Protein AF-A0A7S4E857-F1 (afdb_monomer)

Mean predicted aligned error: 15.68 Å

Foldseek 3Di:
DDDPPDDPQDLQNQLVVLLVQLVVCVVVLNLVSNLVSLVSNCVSPVLDLSSLQSNLVSCVSVVNLVSSLVSLVSSCVSVVLQLVSLQSNLVSCVSVVHDVVSSVVSNVSSLVNVVLFNVLLFVLLLVPDQDPPDPLLLVLLLLVLVLCVVQQVALVVLQVLLQVLQVHRLDQDSADFLVSLQVSLVVHDPSSLVSLLPDLNSQCCCAAANNHWHAPVSPCRRRNPVSSVSCVVSSQKGWRDDPPHITIHGSWHWGRLHSSATFTAHHADDHDHDLQAHFHGGGPLNSCLQPLPFADDAQFEEEEEQCRLVSNVLSNLVSHHQEYEYEHLHPNSLVSVVSRVSSCVSVVRDHHYHYDNDQLLPLVVVCVVVPNDAGQEYEYEAQQDADPPDSSNPCYLASPNRPLSNLQNVLVRHDDQHKYKYKHWDFPFPDDSQVSHDDDPFKHKDKFWDVVCVVPFDQLCVVPPDDPSSSVSCVVRRGGTITITMMMMGGPVLQVQLVVLLVVVVVDDPPPPPDDDDDNPDDDDDDDDDVVNSCSSRDDPPPDDDPPDD

Nearest PDB structures (foldseek):
  6v8e-assembly2_F  TM=9.557E-01  e=3.679E-05  synthetic construct
  5hrz-assembly1_A  TM=9.481E-01  e=5.131E-05  synthetic construct
  2wqh-assembly1_A-2  TM=8.893E-01  e=2.399E-05  synthetic construct
  8cp8-assembly2_B  TM=8.598E-01  e=1.293E-05  synthetic construct
  2vyi-assembly2_B  TM=9.207E-01  e=2.581E-04  Homo sapiens

Secondary structure (DSSP, 8-state):
-----PPPPPHHHHHHHHHHHHHHHHHTT-HHHHHHHHHHHHHH-TT-HHHHHHHHHHHHHTT-HHHHHHHHHHHHHH-TT-HHHHHHHHHHHHHTT--HHHHHHHHHHHHHHSTTTHHHHHHHHTT-PPP---HHHHHHHHHHHHHHHHTT--HHHHHHHHHHHTTS-----SS--HHHHHHHHHH--HHHHHHHTTSHHHHHHIIIII---EEHHHHHHHH-HHHHHHHHHTTSEEEEE-SSSEEEEESSEEEE-SSS-EEEE--SS---S-TTT------HHHHHHHHHSPPPPTT-EEEEET-TT-HHHHHHHHTT-SEEEEEES-HHHHHHHHHHHHHHHTTT---EEEEEES-TT-HHHHHHHTTS--EEEEEE------BSSSTT-TTBTTSHHHHHHHHHHHTTTEEEEEEEEEEEEEEESS--GGGGS---TTEEEEEEE-HHHHSS-B-STT-TTS-HHHHHHHHHTT--EEEEEEEEEEEHHHHHHHHHHHHHHTT--TTS--SS--SS----SS----HHHHHHHT--TT---PPPP-

InterPro domains:
  IPR002052 DNA methylase, N-6 adenine-specific, conserved site [PS00092] (378-384)
  IPR011990 Tetratricopeptide-like helical domain superfamily [G3DSA:1.25.40.10] (2-146)
  IPR011990 Tetratricopeptide-like helical domain superfamily [SSF48452] (9-119)
  IPR019734 Tetratricopeptide repeat [PS50005] (49-82)
  IPR019734 Tetratricopeptide repeat [SM00028] (15-48)
  IPR019734 Tetratricopeptide repeat [SM00028] (49-82)
  IPR029063 S-adenosyl-L-methionine-dependent methyltransferase superfamily [G3DSA:3.40.50.150] (269-433)
  IPR029063 S-adenosyl-L-methionine-dependent methyltransferase superfamily [SSF53335] (290-424)

Radius of gyration: 27.19 Å; Cα contacts (8 Å, |Δi|>4): 991; chains: 1; bounding box: 58×55×104 Å

Organism: NCBI:txid35677

Solvent-accessible surface area (backbone atoms only — not comparable to full-atom values): 28887 Å² total; per-residue (Å²): 137,86,77,84,76,71,78,79,79,47,61,65,58,51,17,52,50,25,33,50,53,12,52,52,23,50,77,71,65,38,22,68,62,9,34,57,26,14,50,51,10,36,71,56,35,75,77,46,33,66,31,25,38,50,31,13,55,17,23,46,69,62,68,36,24,62,63,11,25,53,24,13,50,51,13,32,64,64,34,74,64,46,25,65,35,24,41,51,24,20,53,20,29,53,72,51,66,50,61,67,69,56,28,50,48,29,39,52,51,14,42,59,42,50,17,56,57,39,46,38,42,41,73,46,43,41,60,59,59,86,60,78,90,41,73,71,46,52,53,32,52,52,49,50,45,51,30,37,58,75,41,52,53,11,36,65,51,49,52,53,53,51,21,58,39,64,77,42,87,78,70,87,60,96,76,70,30,35,61,55,35,49,57,47,48,76,66,58,50,71,69,25,55,56,52,23,46,74,45,42,44,37,32,49,40,37,17,21,49,47,65,41,72,38,49,48,68,42,45,28,71,37,52,33,60,68,47,43,55,41,25,37,76,55,43,46,34,40,71,27,66,53,96,81,63,62,25,28,26,42,47,42,24,52,43,50,77,40,66,80,37,57,41,48,30,38,67,60,82,77,69,67,54,61,60,86,63,66,41,67,32,65,38,63,63,52,50,47,48,42,68,66,46,78,80,48,56,75,63,27,39,34,36,19,34,46,29,37,34,22,59,46,45,47,45,35,41,75,54,38,15,38,27,33,39,38,26,23,73,42,72,55,21,51,46,31,27,52,58,29,48,52,46,39,44,78,72,73,46,75,52,53,75,45,77,44,81,43,61,70,60,42,45,69,58,54,32,55,77,69,67,66,62,63,21,44,33,36,40,32,53,54,42,34,48,56,20,88,82,50,72,66,19,64,1,28,46,60,10,44,70,42,40,52,53,30,54,50,35,49,69,81,45,44,25,93,88,19,31,35,41,35,40,40,69,41,55,50,35,86,65,54,76,70,72,55,42,64,95,48,93,68,49,42,72,47,80,48,68,44,62,78,34,65,78,59,43,55,57,51,64,74,41,74,94,51,60,70,66,33,37,49,39,30,50,77,59,52,32,48,30,40,27,48,33,40,40,37,36,31,34,44,71,62,49,52,51,21,51,53,43,51,60,50,63,75,69,60,69,91,76,79,79,79,83,77,85,89,87,77,93,79,78,80,94,75,85,87,79,50,77,60,55,54,52,52,45,60,63,60,96,80,66,76,76,75,75,77,83,133

Structure (mmCIF, N/CA/C/O backbone):
data_AF-A0A7S4E857-F1
#
_entry.id   AF-A0A7S4E857-F1
#
loop_
_atom_site.group_PDB
_atom_site.id
_atom_site.type_symbol
_atom_site.label_atom_id
_atom_site.label_alt_id
_atom_site.label_comp_id
_atom_site.label_asym_id
_atom_site.label_entity_id
_atom_site.label_seq_id
_atom_site.pdbx_PDB_ins_code
_atom_site.Cartn_x
_atom_site.Cartn_y
_atom_site.Cartn_z
_atom_site.occupancy
_atom_site.B_iso_or_equiv
_atom_site.auth_seq_id
_atom_site.auth_comp_id
_atom_site.auth_asym_id
_atom_site.auth_atom_id
_atom_site.pdbx_PDB_model_num
ATOM 1 N N . MET A 1 1 ? -10.984 22.296 76.526 1.00 42.09 1 MET A N 1
ATOM 2 C CA . MET A 1 1 ? -10.294 22.183 75.222 1.00 42.09 1 MET A CA 1
ATOM 3 C C . MET A 1 1 ? -10.568 20.792 74.671 1.00 42.09 1 MET A C 1
ATOM 5 O O . MET A 1 1 ? -9.906 19.849 75.077 1.00 42.09 1 MET A O 1
ATOM 9 N N . SER A 1 2 ? -11.610 20.646 73.848 1.00 42.94 2 SER A N 1
ATOM 10 C CA . SER A 1 2 ? -11.958 19.369 73.211 1.00 42.94 2 SER A CA 1
ATOM 11 C C . SER A 1 2 ? -11.115 19.225 71.948 1.00 42.94 2 SER A C 1
ATOM 13 O O . SER A 1 2 ? -11.337 19.952 70.982 1.00 42.94 2 SER A O 1
ATOM 15 N N . GLN A 1 3 ? -10.106 18.355 71.979 1.00 45.09 3 GLN A N 1
ATOM 16 C CA . GLN A 1 3 ? -9.320 18.016 70.796 1.00 45.09 3 GLN A CA 1
ATOM 17 C C . GLN A 1 3 ? -10.204 17.199 69.847 1.00 45.09 3 GLN A C 1
ATOM 19 O O . GLN A 1 3 ? -10.582 16.073 70.158 1.00 45.09 3 GLN A O 1
ATOM 24 N N . PHE A 1 4 ? -10.543 17.781 68.695 1.00 48.88 4 PHE A N 1
ATOM 25 C CA . PHE A 1 4 ? -11.042 17.042 67.538 1.00 48.88 4 PHE A CA 1
ATOM 26 C C . PHE A 1 4 ? -9.911 16.127 67.047 1.00 48.88 4 PHE A C 1
ATOM 28 O O . PHE A 1 4 ? -9.076 16.530 66.240 1.00 48.88 4 PHE A O 1
ATOM 35 N N . GLN A 1 5 ? -9.846 14.903 67.567 1.00 48.66 5 GLN A N 1
ATOM 36 C CA . GLN A 1 5 ? -9.112 13.832 66.905 1.00 48.66 5 GLN A CA 1
ATOM 37 C C . GLN A 1 5 ? -9.988 13.364 65.743 1.00 48.66 5 GLN A C 1
ATOM 39 O O . GLN A 1 5 ? -10.947 12.619 65.935 1.00 48.66 5 GLN A O 1
ATOM 44 N N . GLY A 1 6 ? -9.707 13.883 64.544 1.00 53.16 6 GLY A N 1
ATOM 45 C CA . GLY A 1 6 ? -10.268 13.334 63.313 1.00 53.16 6 GLY A CA 1
ATOM 46 C C . GLY A 1 6 ? -9.969 11.838 63.249 1.00 53.16 6 GLY A C 1
ATOM 47 O O . GLY A 1 6 ? -8.892 11.402 63.659 1.00 53.16 6 GLY A O 1
ATOM 48 N N . THR A 1 7 ? -10.936 11.047 62.789 1.00 57.47 7 THR A N 1
ATOM 49 C CA . THR A 1 7 ? -10.760 9.605 62.589 1.00 57.47 7 THR A CA 1
ATOM 50 C C . THR A 1 7 ? -9.486 9.353 61.775 1.00 57.47 7 THR A C 1
ATOM 52 O O . THR A 1 7 ? -9.325 10.002 60.738 1.00 57.47 7 THR A O 1
ATOM 55 N N . PRO A 1 8 ? -8.575 8.469 62.226 1.00 67.25 8 PRO A N 1
ATOM 56 C CA . PRO A 1 8 ? -7.329 8.211 61.518 1.00 67.25 8 PRO A CA 1
ATOM 57 C C . PRO A 1 8 ? -7.630 7.774 60.087 1.00 67.25 8 PRO A C 1
ATOM 59 O O . PRO A 1 8 ? -8.482 6.918 59.851 1.00 67.25 8 PRO A O 1
ATOM 62 N N . GLU A 1 9 ? -6.948 8.417 59.144 1.00 74.50 9 GLU A N 1
ATOM 63 C CA . GLU A 1 9 ? -7.147 8.209 57.717 1.00 74.50 9 GLU A CA 1
ATOM 64 C C . GLU A 1 9 ? -6.876 6.741 57.358 1.00 74.50 9 GLU A C 1
ATOM 66 O O . GLU A 1 9 ? -5.823 6.185 57.701 1.00 74.50 9 GLU A O 1
ATOM 71 N N . SER A 1 10 ? -7.841 6.093 56.703 1.00 85.38 10 SER A N 1
ATOM 72 C CA . SER A 1 10 ? -7.733 4.673 56.370 1.00 85.38 10 SER A CA 1
ATOM 73 C C . SER A 1 10 ? -6.575 4.428 55.392 1.00 85.38 10 SER A C 1
ATOM 75 O O . SER A 1 10 ? -6.101 5.338 54.710 1.00 85.38 10 SER A O 1
ATOM 77 N N . ALA A 1 11 ? -6.072 3.191 55.327 1.00 81.75 11 ALA A N 1
ATOM 78 C CA . ALA A 1 11 ? -5.026 2.833 54.362 1.00 81.75 11 ALA A CA 1
ATOM 79 C C . ALA A 1 11 ? -5.477 3.109 52.913 1.00 81.75 11 ALA A C 1
ATOM 81 O O . ALA A 1 11 ? -4.709 3.647 52.126 1.00 81.75 11 ALA A O 1
ATOM 82 N N . GLU A 1 12 ? -6.752 2.853 52.617 1.00 82.88 12 GLU A N 1
ATOM 83 C CA . GLU A 1 12 ? -7.393 3.141 51.331 1.00 82.88 12 GLU A CA 1
ATOM 84 C C . GLU A 1 12 ? -7.423 4.646 51.011 1.00 82.88 12 GLU A C 1
ATOM 86 O O . GLU A 1 12 ? -7.041 5.061 49.920 1.00 82.88 12 GLU A O 1
ATOM 91 N N . GLN A 1 13 ? -7.797 5.491 51.978 1.00 87.75 13 GLN A N 1
ATOM 92 C CA . GLN A 1 13 ? -7.797 6.949 51.801 1.00 87.75 13 GLN A CA 1
ATOM 93 C C . GLN A 1 13 ? -6.381 7.494 51.555 1.00 87.75 13 GLN A C 1
ATOM 95 O O . GLN A 1 13 ? -6.185 8.388 50.729 1.00 87.75 13 GLN A O 1
ATOM 100 N N . ARG A 1 14 ? -5.374 6.915 52.222 1.00 91.81 14 ARG A N 1
ATOM 101 C CA . ARG A 1 14 ? -3.964 7.250 51.983 1.00 91.81 14 ARG A CA 1
ATOM 102 C C . ARG A 1 14 ? -3.487 6.784 50.604 1.00 91.81 14 ARG A C 1
ATOM 104 O O . ARG A 1 14 ? -2.831 7.570 49.925 1.00 91.81 14 ARG A O 1
ATOM 111 N N . ALA A 1 15 ? -3.870 5.584 50.161 1.00 90.50 15 ALA A N 1
ATOM 112 C CA . ALA A 1 15 ? -3.550 5.068 48.826 1.00 90.50 15 ALA A CA 1
ATOM 113 C C . ALA A 1 15 ? -4.143 5.953 47.716 1.00 90.50 15 ALA A C 1
ATOM 115 O O . ALA A 1 15 ? -3.432 6.366 46.801 1.00 90.50 15 ALA A O 1
ATOM 116 N N . GLN A 1 16 ? -5.419 6.338 47.840 1.00 91.25 16 GLN A N 1
ATOM 117 C CA . GLN A 1 16 ? -6.088 7.236 46.890 1.00 91.25 16 GLN A CA 1
ATOM 118 C C . GLN A 1 16 ? -5.425 8.617 46.836 1.00 91.25 16 GLN A C 1
ATOM 120 O O . GLN A 1 16 ? -5.253 9.196 45.761 1.00 91.25 16 GLN A O 1
ATOM 125 N N . ARG A 1 17 ? -5.003 9.149 47.989 1.00 94.75 17 ARG A N 1
ATOM 126 C CA . ARG A 1 17 ? -4.271 10.419 48.045 1.00 94.75 17 ARG A CA 1
ATOM 127 C C . ARG A 1 17 ? -2.890 10.314 47.390 1.00 94.75 17 ARG A C 1
ATOM 129 O O . ARG A 1 17 ? -2.487 11.250 46.699 1.00 94.75 17 ARG A O 1
ATOM 136 N N . ALA A 1 18 ? -2.176 9.208 47.596 1.00 94.75 18 ALA A N 1
ATOM 137 C CA . ALA A 1 18 ? -0.893 8.946 46.949 1.00 94.75 18 ALA A CA 1
ATOM 138 C C . ALA A 1 18 ? -1.054 8.828 45.419 1.00 94.75 18 ALA A C 1
ATOM 140 O O . ALA A 1 18 ? -0.343 9.509 44.678 1.00 94.75 18 ALA A O 1
ATOM 141 N N . LEU A 1 19 ? -2.074 8.101 44.944 1.00 93.94 19 LEU A N 1
ATOM 142 C CA . LEU A 1 19 ? -2.432 8.014 43.522 1.00 93.94 19 LEU A CA 1
ATOM 143 C C . LEU A 1 19 ? -2.727 9.391 42.908 1.00 93.94 19 LEU A C 1
ATOM 145 O O . LEU A 1 19 ? -2.211 9.714 41.834 1.00 93.94 19 LEU A O 1
ATOM 149 N N . ALA A 1 20 ? -3.521 10.224 43.587 1.00 93.19 20 ALA A N 1
ATOM 150 C CA . ALA A 1 20 ? -3.849 11.568 43.110 1.00 93.19 20 ALA A CA 1
ATOM 151 C C . ALA A 1 20 ? -2.593 12.445 42.972 1.00 93.19 20 ALA A C 1
ATOM 153 O O . ALA A 1 20 ? -2.373 13.052 41.925 1.00 93.19 20 ALA A O 1
ATOM 154 N N . ARG A 1 21 ? -1.713 12.442 43.984 1.00 95.56 21 ARG A N 1
ATOM 155 C CA . ARG A 1 21 ? -0.434 13.175 43.946 1.00 95.56 21 ARG A CA 1
ATOM 156 C C . ARG A 1 21 ? 0.488 12.684 42.833 1.00 95.56 21 ARG A C 1
ATOM 158 O O . ARG A 1 21 ? 1.104 13.501 42.151 1.00 95.56 21 ARG A O 1
ATOM 165 N N . GLY A 1 22 ? 0.560 11.369 42.636 1.00 91.12 22 GLY A N 1
ATOM 166 C CA . GLY A 1 22 ? 1.318 10.756 41.549 1.00 91.12 22 GLY A CA 1
ATOM 167 C C . GLY A 1 22 ? 0.802 11.158 40.168 1.00 91.12 22 GLY A C 1
ATOM 168 O O . GLY A 1 22 ? 1.581 11.536 39.295 1.00 91.12 22 GLY A O 1
ATOM 169 N N . THR A 1 23 ? -0.519 11.175 39.997 1.00 82.31 23 THR A N 1
ATOM 170 C CA . THR A 1 23 ? -1.180 11.598 38.752 1.00 82.31 23 THR A CA 1
ATOM 171 C C . THR A 1 23 ? -0.955 13.085 38.466 1.00 82.31 23 THR A C 1
ATOM 173 O O . THR A 1 23 ? -0.650 13.466 37.337 1.00 82.31 23 THR A O 1
ATOM 176 N N . GLU A 1 24 ? -1.032 13.945 39.482 1.00 87.25 24 GLU A N 1
ATOM 177 C CA . GLU A 1 24 ? -0.702 15.365 39.329 1.00 87.25 24 GLU A CA 1
ATOM 178 C C . GLU A 1 24 ? 0.776 15.595 38.972 1.00 87.25 24 GLU A C 1
ATOM 180 O O . GLU A 1 24 ? 1.097 16.486 38.185 1.00 87.25 24 GLU A O 1
ATOM 185 N N . ALA A 1 25 ? 1.693 14.809 39.545 1.00 76.75 25 ALA A N 1
ATOM 186 C CA . ALA A 1 25 ? 3.112 14.883 39.206 1.00 76.75 25 ALA A CA 1
ATOM 187 C C . ALA A 1 25 ? 3.368 14.472 37.744 1.00 76.75 25 ALA A C 1
ATOM 189 O O . ALA A 1 25 ? 4.115 15.164 37.050 1.00 76.75 25 ALA A O 1
ATOM 190 N N . LEU A 1 26 ? 2.669 13.443 37.241 1.00 69.88 26 LEU A N 1
ATOM 191 C CA . LEU A 1 26 ? 2.670 13.081 35.816 1.00 69.88 26 LEU A CA 1
ATOM 192 C C . LEU A 1 26 ? 2.199 14.235 34.924 1.00 69.88 26 LEU A C 1
ATOM 194 O O . LEU A 1 26 ? 2.854 14.544 33.931 1.00 69.88 26 LEU A O 1
ATOM 198 N N . GLN A 1 27 ? 1.107 14.914 35.290 1.00 76.69 27 GLN A N 1
ATOM 199 C CA . GLN A 1 27 ? 0.588 16.062 34.530 1.00 76.69 27 GLN A CA 1
ATOM 200 C C . GLN A 1 27 ? 1.574 17.237 34.478 1.00 76.69 27 GLN A C 1
ATOM 202 O O . GLN A 1 27 ? 1.610 17.975 33.495 1.00 76.69 27 GLN A O 1
ATOM 207 N N . ARG A 1 28 ? 2.391 17.402 35.524 1.00 80.62 28 ARG A N 1
ATOM 208 C CA . ARG A 1 28 ? 3.465 18.406 35.584 1.00 80.62 28 ARG A CA 1
ATOM 209 C C . ARG A 1 28 ? 4.760 17.956 34.896 1.00 80.62 28 ARG A C 1
ATOM 211 O O . ARG A 1 28 ? 5.696 18.747 34.824 1.00 80.62 28 ARG A O 1
ATOM 218 N N . GLY A 1 29 ? 4.825 16.717 34.402 1.00 77.88 29 GLY A N 1
ATOM 219 C CA . GLY A 1 29 ? 6.021 16.133 33.791 1.00 77.88 29 GLY A CA 1
ATOM 220 C C . GLY A 1 29 ? 7.129 15.769 34.788 1.00 77.88 29 GLY A C 1
ATOM 221 O O . GLY A 1 29 ? 8.241 15.457 34.368 1.00 77.88 29 GLY A O 1
ATOM 222 N N . ASP A 1 30 ? 6.850 15.791 36.095 1.00 88.00 30 ASP A N 1
ATOM 223 C CA . ASP A 1 30 ? 7.807 15.399 37.133 1.00 88.00 30 ASP A CA 1
ATOM 224 C C . ASP A 1 30 ? 7.751 13.881 37.342 1.00 88.00 30 ASP A C 1
ATOM 226 O O . ASP A 1 30 ? 7.079 13.360 38.237 1.00 88.00 30 ASP A O 1
ATOM 230 N N . ALA A 1 31 ? 8.448 13.160 36.463 1.00 81.44 31 ALA A N 1
ATOM 231 C CA . ALA A 1 31 ? 8.470 11.703 36.468 1.00 81.44 31 ALA A CA 1
ATOM 232 C C . ALA A 1 31 ? 9.030 11.119 37.781 1.00 81.44 31 ALA A C 1
ATOM 234 O O . ALA A 1 31 ? 8.556 10.081 38.236 1.00 81.44 31 ALA A O 1
ATOM 235 N N . ALA A 1 32 ? 9.993 11.786 38.427 1.00 91.94 32 ALA A N 1
ATOM 236 C CA . ALA A 1 32 ? 10.613 11.295 39.660 1.00 91.94 32 ALA A CA 1
ATOM 237 C C . ALA A 1 32 ? 9.658 11.383 40.862 1.00 91.94 32 ALA A C 1
ATOM 239 O O . ALA A 1 32 ? 9.508 10.413 41.616 1.00 91.94 32 ALA A O 1
ATOM 240 N N . ALA A 1 33 ? 8.970 12.520 41.017 1.00 89.56 33 ALA A N 1
ATOM 241 C CA . ALA A 1 33 ? 7.941 12.668 42.043 1.00 89.56 33 ALA A CA 1
ATOM 242 C C . ALA A 1 33 ? 6.746 11.739 41.777 1.00 89.56 33 ALA A C 1
ATOM 244 O O . ALA A 1 33 ? 6.202 11.149 42.713 1.00 89.56 33 ALA A O 1
ATOM 245 N N . ALA A 1 34 ? 6.372 11.561 40.505 1.00 90.69 34 ALA A N 1
ATOM 246 C CA . ALA A 1 34 ? 5.314 10.637 40.112 1.00 90.69 34 ALA A CA 1
ATOM 247 C C . ALA A 1 34 ? 5.631 9.194 40.515 1.00 90.69 34 ALA A C 1
ATOM 249 O O . ALA A 1 34 ? 4.803 8.569 41.173 1.00 90.69 34 ALA A O 1
ATOM 250 N N . VAL A 1 35 ? 6.828 8.686 40.189 1.00 97.31 35 VAL A N 1
ATOM 251 C CA . VAL A 1 35 ? 7.260 7.335 40.593 1.00 97.31 35 VAL A CA 1
ATOM 252 C C . VAL A 1 35 ? 7.162 7.170 42.109 1.00 97.31 35 VAL A C 1
ATOM 254 O O . VAL A 1 35 ? 6.547 6.213 42.560 1.00 97.31 35 VAL A O 1
ATOM 257 N N . THR A 1 36 ? 7.667 8.133 42.887 1.00 97.38 36 THR A N 1
ATOM 258 C CA . THR A 1 36 ? 7.663 8.060 44.361 1.00 97.38 36 THR A CA 1
ATOM 259 C C . THR A 1 36 ? 6.242 7.935 44.926 1.00 97.38 36 THR A C 1
ATOM 261 O O . THR A 1 36 ? 5.964 7.067 45.750 1.00 97.38 36 THR A O 1
ATOM 264 N N . HIS A 1 37 ? 5.316 8.785 44.475 1.00 96.56 37 HIS A N 1
ATOM 265 C CA . HIS A 1 37 ? 3.934 8.759 44.964 1.00 96.56 37 HIS A CA 1
ATOM 266 C C . HIS A 1 37 ? 3.141 7.547 44.466 1.00 96.56 37 HIS A C 1
ATOM 268 O O . HIS A 1 37 ? 2.260 7.059 45.171 1.00 96.56 37 HIS A O 1
ATOM 274 N N . LEU A 1 38 ? 3.436 7.054 43.264 1.00 97.12 38 LEU A N 1
ATOM 275 C CA . LEU A 1 38 ? 2.764 5.882 42.706 1.00 97.12 38 LEU A CA 1
ATOM 276 C C . LEU A 1 38 ? 3.303 4.577 43.303 1.00 97.12 38 LEU A C 1
ATOM 278 O O . LEU A 1 38 ? 2.528 3.640 43.458 1.00 97.12 38 LEU A O 1
ATOM 282 N N . GLU A 1 39 ? 4.575 4.528 43.709 1.00 98.12 39 GLU A N 1
ATOM 283 C CA . GLU A 1 39 ? 5.131 3.442 44.529 1.00 98.12 39 GLU A CA 1
ATOM 284 C C . GLU A 1 39 ? 4.449 3.386 45.900 1.00 98.12 39 GLU A C 1
ATOM 286 O O . GLU A 1 39 ? 3.948 2.331 46.281 1.00 98.12 39 GLU A O 1
ATOM 291 N N . GLU A 1 40 ? 4.306 4.529 46.584 1.00 96.56 40 GLU A N 1
ATOM 292 C CA . GLU A 1 40 ? 3.529 4.615 47.831 1.00 96.56 40 GLU A CA 1
ATOM 293 C C . GLU A 1 40 ? 2.076 4.143 47.623 1.00 96.56 40 GLU A C 1
ATOM 295 O O . GLU A 1 40 ? 1.528 3.412 48.450 1.00 96.56 40 GLU A O 1
ATOM 300 N N . ALA A 1 41 ? 1.449 4.512 46.500 1.00 96.44 41 ALA A N 1
ATOM 301 C CA . ALA A 1 41 ? 0.083 4.099 46.187 1.00 96.44 41 ALA A CA 1
ATOM 302 C C . ALA A 1 41 ? -0.049 2.575 46.028 1.00 96.44 41 ALA A C 1
ATOM 304 O O . ALA A 1 41 ? -0.951 1.991 46.629 1.00 96.44 41 ALA A O 1
ATOM 305 N N . VAL A 1 42 ? 0.849 1.923 45.276 1.00 97.19 42 VAL A N 1
ATOM 306 C CA . VAL A 1 42 ? 0.802 0.460 45.081 1.00 97.19 42 VAL A CA 1
ATOM 307 C C . VAL A 1 42 ? 1.280 -0.325 46.309 1.00 97.19 42 VAL A C 1
ATOM 309 O O . VAL A 1 42 ? 0.896 -1.481 46.473 1.00 97.19 42 VAL A O 1
ATOM 312 N N . GLU A 1 43 ? 2.084 0.277 47.191 1.00 96.56 43 GLU A N 1
ATOM 313 C CA . GLU A 1 43 ? 2.439 -0.306 48.493 1.00 96.56 43 GLU A CA 1
ATOM 314 C C . GLU A 1 43 ? 1.257 -0.293 49.469 1.00 96.56 43 GLU A C 1
ATOM 316 O O . GLU A 1 43 ? 1.037 -1.265 50.198 1.00 96.56 43 GLU A O 1
ATOM 321 N N . LEU A 1 44 ? 0.489 0.800 49.485 1.00 94.50 44 LEU A N 1
ATOM 322 C CA . LEU A 1 44 ? -0.697 0.939 50.331 1.00 94.50 44 LEU A CA 1
ATOM 323 C C . LEU A 1 44 ? -1.891 0.139 49.794 1.00 94.50 44 LEU A C 1
ATOM 325 O O . LEU A 1 44 ? -2.667 -0.393 50.590 1.00 94.50 44 LEU A O 1
ATOM 329 N N . ASP A 1 45 ? -2.027 0.043 48.470 1.00 93.62 45 ASP A N 1
ATOM 330 C CA . ASP A 1 45 ? -3.036 -0.769 47.796 1.00 93.62 45 ASP A CA 1
ATOM 331 C C . ASP A 1 45 ? -2.506 -1.367 46.482 1.00 93.62 45 ASP A C 1
ATOM 333 O O . ASP A 1 45 ? -2.627 -0.803 45.392 1.00 93.62 45 ASP A O 1
ATOM 337 N N . ALA A 1 46 ? -1.980 -2.588 46.575 1.00 94.56 46 ALA A N 1
ATOM 338 C CA . ALA A 1 46 ? -1.473 -3.326 45.422 1.00 94.56 46 ALA A CA 1
ATOM 339 C C . ALA A 1 46 ? -2.573 -3.800 44.453 1.00 94.56 46 ALA A C 1
ATOM 341 O O . ALA A 1 46 ? -2.243 -4.346 43.398 1.00 94.56 46 ALA A O 1
ATOM 342 N N . SER A 1 47 ? -3.856 -3.644 44.801 1.00 93.81 47 SER A N 1
ATOM 343 C CA . SER A 1 47 ? -4.987 -4.040 43.953 1.00 93.81 47 SER A CA 1
ATOM 344 C C . SER A 1 47 ? -5.477 -2.926 43.023 1.00 93.81 47 SER A C 1
ATOM 346 O O . SER A 1 47 ? -6.286 -3.190 42.132 1.00 93.81 47 SER A O 1
ATOM 348 N N . CYS A 1 48 ? -4.950 -1.708 43.169 1.00 90.69 48 CYS A N 1
ATOM 349 C CA . CYS A 1 48 ? -5.323 -0.561 42.351 1.00 90.69 48 CYS A CA 1
ATOM 350 C C . CYS A 1 48 ? -4.658 -0.607 40.960 1.00 90.69 48 CYS A C 1
ATOM 352 O O . CYS A 1 48 ? -3.479 -0.278 40.804 1.00 90.69 48 CYS A O 1
ATOM 354 N N . GLY A 1 49 ? -5.424 -0.997 39.934 1.00 89.00 49 GLY A N 1
ATOM 355 C CA . GLY A 1 49 ? -4.962 -1.076 38.541 1.00 89.00 49 GLY A CA 1
ATOM 356 C C . GLY A 1 49 ? -4.436 0.255 37.992 1.00 89.00 49 GLY A C 1
ATOM 357 O O . GLY A 1 49 ? -3.341 0.292 37.428 1.00 89.00 49 GLY A O 1
ATOM 358 N N . ASP A 1 50 ? -5.156 1.352 38.241 1.00 87.81 50 ASP A N 1
ATOM 359 C CA . ASP A 1 50 ? -4.768 2.711 37.833 1.00 87.81 50 ASP A CA 1
ATOM 360 C C . ASP A 1 50 ? -3.412 3.145 38.409 1.00 87.81 50 ASP A C 1
ATOM 362 O O . ASP A 1 50 ? -2.610 3.775 37.715 1.00 87.81 50 ASP A O 1
ATOM 366 N N . ALA A 1 51 ? -3.118 2.783 39.664 1.00 93.31 51 ALA A N 1
ATOM 367 C CA . ALA A 1 51 ? -1.836 3.091 40.294 1.00 93.31 51 ALA A CA 1
ATOM 368 C C . ALA A 1 51 ? -0.680 2.358 39.605 1.00 93.31 51 ALA A C 1
ATOM 370 O O . ALA A 1 51 ? 0.346 2.973 39.310 1.00 93.31 51 ALA A O 1
ATOM 371 N N . TRP A 1 52 ? -0.864 1.080 39.262 1.00 97.06 52 TRP A N 1
ATOM 372 C CA . TRP A 1 52 ? 0.119 0.315 38.490 1.00 97.06 52 TRP A CA 1
ATOM 373 C C . TRP A 1 52 ? 0.288 0.835 37.059 1.00 97.06 52 TRP A C 1
ATOM 375 O O . TRP A 1 52 ? 1.417 0.925 36.571 1.00 97.06 52 TRP A O 1
ATOM 385 N N . TYR A 1 53 ? -0.804 1.212 36.391 1.00 91.94 53 TYR A N 1
ATOM 386 C CA . TYR A 1 53 ? -0.754 1.775 35.041 1.00 91.94 53 TYR A CA 1
ATOM 387 C C . TYR A 1 53 ? 0.010 3.103 35.025 1.00 91.94 53 TYR A C 1
ATOM 389 O O . TYR A 1 53 ? 0.971 3.263 34.268 1.00 91.94 53 TYR A O 1
ATOM 397 N N . ASN A 1 54 ? -0.353 4.025 35.917 1.00 89.69 54 ASN A N 1
ATOM 398 C CA . ASN A 1 54 ? 0.310 5.319 36.035 1.00 89.69 54 ASN A CA 1
ATOM 399 C C . ASN A 1 54 ? 1.770 5.167 36.479 1.00 89.69 54 ASN A C 1
ATOM 401 O O . ASN A 1 54 ? 2.623 5.923 36.014 1.00 89.69 54 ASN A O 1
ATOM 405 N N . LEU A 1 55 ? 2.094 4.185 37.333 1.00 95.81 55 LEU A N 1
ATOM 406 C CA . LEU A 1 55 ? 3.482 3.891 37.707 1.00 95.81 55 LEU A CA 1
ATOM 407 C C . LEU A 1 55 ? 4.304 3.459 36.486 1.00 95.81 55 LEU A C 1
ATOM 409 O O . LEU A 1 55 ? 5.458 3.865 36.347 1.00 95.81 55 LEU A O 1
ATOM 413 N N . GLY A 1 56 ? 3.700 2.683 35.581 1.00 91.56 56 GLY A N 1
ATOM 414 C CA . GLY A 1 56 ? 4.279 2.358 34.280 1.00 91.56 56 GLY A CA 1
ATOM 415 C C . GLY A 1 56 ? 4.626 3.614 33.487 1.00 91.56 56 GLY A C 1
ATOM 416 O O . GLY A 1 56 ? 5.789 3.800 33.131 1.00 91.56 56 GLY A O 1
ATOM 417 N N . VAL A 1 57 ? 3.660 4.520 33.314 1.00 83.75 57 VAL A N 1
ATOM 418 C CA . VAL A 1 57 ? 3.845 5.799 32.600 1.00 83.75 57 VAL A CA 1
ATOM 419 C C . VAL A 1 57 ? 4.951 6.645 33.240 1.00 83.75 57 VAL A C 1
ATOM 421 O O . VAL A 1 57 ? 5.820 7.171 32.541 1.00 83.75 57 VAL A O 1
ATOM 424 N N . ALA A 1 58 ? 4.963 6.742 34.571 1.00 88.75 58 ALA A N 1
ATOM 425 C CA . ALA A 1 58 ? 5.961 7.508 35.316 1.00 88.75 58 ALA A CA 1
ATOM 426 C C . ALA A 1 58 ? 7.377 6.955 35.115 1.00 88.75 58 ALA A C 1
ATOM 428 O O . ALA A 1 58 ? 8.315 7.717 34.872 1.00 88.75 58 ALA A O 1
ATOM 429 N N . ARG A 1 59 ? 7.531 5.626 35.143 1.00 91.94 59 ARG A N 1
ATOM 430 C CA . ARG A 1 59 ? 8.820 4.966 34.900 1.00 91.94 59 ARG A CA 1
ATOM 431 C C . ARG A 1 59 ? 9.292 5.109 33.457 1.00 91.94 59 ARG A C 1
ATOM 433 O O . ARG A 1 59 ? 10.490 5.265 33.241 1.00 91.94 59 ARG A O 1
ATOM 440 N N . GLU A 1 60 ? 8.388 5.153 32.479 1.00 75.19 60 GLU A N 1
ATOM 441 C CA . GLU A 1 60 ? 8.763 5.486 31.097 1.00 75.19 60 GLU A CA 1
ATOM 442 C C . GLU A 1 60 ? 9.261 6.920 30.962 1.00 75.19 60 GLU A C 1
ATOM 444 O O . GLU A 1 60 ? 10.300 7.141 30.336 1.00 75.19 60 GLU A O 1
ATOM 449 N N . GLY A 1 61 ? 8.574 7.877 31.593 1.00 77.06 61 GLY A N 1
ATOM 450 C CA . GLY A 1 61 ? 9.023 9.270 31.665 1.00 77.06 61 GLY A CA 1
ATOM 451 C C . GLY A 1 61 ? 10.390 9.421 32.344 1.00 77.06 61 GLY A C 1
ATOM 452 O O . GLY A 1 61 ? 11.173 10.288 31.964 1.00 77.06 61 GLY A O 1
ATOM 453 N N . ALA A 1 62 ? 10.710 8.537 33.293 1.00 82.38 62 ALA A N 1
ATOM 454 C CA . ALA A 1 62 ? 12.010 8.464 33.961 1.00 82.38 62 ALA A CA 1
ATOM 455 C C . ALA A 1 62 ? 13.076 7.657 33.183 1.00 82.38 62 ALA A C 1
ATOM 457 O O . ALA A 1 62 ? 14.218 7.558 33.633 1.00 82.38 62 ALA A O 1
ATOM 458 N N . GLY A 1 63 ? 12.731 7.072 32.029 1.00 82.06 63 GLY A N 1
ATOM 459 C CA . GLY A 1 63 ? 13.638 6.257 31.211 1.00 82.06 63 GLY A CA 1
ATOM 460 C C . GLY A 1 63 ? 13.848 4.815 31.698 1.00 82.06 63 GLY A C 1
ATOM 461 O O . GLY A 1 63 ? 14.639 4.081 31.101 1.00 82.06 63 GLY A O 1
ATOM 462 N N . ASP A 1 64 ? 13.131 4.371 32.732 1.00 90.81 64 ASP A N 1
ATOM 463 C CA . ASP A 1 64 ? 13.165 2.998 33.247 1.00 90.81 64 ASP A CA 1
ATOM 464 C C . ASP A 1 64 ? 12.159 2.099 32.506 1.00 90.81 64 ASP A C 1
ATOM 466 O O . ASP A 1 64 ? 11.102 1.718 33.014 1.00 90.81 64 ASP A O 1
ATOM 470 N N . ALA A 1 65 ? 12.501 1.731 31.270 1.00 77.69 65 ALA A N 1
ATOM 471 C CA . ALA A 1 65 ? 11.655 0.877 30.434 1.00 77.69 65 ALA A CA 1
ATOM 472 C C . ALA A 1 65 ? 11.398 -0.517 31.044 1.00 77.69 65 ALA A C 1
ATOM 474 O O . ALA A 1 65 ? 10.335 -1.1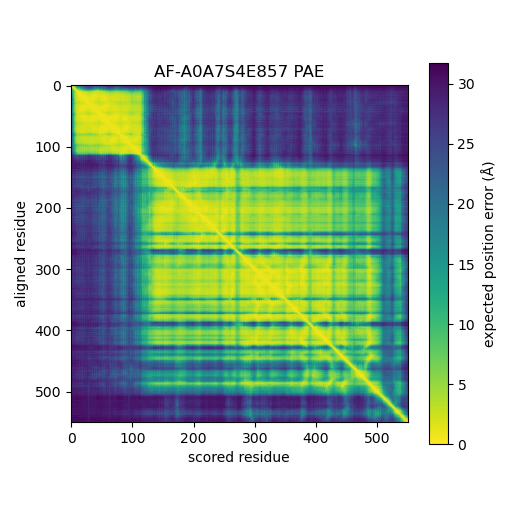05 30.842 1.00 77.69 65 ALA A O 1
ATOM 475 N N . ALA A 1 66 ? 12.358 -1.058 31.802 1.00 92.75 66 ALA A N 1
ATOM 476 C CA . ALA A 1 66 ? 12.223 -2.372 32.426 1.00 92.75 66 ALA A CA 1
ATOM 477 C C . ALA A 1 66 ? 11.272 -2.330 33.631 1.00 92.75 66 ALA A C 1
ATOM 479 O O . ALA A 1 66 ? 10.431 -3.221 33.789 1.00 92.75 66 ALA A O 1
ATOM 480 N N . GLY A 1 67 ? 11.381 -1.303 34.475 1.00 92.94 67 GLY A N 1
ATOM 481 C CA . GLY A 1 67 ? 10.454 -1.081 35.579 1.00 92.94 67 GLY A CA 1
ATOM 482 C C . GLY A 1 67 ? 9.061 -0.675 35.110 1.00 92.94 67 GLY A C 1
ATOM 483 O O . GLY A 1 67 ? 8.087 -1.081 35.747 1.00 92.94 67 GLY A O 1
ATOM 484 N N . ALA A 1 68 ? 8.951 0.041 33.987 1.00 87.62 68 ALA A N 1
ATOM 485 C CA . ALA A 1 68 ? 7.675 0.336 33.343 1.00 87.62 68 ALA A CA 1
ATOM 486 C C . ALA A 1 68 ? 6.976 -0.934 32.846 1.00 87.62 68 ALA A C 1
ATOM 488 O O . ALA A 1 68 ? 5.810 -1.154 33.162 1.00 87.62 68 ALA A O 1
ATOM 489 N N . ALA A 1 69 ? 7.698 -1.821 32.150 1.00 91.44 69 ALA A N 1
ATOM 490 C CA . ALA A 1 69 ? 7.144 -3.098 31.701 1.00 91.44 69 ALA A CA 1
ATOM 491 C C . ALA A 1 69 ? 6.609 -3.931 32.880 1.00 91.44 69 ALA A C 1
ATOM 493 O O . ALA A 1 69 ? 5.515 -4.479 32.799 1.00 91.44 69 ALA A O 1
ATOM 494 N N . LYS A 1 70 ? 7.327 -3.980 34.010 1.00 96.88 70 LYS A N 1
ATOM 495 C CA . LYS A 1 70 ? 6.838 -4.661 35.224 1.00 96.88 70 LYS A CA 1
ATOM 496 C C . LYS A 1 70 ? 5.538 -4.051 35.752 1.00 96.88 70 LYS A C 1
ATOM 498 O O . LYS A 1 70 ? 4.623 -4.790 36.095 1.00 96.88 70 LYS A O 1
ATOM 503 N N . ALA A 1 71 ? 5.453 -2.724 35.798 1.00 95.19 71 ALA A N 1
ATOM 504 C CA . ALA A 1 71 ? 4.260 -2.036 36.278 1.00 95.19 71 ALA A CA 1
ATOM 505 C C . ALA A 1 71 ? 3.057 -2.256 35.341 1.00 95.19 71 ALA A C 1
ATOM 507 O O . ALA A 1 71 ? 1.969 -2.587 35.805 1.00 95.19 71 ALA A O 1
ATOM 508 N N . TYR A 1 72 ? 3.262 -2.195 34.020 1.00 90.06 72 TYR A N 1
ATOM 509 C CA . TYR A 1 72 ? 2.204 -2.489 33.052 1.00 90.06 72 TYR A CA 1
ATOM 510 C C . TYR A 1 72 ? 1.771 -3.961 33.047 1.00 90.06 72 TYR A C 1
ATOM 512 O O . TYR A 1 72 ? 0.603 -4.237 32.780 1.00 90.06 72 TYR A O 1
ATOM 520 N N . VAL A 1 73 ? 2.660 -4.910 33.373 1.00 96.38 73 VAL A N 1
ATOM 521 C CA . VAL A 1 73 ? 2.271 -6.316 33.597 1.00 96.38 73 VAL A CA 1
ATOM 522 C C . VAL A 1 73 ? 1.281 -6.423 34.756 1.00 96.38 73 VAL A C 1
ATOM 524 O O . VAL A 1 73 ? 0.255 -7.085 34.606 1.00 96.38 73 VAL A O 1
ATOM 527 N N . GLU A 1 74 ? 1.547 -5.759 35.884 1.00 97.31 74 GLU A N 1
ATOM 528 C CA . GLU A 1 74 ? 0.623 -5.755 37.026 1.00 97.31 74 GLU A CA 1
ATOM 529 C C . GLU A 1 74 ? -0.691 -5.039 36.695 1.00 97.31 74 GLU A C 1
ATOM 531 O O . GLU A 1 74 ? -1.763 -5.580 36.973 1.00 97.31 74 GLU A O 1
ATOM 536 N N . ALA A 1 75 ? -0.635 -3.899 36.000 1.00 90.69 75 ALA A N 1
ATOM 537 C CA . ALA A 1 75 ? -1.828 -3.203 35.519 1.00 90.69 75 ALA A CA 1
ATOM 538 C C . ALA A 1 75 ? -2.687 -4.105 34.612 1.00 90.69 75 ALA A C 1
ATOM 540 O O . ALA A 1 75 ? -3.882 -4.276 34.841 1.00 90.69 75 ALA A O 1
ATOM 541 N N . ALA A 1 76 ? -2.070 -4.776 33.634 1.00 87.25 76 ALA A N 1
ATOM 542 C CA . ALA A 1 76 ? -2.751 -5.698 32.723 1.00 87.25 76 ALA A CA 1
ATOM 543 C C . ALA A 1 76 ? -3.228 -7.001 33.398 1.00 87.25 76 ALA A C 1
ATOM 545 O O . ALA A 1 76 ? -4.077 -7.705 32.834 1.00 87.25 76 ALA A O 1
ATOM 546 N N . ARG A 1 77 ? -2.675 -7.351 34.569 1.00 93.81 77 ARG A N 1
ATOM 547 C CA . ARG A 1 77 ? -3.121 -8.473 35.409 1.00 93.81 77 ARG A CA 1
ATOM 548 C C . ARG A 1 77 ? -4.353 -8.097 36.231 1.00 93.81 77 ARG A C 1
ATOM 550 O O . ARG A 1 77 ? -5.268 -8.914 36.324 1.00 93.81 77 ARG A O 1
ATOM 557 N N . LEU A 1 78 ? -4.358 -6.907 36.829 1.00 91.19 78 LEU A N 1
ATOM 558 C CA . LEU A 1 78 ? -5.459 -6.393 37.654 1.00 91.19 78 LEU A CA 1
ATOM 559 C C . LEU A 1 78 ? -6.661 -5.985 36.806 1.00 91.19 78 LEU A C 1
ATOM 561 O O . LEU A 1 78 ? -7.799 -6.274 37.171 1.00 91.19 78 LEU A O 1
ATOM 565 N N . GLU A 1 79 ? -6.400 -5.428 35.624 1.00 82.69 79 GLU A N 1
ATOM 566 C CA . GLU A 1 79 ? -7.417 -5.095 34.635 1.00 82.69 79 GLU A CA 1
ATOM 567 C C . GLU A 1 79 ? -7.161 -5.841 33.323 1.00 82.69 79 GLU A C 1
ATOM 569 O O . GLU A 1 79 ? -6.668 -5.277 32.341 1.00 82.69 79 GLU A O 1
ATOM 574 N N . PRO A 1 80 ? -7.557 -7.127 33.238 1.00 78.69 80 PRO A N 1
ATOM 575 C CA . PRO A 1 80 ? -7.354 -7.929 32.042 1.00 78.69 80 PRO A CA 1
ATOM 576 C C . PRO A 1 80 ? -8.072 -7.427 30.792 1.00 78.69 80 PRO A C 1
ATOM 578 O O . PRO A 1 80 ? -7.920 -8.097 29.779 1.00 78.69 80 PRO A O 1
ATOM 581 N N . GLY A 1 81 ? -8.869 -6.354 30.867 1.00 70.38 81 GLY A N 1
ATOM 582 C CA . GLY A 1 81 ? -9.575 -5.692 29.765 1.00 70.38 81 GLY A CA 1
ATOM 583 C C . GLY A 1 81 ? -8.950 -4.369 29.300 1.00 70.38 81 GLY A C 1
ATOM 584 O O . GLY A 1 81 ? -9.388 -3.842 28.280 1.00 70.38 81 GLY A O 1
ATOM 585 N N . ALA A 1 82 ? -7.920 -3.862 29.985 1.00 70.19 82 ALA A N 1
ATOM 586 C CA . ALA A 1 82 ? -7.238 -2.620 29.630 1.00 70.19 82 ALA A CA 1
ATOM 587 C C . ALA A 1 82 ? -6.271 -2.841 28.452 1.00 70.19 82 ALA A C 1
ATOM 589 O O . ALA A 1 82 ? -5.130 -3.280 28.620 1.00 70.19 82 ALA A O 1
ATOM 590 N N . ALA A 1 83 ? -6.737 -2.567 27.230 1.00 67.50 83 ALA A N 1
ATOM 591 C CA . ALA A 1 83 ? -5.917 -2.694 26.025 1.00 67.50 83 ALA A CA 1
ATOM 592 C C . ALA A 1 83 ? -4.734 -1.715 26.022 1.00 67.50 83 ALA A C 1
ATOM 594 O O . ALA A 1 83 ? -3.627 -2.103 25.651 1.00 67.50 83 ALA A O 1
ATOM 595 N N . ASP A 1 84 ? -4.945 -0.499 26.524 1.00 64.38 84 ASP A N 1
ATOM 596 C CA . ASP A 1 84 ? -3.918 0.542 26.614 1.00 64.38 84 ASP A CA 1
ATOM 597 C C . ASP A 1 84 ? -2.749 0.104 27.506 1.00 64.38 84 ASP A C 1
ATOM 599 O O . ASP A 1 84 ? -1.588 0.270 27.138 1.00 64.38 84 ASP A O 1
ATOM 603 N N . ALA A 1 85 ? -3.031 -0.575 28.626 1.00 74.94 85 ALA A N 1
ATOM 604 C CA . ALA A 1 85 ? -2.002 -1.151 29.494 1.00 74.94 85 ALA A CA 1
ATOM 605 C C . ALA A 1 85 ? -1.142 -2.193 28.761 1.00 74.94 85 ALA A C 1
ATOM 607 O O . ALA A 1 85 ? 0.072 -2.248 28.955 1.00 74.94 85 ALA A O 1
ATOM 608 N N . ARG A 1 86 ? -1.744 -2.995 27.872 1.00 80.94 86 ARG A N 1
ATOM 609 C CA . ARG A 1 86 ? -1.022 -3.999 27.073 1.00 80.94 86 ARG A CA 1
ATOM 610 C C . ARG A 1 86 ? -0.257 -3.396 25.889 1.00 80.94 86 ARG A C 1
ATOM 612 O O . ARG A 1 86 ? 0.828 -3.880 25.573 1.00 80.94 86 ARG A O 1
ATOM 619 N N . LEU A 1 87 ? -0.760 -2.328 25.264 1.00 66.00 87 LEU A N 1
ATOM 620 C CA . LEU A 1 87 ? -0.014 -1.580 24.239 1.00 66.00 87 LEU A CA 1
ATOM 621 C C . LEU A 1 87 ? 1.190 -0.857 24.845 1.00 66.00 87 LEU A C 1
ATOM 623 O O . LEU A 1 87 ? 2.297 -0.938 24.307 1.00 66.00 87 LEU A O 1
ATOM 627 N N . ASN A 1 88 ? 1.001 -0.216 25.996 1.00 66.38 88 ASN A N 1
ATOM 628 C CA . ASN A 1 88 ? 2.091 0.434 26.711 1.00 66.38 88 ASN A CA 1
ATOM 629 C C . ASN A 1 88 ? 3.104 -0.590 27.231 1.00 66.38 88 ASN A C 1
ATOM 631 O O . ASN A 1 88 ? 4.307 -0.353 27.133 1.00 66.38 88 ASN A O 1
ATOM 635 N N . LEU A 1 89 ? 2.655 -1.777 27.659 1.00 83.06 89 LEU A N 1
ATOM 636 C CA . LEU A 1 89 ? 3.544 -2.904 27.937 1.00 83.06 89 LEU A CA 1
ATOM 637 C C . LEU A 1 89 ? 4.362 -3.300 26.702 1.00 83.06 89 LEU A C 1
ATOM 639 O O . LEU A 1 89 ? 5.576 -3.453 26.808 1.00 83.06 89 LEU A O 1
ATOM 643 N N . ALA A 1 90 ? 3.742 -3.436 25.529 1.00 62.56 90 ALA A N 1
ATOM 644 C CA . ALA A 1 90 ? 4.462 -3.770 24.302 1.00 62.56 90 ALA A CA 1
ATOM 645 C C . ALA A 1 90 ? 5.515 -2.703 23.938 1.00 62.56 90 ALA A C 1
ATOM 647 O O . ALA A 1 90 ? 6.655 -3.046 23.612 1.00 62.56 90 ALA A O 1
ATOM 648 N N . GLY A 1 91 ? 5.173 -1.417 24.071 1.00 57.03 91 GLY A N 1
ATOM 649 C CA . GLY A 1 91 ? 6.109 -0.303 23.888 1.00 57.03 91 GLY A CA 1
ATOM 650 C C . GLY A 1 91 ? 7.262 -0.317 24.900 1.00 57.03 91 GLY A C 1
ATOM 651 O O . GLY A 1 91 ? 8.427 -0.167 24.516 1.00 57.03 91 GLY A O 1
ATOM 652 N N . ALA A 1 92 ? 6.964 -0.566 26.176 1.00 67.19 92 ALA A N 1
ATOM 653 C CA . ALA A 1 92 ? 7.961 -0.690 27.238 1.00 67.19 92 ALA A CA 1
ATOM 654 C C . ALA A 1 92 ? 8.883 -1.900 27.015 1.00 67.19 92 ALA A C 1
ATOM 656 O O . ALA A 1 92 ? 10.101 -1.773 27.128 1.00 67.19 92 ALA A O 1
ATOM 657 N N . LEU A 1 93 ? 8.337 -3.052 26.608 1.00 64.94 93 LEU A N 1
ATOM 658 C CA . LEU A 1 93 ? 9.095 -4.253 26.237 1.00 64.94 93 LEU A CA 1
ATOM 659 C C . LEU A 1 93 ? 10.025 -3.990 25.047 1.00 64.94 93 LEU A C 1
ATOM 661 O O . LEU A 1 93 ? 11.174 -4.435 25.054 1.00 64.94 93 LEU A O 1
ATOM 665 N N . GLN A 1 94 ? 9.566 -3.232 24.050 1.00 52.06 94 GLN A N 1
ATOM 666 C CA . GLN A 1 94 ? 10.386 -2.836 22.907 1.00 52.06 94 GLN A CA 1
ATOM 667 C C . GLN A 1 94 ? 11.552 -1.934 23.336 1.00 52.06 94 GLN A C 1
ATOM 669 O O . GLN A 1 94 ? 12.701 -2.197 22.969 1.00 52.06 94 GLN A O 1
ATOM 674 N N . ARG A 1 95 ? 11.283 -0.912 24.161 1.00 70.19 95 ARG A N 1
ATOM 675 C CA . ARG A 1 95 ? 12.312 -0.022 24.734 1.00 70.19 95 ARG A CA 1
ATOM 676 C C . ARG A 1 95 ? 13.295 -0.781 25.631 1.00 70.19 95 ARG A C 1
ATOM 678 O O . ARG A 1 95 ? 14.496 -0.526 25.575 1.00 70.19 95 ARG A O 1
ATOM 685 N N . ALA A 1 96 ? 12.804 -1.766 26.381 1.00 73.12 96 ALA A N 1
ATOM 686 C CA . ALA A 1 96 ? 13.596 -2.667 27.216 1.00 73.12 96 ALA A CA 1
ATOM 687 C C . ALA A 1 96 ? 14.339 -3.760 26.420 1.00 73.12 96 ALA A C 1
ATOM 689 O O . ALA A 1 96 ? 15.058 -4.562 27.014 1.00 73.12 96 ALA A O 1
ATOM 690 N N . ARG A 1 97 ? 14.200 -3.794 25.084 1.00 77.50 97 ARG A N 1
ATOM 691 C CA . ARG A 1 97 ? 14.821 -4.786 24.183 1.00 77.50 97 ARG A CA 1
ATOM 692 C C . ARG A 1 97 ? 14.449 -6.236 24.517 1.00 77.50 97 ARG A C 1
ATOM 694 O O . ARG A 1 97 ? 15.258 -7.148 24.340 1.00 77.50 97 ARG A O 1
ATOM 701 N N . ALA A 1 98 ? 13.226 -6.450 24.992 1.0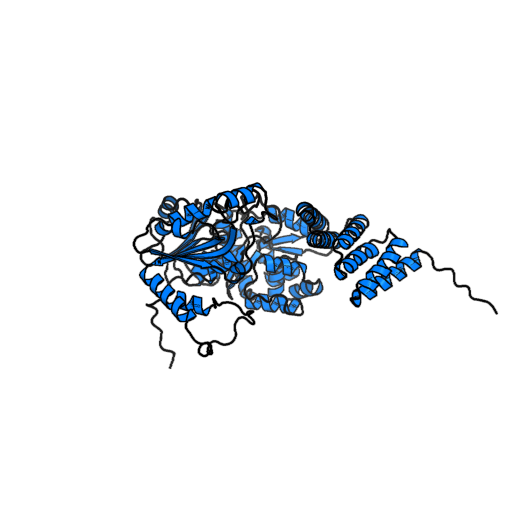0 70.31 98 ALA A N 1
ATOM 702 C CA . ALA A 1 98 ? 12.670 -7.781 25.186 1.00 70.31 98 ALA A CA 1
ATOM 703 C C . ALA A 1 98 ? 12.506 -8.518 23.837 1.00 70.31 98 ALA A C 1
ATOM 705 O O . ALA A 1 98 ? 12.484 -7.879 22.778 1.00 70.31 98 ALA A O 1
ATOM 706 N N . PRO A 1 99 ? 12.377 -9.859 23.840 1.00 60.22 99 PRO A N 1
ATOM 707 C CA . PRO A 1 99 ? 12.174 -10.628 22.616 1.00 60.22 99 PRO A CA 1
ATOM 708 C C . PRO A 1 99 ? 10.981 -10.107 21.806 1.00 60.22 99 PRO A C 1
ATOM 710 O O . PRO A 1 99 ? 9.908 -9.866 22.360 1.00 60.22 99 PRO A O 1
ATOM 713 N N . ALA A 1 100 ? 11.137 -10.000 20.483 1.00 44.69 100 ALA A N 1
ATOM 714 C CA . ALA A 1 100 ? 10.076 -9.518 19.595 1.00 44.69 100 ALA A CA 1
ATOM 715 C C . ALA A 1 100 ? 8.778 -10.332 19.732 1.00 44.69 100 ALA A C 1
ATOM 717 O O . ALA A 1 100 ? 7.692 -9.774 19.641 1.00 44.69 100 ALA A O 1
ATOM 718 N N . SER A 1 101 ? 8.884 -11.628 20.046 1.00 48.59 101 SER A N 1
ATOM 719 C CA . SER A 1 101 ? 7.738 -12.499 20.316 1.00 48.59 101 SER A CA 1
ATOM 720 C C . SER A 1 101 ? 6.926 -12.084 21.547 1.00 48.59 101 SER A C 1
ATOM 722 O O . SER A 1 101 ? 5.727 -12.337 21.589 1.00 48.59 101 SER A O 1
ATOM 724 N N . ALA A 1 102 ? 7.555 -11.468 22.552 1.00 53.12 102 ALA A N 1
ATOM 725 C CA . ALA A 1 102 ? 6.872 -10.953 23.737 1.00 53.12 102 ALA A CA 1
ATOM 726 C C . ALA A 1 102 ? 6.151 -9.634 23.423 1.00 53.12 102 ALA A C 1
ATOM 728 O O . ALA A 1 102 ? 4.987 -9.479 23.776 1.00 53.12 102 ALA A O 1
ATOM 729 N N . VAL A 1 103 ? 6.804 -8.734 22.678 1.00 47.41 103 VAL A N 1
ATOM 730 C CA . VAL A 1 103 ? 6.176 -7.503 22.162 1.00 47.41 103 VAL A CA 1
ATOM 731 C C . VAL A 1 103 ? 4.967 -7.854 21.293 1.00 47.41 103 VAL A C 1
ATOM 733 O O . VAL A 1 103 ? 3.875 -7.337 21.500 1.00 47.41 103 VAL A O 1
ATOM 736 N N . GLU A 1 104 ? 5.135 -8.791 20.359 1.00 44.22 104 GLU A N 1
ATOM 737 C CA . GLU A 1 104 ? 4.067 -9.262 19.477 1.00 44.22 104 GLU A CA 1
ATOM 738 C C . GLU A 1 104 ? 2.940 -9.948 20.256 1.00 44.22 104 GLU A C 1
ATOM 740 O O . GLU A 1 104 ? 1.768 -9.749 19.937 1.00 44.22 104 GLU A O 1
ATOM 745 N N . ALA A 1 105 ? 3.267 -10.733 21.287 1.00 55.12 105 ALA A N 1
ATOM 746 C CA . ALA A 1 105 ? 2.266 -11.371 22.128 1.00 55.12 105 ALA A CA 1
ATOM 747 C C . ALA A 1 105 ? 1.399 -10.341 22.854 1.00 55.12 105 ALA A C 1
ATOM 749 O O . ALA A 1 105 ? 0.181 -10.498 22.817 1.00 55.12 105 ALA A O 1
ATOM 750 N N . GLU A 1 106 ? 1.995 -9.302 23.444 1.00 68.06 106 GLU A N 1
ATOM 751 C CA . GLU A 1 106 ? 1.261 -8.258 24.167 1.00 68.06 106 GLU A CA 1
ATOM 752 C C . GLU A 1 106 ? 0.503 -7.321 23.230 1.00 68.06 106 GLU A C 1
ATOM 754 O O . GLU A 1 106 ? -0.664 -7.046 23.492 1.00 68.06 106 GLU A O 1
ATOM 759 N N . CYS A 1 107 ? 1.078 -6.952 22.080 1.00 45.84 107 CYS A N 1
ATOM 760 C CA . CYS A 1 107 ? 0.344 -6.292 20.999 1.00 45.84 107 CYS A CA 1
ATOM 761 C C . CYS A 1 107 ? -0.890 -7.116 20.615 1.00 45.84 107 CYS A C 1
ATOM 763 O O . CYS A 1 107 ? -2.016 -6.640 20.715 1.00 45.84 107 CYS A O 1
ATOM 765 N N . ARG A 1 108 ? -0.710 -8.397 20.263 1.00 51.41 108 ARG A N 1
ATOM 766 C CA . ARG A 1 108 ? -1.812 -9.308 19.921 1.00 51.41 108 ARG A CA 1
ATOM 767 C C . ARG A 1 108 ? -2.845 -9.389 21.043 1.00 51.41 108 ARG A C 1
ATOM 769 O O . ARG A 1 108 ? -4.035 -9.362 20.758 1.00 51.41 108 ARG A O 1
ATOM 776 N N . ARG A 1 109 ? -2.413 -9.461 22.303 1.00 62.66 109 ARG A N 1
ATOM 777 C CA . ARG A 1 109 ? -3.293 -9.531 23.475 1.00 62.66 109 ARG A CA 1
ATOM 778 C C . ARG A 1 109 ? -4.038 -8.215 23.712 1.00 62.66 109 ARG A C 1
ATOM 780 O O . ARG A 1 109 ? -5.185 -8.265 24.137 1.00 62.66 109 ARG A O 1
ATOM 787 N N . ALA A 1 110 ? -3.422 -7.064 23.449 1.00 56.50 110 ALA A N 1
ATOM 788 C CA . ALA A 1 110 ? -4.051 -5.745 23.497 1.00 56.50 110 ALA A CA 1
ATOM 789 C C . ALA A 1 110 ? -5.119 -5.613 22.406 1.00 56.50 110 ALA A C 1
ATOM 791 O O . ALA A 1 110 ? -6.264 -5.265 22.691 1.00 56.50 110 ALA A O 1
ATOM 792 N N . PHE A 1 111 ? -4.777 -6.026 21.184 1.00 50.38 111 PHE A N 1
ATOM 793 C CA . PHE A 1 111 ? -5.701 -6.115 20.053 1.00 50.38 111 PHE A CA 1
ATOM 794 C C . PHE A 1 111 ? -6.813 -7.152 20.284 1.00 50.38 111 PHE A C 1
ATOM 796 O O . PHE A 1 111 ? -7.934 -6.999 19.802 1.00 50.38 111 PHE A O 1
ATOM 803 N N . GLU A 1 112 ? -6.550 -8.202 21.062 1.00 50.50 112 GLU A N 1
ATOM 804 C CA . GLU A 1 112 ? -7.569 -9.127 21.548 1.00 50.50 112 GLU A CA 1
ATOM 805 C C . GLU A 1 112 ? -8.454 -8.506 22.642 1.00 50.50 112 GLU A C 1
ATOM 807 O O . GLU A 1 112 ? -9.573 -8.969 22.809 1.00 50.50 112 GLU A O 1
ATOM 812 N N . LEU A 1 113 ? -8.047 -7.488 23.396 1.00 53.97 113 LEU A N 1
ATOM 813 C CA . LEU A 1 113 ? -8.912 -6.883 24.423 1.00 53.97 113 LEU A CA 1
ATOM 814 C C . LEU A 1 113 ? -9.748 -5.736 23.909 1.00 53.97 113 LEU A C 1
ATOM 816 O O . LEU A 1 113 ? -10.963 -5.747 24.109 1.00 53.97 113 LEU A O 1
ATOM 820 N N . ASP A 1 114 ? -9.139 -4.829 23.151 1.00 52.94 114 ASP A N 1
ATOM 821 C CA . ASP A 1 114 ? -9.877 -3.863 22.338 1.00 52.94 114 ASP A CA 1
ATOM 822 C C . ASP A 1 114 ? -10.352 -4.516 21.027 1.00 52.94 114 ASP A C 1
ATOM 824 O O . ASP A 1 114 ? -10.195 -4.071 19.888 1.00 52.94 114 ASP A O 1
ATOM 828 N N . ALA A 1 115 ? -10.935 -5.689 21.216 1.00 42.56 115 ALA A N 1
ATOM 829 C CA . ALA A 1 115 ? -11.351 -6.598 20.183 1.00 42.56 115 ALA A CA 1
ATOM 830 C C . ALA A 1 115 ? -12.793 -6.422 19.753 1.00 42.56 115 ALA A C 1
ATOM 832 O O . ALA A 1 115 ? -13.187 -7.007 18.743 1.00 42.56 115 ALA A O 1
ATOM 833 N N . SER A 1 116 ? -13.602 -5.646 20.471 1.00 43.38 116 SER A N 1
ATOM 834 C CA . SER A 1 116 ? -14.911 -5.316 19.908 1.00 43.38 116 SER A CA 1
ATOM 835 C C . SER A 1 116 ? -14.728 -4.524 18.603 1.00 43.38 116 SER A C 1
ATOM 837 O O . SER A 1 116 ? -15.473 -4.750 17.653 1.00 43.38 116 SER A O 1
ATOM 839 N N . LEU A 1 117 ? -13.635 -3.749 18.499 1.00 41.59 117 LEU A N 1
ATOM 840 C CA . LEU A 1 117 ? -13.194 -3.070 17.285 1.00 41.59 117 LEU A CA 1
ATOM 841 C C . LEU A 1 117 ? -12.202 -3.909 16.454 1.00 41.59 117 LEU A C 1
ATOM 843 O O . LEU A 1 117 ? -12.412 -4.091 15.251 1.00 41.59 117 LEU A O 1
ATOM 847 N N . ALA A 1 118 ? -11.151 -4.464 17.076 1.00 39.84 118 ALA A N 1
ATOM 848 C CA . ALA A 1 118 ? -10.083 -5.183 16.374 1.00 39.84 118 ALA A CA 1
ATOM 849 C C . ALA A 1 118 ? -10.417 -6.648 16.029 1.00 39.84 118 ALA A C 1
ATOM 851 O O . ALA A 1 118 ? -10.185 -7.031 14.888 1.00 39.84 118 ALA A O 1
ATOM 852 N N . ARG A 1 119 ? -11.063 -7.466 16.888 1.00 39.78 119 ARG A N 1
ATOM 853 C CA . ARG A 1 119 ? -11.553 -8.806 16.466 1.00 39.78 119 ARG A CA 1
ATOM 854 C C . ARG A 1 119 ? -12.664 -8.680 15.421 1.00 39.78 119 ARG A C 1
ATOM 856 O O . ARG A 1 119 ? -12.719 -9.510 14.517 1.00 39.78 119 ARG A O 1
ATOM 863 N N . ARG A 1 120 ? -13.509 -7.640 15.447 1.00 37.78 120 ARG A N 1
ATOM 864 C CA . ARG A 1 120 ? -14.504 -7.416 14.372 1.00 37.78 120 ARG A CA 1
ATOM 865 C C . ARG A 1 120 ? -13.882 -6.998 13.046 1.00 37.78 120 ARG A C 1
ATOM 867 O O . ARG A 1 120 ? -14.320 -7.488 12.006 1.00 37.78 120 ARG A O 1
ATOM 874 N N . ARG A 1 121 ? -12.824 -6.187 13.081 1.00 37.16 121 ARG A N 1
ATOM 875 C CA . ARG A 1 121 ? -12.009 -5.860 11.904 1.00 37.16 121 ARG A CA 1
ATOM 876 C C . ARG A 1 121 ? -11.221 -7.051 11.384 1.00 37.16 121 ARG A C 1
ATOM 878 O O . ARG A 1 121 ? -11.357 -7.395 10.221 1.00 37.16 121 ARG A O 1
ATOM 885 N N . ALA A 1 122 ? -10.467 -7.730 12.234 1.00 34.00 122 ALA A N 1
ATOM 886 C CA . ALA A 1 122 ? -9.533 -8.790 11.870 1.00 34.00 122 ALA A CA 1
ATOM 887 C C . ALA A 1 122 ? -10.254 -10.061 11.351 1.00 34.00 122 ALA A C 1
ATOM 889 O O . ALA A 1 122 ? -9.835 -10.663 10.361 1.00 34.00 122 ALA A O 1
ATOM 890 N N . THR A 1 123 ? -11.420 -10.417 11.913 1.00 32.56 123 THR A N 1
ATOM 891 C CA . THR A 1 123 ? -12.221 -11.577 11.450 1.00 32.56 123 THR A CA 1
ATOM 892 C C . THR A 1 123 ? -13.043 -11.292 10.175 1.00 32.56 123 THR A C 1
ATOM 894 O O . THR A 1 123 ? -13.586 -12.222 9.575 1.00 32.56 123 THR A O 1
ATOM 897 N N . ARG A 1 124 ? -13.160 -10.022 9.740 1.00 36.44 124 ARG A N 1
ATOM 898 C CA . ARG A 1 124 ? -13.897 -9.617 8.520 1.00 36.44 124 ARG A CA 1
ATOM 899 C C . ARG A 1 124 ? -12.990 -9.067 7.400 1.00 36.44 124 ARG A C 1
ATOM 901 O O . ARG A 1 124 ? -13.285 -9.322 6.239 1.00 36.44 124 ARG A O 1
ATOM 908 N N . LEU A 1 125 ? -11.863 -8.420 7.715 1.00 35.38 125 LEU A N 1
ATOM 909 C CA . LEU A 1 125 ? -10.813 -8.003 6.763 1.00 35.38 125 LEU A CA 1
ATOM 910 C C . LEU A 1 125 ? -10.104 -9.206 6.125 1.00 35.38 125 LEU A C 1
ATOM 912 O O . LEU A 1 125 ? -9.868 -9.217 4.921 1.00 35.38 125 LEU A O 1
ATOM 916 N N . SER A 1 126 ? -9.898 -10.278 6.898 1.00 36.12 126 SER A N 1
ATOM 917 C CA . SER A 1 126 ? -9.448 -11.592 6.400 1.00 36.12 126 SER A CA 1
ATOM 918 C C . SER A 1 126 ? -10.408 -12.256 5.407 1.00 36.12 126 SER A C 1
ATOM 920 O O . SER A 1 126 ? -10.049 -13.225 4.740 1.00 36.12 126 SER A O 1
ATOM 922 N N . ARG A 1 127 ? -11.638 -11.737 5.283 1.00 39.28 127 ARG A N 1
ATOM 923 C CA . ARG A 1 127 ? -12.662 -12.223 4.351 1.00 39.28 127 ARG A CA 1
ATOM 924 C C . ARG A 1 127 ? -12.859 -11.325 3.141 1.00 39.28 127 ARG A C 1
ATOM 926 O O . ARG A 1 127 ? -13.658 -11.701 2.281 1.00 39.28 127 ARG A O 1
ATOM 933 N N . PHE A 1 128 ? -12.167 -10.184 3.032 1.00 44.28 128 PHE A N 1
ATOM 934 C CA . PHE A 1 128 ? -12.201 -9.422 1.788 1.00 44.28 128 PHE A CA 1
ATOM 935 C C . PHE A 1 128 ? -11.471 -10.245 0.734 1.00 44.28 128 PHE A C 1
ATOM 937 O O . PHE A 1 128 ? -10.263 -10.146 0.577 1.00 44.28 128 PHE A O 1
ATOM 944 N N . ARG A 1 129 ? -12.199 -11.103 0.029 1.00 53.59 129 ARG A N 1
ATOM 945 C CA . ARG A 1 129 ? -11.846 -11.565 -1.306 1.00 53.59 129 ARG A CA 1
ATOM 946 C C . ARG A 1 129 ? -12.627 -10.661 -2.243 1.00 53.59 129 ARG A C 1
ATOM 948 O O . ARG A 1 129 ? -13.835 -10.560 -2.027 1.00 53.59 129 ARG A O 1
ATOM 955 N N . PRO A 1 130 ? -11.995 -10.009 -3.238 1.00 52.88 130 PRO A N 1
ATOM 956 C CA . PRO A 1 130 ? -12.768 -9.354 -4.280 1.00 52.88 130 PRO A CA 1
ATOM 957 C C . PRO A 1 130 ? -13.790 -10.391 -4.779 1.00 52.88 130 PRO A C 1
ATOM 959 O O . PRO A 1 130 ? -13.375 -11.482 -5.197 1.00 52.88 130 PRO A O 1
ATOM 962 N N . PRO A 1 131 ? -15.104 -10.133 -4.634 1.00 47.81 131 PRO A N 1
ATOM 963 C CA . PRO A 1 131 ? -16.148 -10.985 -5.181 1.00 47.81 131 PRO A CA 1
ATOM 964 C C . PRO A 1 131 ? -15.919 -11.143 -6.689 1.00 47.81 131 PRO A C 1
ATOM 966 O O . PRO A 1 131 ? -15.089 -10.431 -7.269 1.00 47.81 131 PRO A O 1
ATOM 969 N N . PRO A 1 132 ? -16.627 -12.056 -7.373 1.00 50.12 132 PRO A N 1
ATOM 970 C CA . PRO A 1 132 ? -16.649 -11.995 -8.828 1.00 50.12 132 PRO A CA 1
ATOM 971 C C . PRO A 1 132 ? -16.889 -10.545 -9.269 1.00 50.12 132 PRO A C 1
ATOM 973 O O . PRO A 1 132 ? -17.695 -9.843 -8.665 1.00 50.12 132 PRO A O 1
ATOM 976 N N . TRP A 1 133 ? -16.147 -10.111 -10.291 1.00 57.81 133 TRP A N 1
ATOM 977 C CA . TRP A 1 133 ? -16.219 -8.789 -10.926 1.00 57.81 133 TRP A CA 1
ATOM 978 C C . TRP A 1 133 ? -17.551 -8.591 -11.658 1.00 57.81 133 TRP A C 1
ATOM 980 O O . TRP A 1 133 ? -17.599 -8.292 -12.851 1.00 57.81 133 TRP A O 1
ATOM 990 N N . ASP A 1 134 ? -18.645 -8.869 -10.966 1.00 62.22 134 ASP A N 1
ATOM 991 C CA . ASP A 1 134 ? -19.983 -8.709 -11.464 1.00 62.22 134 ASP A CA 1
ATOM 992 C C . ASP A 1 134 ? -20.314 -7.216 -11.602 1.00 62.22 134 ASP A C 1
ATOM 994 O O . ASP A 1 134 ? -19.641 -6.318 -11.081 1.00 62.22 134 ASP A O 1
ATOM 998 N N . ARG A 1 135 ? -21.360 -6.933 -12.381 1.00 64.56 135 ARG A N 1
ATOM 999 C CA . ARG A 1 135 ? -21.797 -5.553 -12.621 1.00 64.56 135 ARG A CA 1
ATOM 1000 C C . ARG A 1 135 ? -22.150 -4.798 -11.326 1.00 64.56 135 ARG A C 1
ATOM 1002 O O . ARG A 1 135 ? -21.840 -3.609 -11.266 1.00 64.56 135 ARG A O 1
ATOM 1009 N N . PRO A 1 136 ? -22.794 -5.412 -10.314 1.00 67.75 136 PRO A N 1
ATOM 1010 C CA . PRO A 1 136 ? -23.035 -4.761 -9.027 1.00 67.75 136 PRO A CA 1
ATOM 1011 C C . PRO A 1 136 ? -21.764 -4.285 -8.315 1.00 67.75 136 PRO A C 1
ATOM 1013 O O . PRO A 1 136 ? -21.743 -3.154 -7.826 1.00 67.75 136 PRO A O 1
ATOM 1016 N N . TRP A 1 137 ? -20.710 -5.102 -8.281 1.00 74.38 137 TRP A N 1
ATOM 1017 C CA . TRP A 1 137 ? -19.466 -4.755 -7.598 1.00 74.38 137 TRP A CA 1
ATOM 1018 C C . TRP A 1 137 ? -18.725 -3.610 -8.288 1.00 74.38 137 TRP A C 1
ATOM 1020 O O . TRP A 1 137 ? -18.339 -2.640 -7.635 1.00 74.38 137 TRP A O 1
ATOM 1030 N N . ALA A 1 138 ? -18.602 -3.678 -9.619 1.00 75.06 138 ALA A N 1
ATOM 1031 C CA . ALA A 1 138 ? -17.984 -2.614 -10.409 1.00 75.06 138 ALA A CA 1
ATOM 1032 C C . ALA A 1 138 ? -18.678 -1.263 -10.162 1.00 75.06 138 ALA A C 1
ATOM 1034 O O . ALA A 1 138 ? -18.015 -0.279 -9.850 1.00 75.06 138 ALA A O 1
ATOM 1035 N N . ARG A 1 139 ? -20.019 -1.241 -10.164 1.00 82.00 139 ARG A N 1
ATOM 1036 C CA . ARG A 1 139 ? -20.802 -0.028 -9.868 1.00 82.00 139 ARG A CA 1
ATOM 1037 C C . ARG A 1 139 ? -20.593 0.500 -8.450 1.00 82.00 139 ARG A C 1
ATOM 1039 O O . ARG A 1 139 ? -20.596 1.712 -8.255 1.00 82.00 139 ARG A O 1
ATOM 1046 N N . ALA A 1 140 ? -20.447 -0.380 -7.459 1.00 83.00 140 ALA A N 1
ATOM 1047 C CA . ALA A 1 140 ? -20.174 0.043 -6.087 1.00 83.00 140 ALA A CA 1
ATOM 1048 C C . ALA A 1 140 ? -18.818 0.760 -5.999 1.00 83.00 140 ALA A C 1
ATOM 1050 O O . ALA A 1 140 ? -18.718 1.826 -5.393 1.00 83.00 140 ALA A O 1
ATOM 1051 N N . VAL A 1 141 ? -17.796 0.216 -6.661 1.00 83.19 141 VAL A N 1
ATOM 1052 C CA . VAL A 1 141 ? -16.459 0.820 -6.719 1.00 83.19 141 VAL A CA 1
ATOM 1053 C C . VAL A 1 141 ? -16.432 2.111 -7.536 1.00 83.19 141 VAL A C 1
ATOM 1055 O O . VAL A 1 141 ? -15.804 3.073 -7.106 1.00 83.19 141 VAL A O 1
ATOM 1058 N N . GLU A 1 142 ? -17.154 2.190 -8.656 1.00 86.38 142 GLU A N 1
ATOM 1059 C CA . GLU A 1 142 ? -17.316 3.444 -9.412 1.00 86.38 142 GLU A CA 1
ATOM 1060 C C . GLU A 1 142 ? -17.876 4.563 -8.527 1.00 86.38 142 GLU A C 1
ATOM 1062 O O . GLU A 1 142 ? -17.323 5.662 -8.497 1.00 86.38 142 GLU A O 1
ATOM 1067 N N . ARG A 1 143 ? -18.924 4.269 -7.746 1.00 88.88 143 ARG A N 1
ATOM 1068 C CA . ARG A 1 143 ? -19.522 5.240 -6.817 1.00 88.88 143 ARG A CA 1
ATOM 1069 C C . ARG A 1 143 ? -18.564 5.653 -5.709 1.00 88.88 143 ARG A C 1
ATOM 1071 O O . ARG A 1 143 ? -18.540 6.826 -5.358 1.00 88.88 143 ARG A O 1
ATOM 1078 N N . LEU A 1 144 ? -17.767 4.723 -5.176 1.00 91.38 144 LEU A N 1
ATOM 1079 C CA . LEU A 1 144 ? -16.717 5.064 -4.214 1.00 91.38 144 LEU A CA 1
ATOM 1080 C C . LEU A 1 144 ? -15.743 6.083 -4.814 1.00 91.38 144 LEU A C 1
ATOM 1082 O O . LEU A 1 144 ? -15.442 7.086 -4.171 1.00 91.38 144 LEU A O 1
ATOM 1086 N N . TRP A 1 145 ? -15.289 5.863 -6.050 1.00 91.19 145 TRP A N 1
ATOM 1087 C CA . TRP A 1 145 ? -14.402 6.804 -6.733 1.00 91.19 145 TRP A CA 1
ATOM 1088 C C . TRP A 1 145 ? -15.044 8.172 -6.961 1.00 91.19 145 TRP A C 1
ATOM 1090 O O . TRP A 1 145 ? -14.387 9.193 -6.743 1.00 91.19 145 TRP A O 1
ATOM 1100 N N . ASP A 1 146 ? -16.325 8.203 -7.323 1.00 90.25 146 ASP A N 1
ATOM 1101 C CA . ASP A 1 146 ? -17.081 9.447 -7.472 1.00 90.25 146 ASP A CA 1
ATOM 1102 C C . ASP A 1 146 ? -17.195 10.204 -6.138 1.00 90.25 146 ASP A C 1
ATOM 1104 O O . ASP A 1 146 ? -16.969 11.415 -6.098 1.00 90.25 146 ASP A O 1
ATOM 1108 N N . SER A 1 147 ? -17.469 9.502 -5.032 1.00 92.94 147 SER A N 1
ATOM 1109 C CA . SER A 1 147 ? -17.525 10.097 -3.691 1.00 92.94 147 SER A CA 1
ATOM 1110 C C . SER A 1 147 ? -16.171 10.639 -3.232 1.00 92.94 147 SER A C 1
ATOM 1112 O O . SER A 1 147 ? -16.112 11.730 -2.672 1.00 92.94 147 SER A O 1
ATOM 1114 N N . LEU A 1 148 ? -15.075 9.924 -3.503 1.00 92.69 148 LEU A N 1
ATOM 1115 C CA . LEU A 1 148 ? -13.721 10.392 -3.181 1.00 92.69 148 LEU A CA 1
ATOM 1116 C C . LEU A 1 148 ? -13.385 11.676 -3.944 1.00 92.69 148 LEU A C 1
ATOM 1118 O O . LEU A 1 148 ? -12.847 12.617 -3.362 1.00 92.69 148 LEU A O 1
ATOM 1122 N N . LYS A 1 149 ? -13.755 11.747 -5.228 1.00 89.81 149 LYS A N 1
ATOM 1123 C CA . LYS A 1 149 ? -13.603 12.965 -6.030 1.00 89.81 149 LYS A CA 1
ATOM 1124 C C . LYS A 1 149 ? -14.449 14.113 -5.471 1.00 89.81 149 LYS A C 1
ATOM 1126 O O . LYS A 1 149 ? -13.937 15.215 -5.307 1.00 89.81 149 LYS A O 1
ATOM 1131 N N . ALA A 1 150 ? -15.717 13.858 -5.145 1.00 91.56 150 ALA A N 1
ATOM 1132 C CA . ALA A 1 150 ? -16.622 14.868 -4.591 1.00 91.56 150 ALA A CA 1
ATOM 1133 C C . ALA A 1 150 ? -16.149 15.410 -3.231 1.00 91.56 150 ALA A C 1
ATOM 1135 O O . ALA A 1 150 ? -16.304 16.596 -2.953 1.00 91.56 150 ALA A O 1
ATOM 1136 N N . ALA A 1 151 ? -15.534 14.560 -2.408 1.00 93.06 151 ALA A N 1
ATOM 1137 C CA . ALA A 1 151 ? -14.973 14.936 -1.114 1.00 93.06 151 ALA A CA 1
ATOM 1138 C C . ALA A 1 151 ? -13.593 15.612 -1.206 1.00 93.06 151 ALA A C 1
ATOM 1140 O O . ALA A 1 151 ? -13.017 15.930 -0.170 1.00 93.06 151 ALA A O 1
ATOM 1141 N N . ASN A 1 152 ? -13.044 15.821 -2.411 1.00 91.88 152 ASN A N 1
ATOM 1142 C CA . ASN A 1 152 ? -11.679 16.312 -2.608 1.00 91.88 152 ASN A CA 1
ATOM 1143 C C . ASN A 1 152 ? -10.637 15.434 -1.880 1.00 91.88 152 ASN A C 1
ATOM 1145 O O . ASN A 1 152 ? -9.755 15.929 -1.176 1.00 91.88 152 ASN A O 1
ATOM 1149 N N . TYR A 1 153 ? -10.773 14.109 -2.006 1.00 92.81 153 TYR A N 1
ATOM 1150 C CA . TYR A 1 153 ? -9.868 13.126 -1.407 1.00 92.81 153 TYR A CA 1
ATOM 1151 C C . TYR A 1 153 ? -8.543 13.074 -2.181 1.00 92.81 153 TYR A C 1
ATOM 1153 O O . TYR A 1 153 ? -8.277 12.170 -2.973 1.00 92.81 153 TYR A O 1
ATOM 1161 N N . GLY A 1 154 ? -7.734 14.102 -1.967 1.00 88.25 154 GLY A N 1
ATOM 1162 C CA . GLY A 1 154 ? -6.438 14.315 -2.591 1.00 88.25 154 GLY A CA 1
ATOM 1163 C C . GLY A 1 154 ? -5.330 14.447 -1.559 1.00 88.25 154 GLY A C 1
ATOM 1164 O O . GLY A 1 154 ? -5.594 14.797 -0.409 1.00 88.25 154 GLY A O 1
ATOM 1165 N N . ARG A 1 155 ? -4.077 14.204 -1.953 1.00 85.38 155 ARG A N 1
ATOM 1166 C CA . ARG A 1 155 ? -2.913 14.198 -1.041 1.00 85.38 155 ARG A CA 1
ATOM 1167 C C . ARG A 1 155 ? -2.862 15.426 -0.132 1.00 85.38 155 ARG A C 1
ATOM 1169 O O . ARG A 1 155 ? -2.807 15.304 1.093 1.00 85.38 155 ARG A O 1
ATOM 1176 N N . ASP A 1 156 ? -2.913 16.610 -0.730 1.00 85.00 156 ASP A N 1
ATOM 1177 C CA . ASP A 1 156 ? -2.767 17.865 0.002 1.00 85.00 156 ASP A CA 1
ATOM 1178 C C . ASP A 1 156 ? -3.998 18.190 0.860 1.00 85.00 156 ASP A C 1
ATOM 1180 O O . ASP A 1 156 ? -3.859 18.699 1.975 1.00 85.00 156 ASP A O 1
ATOM 1184 N N . ALA A 1 157 ? -5.198 17.870 0.368 1.00 90.62 157 ALA A N 1
ATOM 1185 C CA . ALA A 1 157 ? -6.448 18.058 1.099 1.00 90.62 157 ALA A CA 1
ATOM 1186 C C . ALA A 1 157 ? -6.525 17.137 2.324 1.00 90.62 157 ALA A C 1
ATOM 1188 O O . ALA A 1 157 ? -6.785 17.611 3.430 1.00 90.62 157 ALA A O 1
ATOM 1189 N N . VAL A 1 158 ? -6.206 15.853 2.145 1.00 91.75 158 VAL A N 1
ATOM 1190 C CA . VAL A 1 158 ? -6.122 14.850 3.213 1.00 91.75 158 VAL A CA 1
ATOM 1191 C C . VAL A 1 158 ? -5.108 15.279 4.271 1.00 91.75 158 VAL A C 1
ATOM 1193 O O . VAL A 1 158 ? -5.443 15.323 5.453 1.00 91.75 158 VAL A O 1
ATOM 1196 N N . ARG A 1 159 ? -3.891 15.673 3.868 1.00 87.88 159 ARG A N 1
ATOM 1197 C CA . ARG A 1 159 ? -2.851 16.122 4.809 1.00 87.88 159 ARG A CA 1
ATOM 1198 C C . ARG A 1 159 ? -3.309 17.319 5.642 1.00 87.88 159 ARG A C 1
ATOM 1200 O O . ARG A 1 159 ? -3.164 17.300 6.863 1.00 87.88 159 ARG A O 1
ATOM 1207 N N . ARG A 1 160 ? -3.870 18.353 4.999 1.00 89.88 160 ARG A N 1
ATOM 1208 C CA . ARG A 1 160 ? -4.403 19.529 5.710 1.00 89.88 160 ARG A CA 1
ATOM 1209 C C . ARG A 1 160 ? -5.508 19.134 6.683 1.00 89.88 160 ARG A C 1
ATOM 1211 O O . ARG A 1 160 ? -5.501 19.599 7.818 1.00 89.88 160 ARG A O 1
ATOM 1218 N N . ARG A 1 161 ? -6.421 18.259 6.255 1.00 94.00 161 ARG A N 1
ATOM 1219 C CA . ARG A 1 161 ? -7.566 17.835 7.063 1.00 94.00 161 ARG A CA 1
ATOM 1220 C C . ARG A 1 161 ? -7.152 17.067 8.316 1.00 94.00 161 ARG A C 1
ATOM 1222 O O . ARG A 1 161 ? -7.724 17.303 9.377 1.00 94.00 161 ARG A O 1
ATOM 1229 N N . VAL A 1 162 ? -6.161 16.188 8.193 1.00 90.88 162 VAL A N 1
ATOM 1230 C CA . VAL A 1 162 ? -5.620 15.405 9.313 1.00 90.88 162 VAL A CA 1
ATOM 1231 C C . VAL A 1 162 ? -4.857 16.289 10.296 1.00 90.88 162 VAL A C 1
ATOM 1233 O O . VAL A 1 162 ? -5.102 16.204 11.494 1.00 90.88 162 VAL A O 1
ATOM 1236 N N . ASN A 1 163 ? -3.978 17.171 9.808 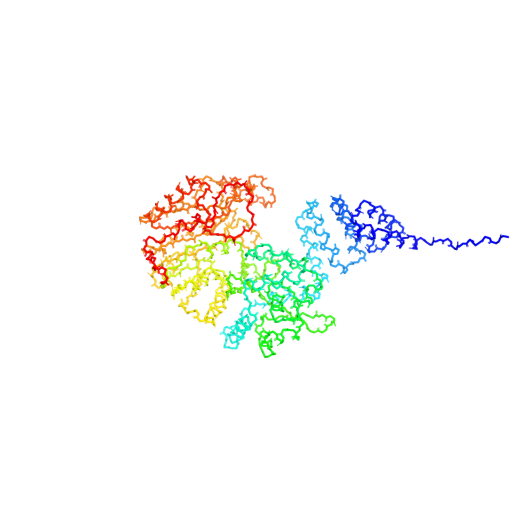1.00 89.69 163 ASN A N 1
ATOM 1237 C CA . ASN A 1 163 ? -3.248 18.098 10.681 1.00 89.69 163 ASN A CA 1
ATOM 1238 C C . ASN A 1 163 ? -4.203 19.054 11.421 1.00 89.69 163 ASN A C 1
ATOM 1240 O O . ASN A 1 163 ? -3.987 19.360 12.590 1.00 89.69 163 ASN A O 1
ATOM 1244 N N . ALA A 1 164 ? -5.289 19.489 10.771 1.00 91.94 164 ALA A N 1
ATOM 1245 C CA . ALA A 1 164 ? -6.322 20.292 11.423 1.00 91.94 164 ALA A CA 1
ATOM 1246 C C . ALA A 1 164 ? -7.017 19.525 12.564 1.00 91.94 164 ALA A C 1
ATOM 1248 O O . ALA A 1 164 ? -7.104 20.054 13.668 1.00 91.94 164 ALA A O 1
ATOM 1249 N N . ALA A 1 165 ? -7.432 18.272 12.327 1.00 89.56 165 ALA A N 1
ATOM 1250 C CA . ALA A 1 165 ? -8.054 17.427 13.356 1.00 89.56 165 ALA A CA 1
ATOM 1251 C C . ALA A 1 165 ? -7.127 17.184 14.555 1.00 89.56 165 ALA A C 1
ATOM 1253 O O . ALA A 1 165 ? -7.562 17.174 15.702 1.00 89.56 165 ALA A O 1
ATOM 1254 N N . ALA A 1 166 ? -5.834 16.996 14.287 1.00 83.38 166 ALA A N 1
ATOM 1255 C CA . ALA A 1 166 ? -4.831 16.734 15.311 1.00 83.38 166 ALA A CA 1
ATOM 1256 C C . ALA A 1 166 ? -4.414 17.985 16.110 1.00 83.38 166 ALA A C 1
ATOM 1258 O O . ALA A 1 166 ? -3.593 17.875 17.018 1.00 83.38 166 ALA A O 1
ATOM 1259 N N . GLY A 1 167 ? -4.934 19.174 15.777 1.00 82.75 167 GLY A N 1
ATOM 1260 C CA . GLY A 1 167 ? -4.571 20.428 16.443 1.00 82.75 167 GLY A CA 1
ATOM 1261 C C . GLY A 1 167 ? -3.140 20.900 16.156 1.00 82.75 167 GLY A C 1
ATOM 1262 O O . GLY A 1 167 ? -2.603 21.715 16.904 1.00 82.75 167 GLY A O 1
ATOM 1263 N N . GLY A 1 168 ? -2.502 20.397 15.092 1.00 78.88 168 GLY A N 1
ATOM 1264 C CA . GLY A 1 168 ? -1.113 20.712 14.762 1.00 78.88 168 GLY A CA 1
ATOM 1265 C C . GLY A 1 168 ? -0.523 19.835 13.657 1.00 78.88 168 GLY A C 1
ATOM 1266 O O . GLY A 1 168 ? -1.159 18.928 13.121 1.00 78.88 168 GLY A O 1
ATOM 1267 N N . THR A 1 169 ? 0.728 20.106 13.285 1.00 74.12 169 THR A N 1
ATOM 1268 C CA . THR A 1 169 ? 1.423 19.326 12.254 1.00 74.12 169 THR A CA 1
ATOM 1269 C C . THR A 1 169 ? 1.853 17.973 12.816 1.00 74.12 169 THR A C 1
ATOM 1271 O O . THR A 1 169 ? 2.868 17.892 13.498 1.00 74.12 169 THR A O 1
ATOM 1274 N N . VAL A 1 170 ? 1.100 16.921 12.491 1.00 70.88 170 VAL A N 1
ATOM 1275 C CA . VAL A 1 170 ? 1.431 15.518 12.815 1.00 70.88 170 VAL A CA 1
ATOM 1276 C C . VAL A 1 170 ? 1.979 14.759 11.605 1.00 70.88 170 VAL A C 1
ATOM 1278 O O . VAL A 1 170 ? 2.760 13.822 11.744 1.00 70.88 170 VAL A O 1
ATOM 1281 N N . LEU A 1 171 ? 1.630 15.199 10.393 1.00 69.56 171 LEU A N 1
ATOM 1282 C CA . LEU A 1 171 ? 2.189 14.696 9.141 1.00 69.56 171 LEU A CA 1
ATOM 1283 C C . LEU A 1 171 ? 3.156 15.718 8.545 1.00 69.56 171 LEU A C 1
ATOM 1285 O O . LEU A 1 171 ? 2.752 16.653 7.849 1.00 69.56 171 LEU A O 1
ATOM 1289 N N . HIS A 1 172 ? 4.447 15.508 8.795 1.00 65.19 172 HIS A N 1
ATOM 1290 C CA . HIS A 1 172 ? 5.525 16.360 8.278 1.00 65.19 172 HIS A CA 1
ATOM 1291 C C . HIS A 1 172 ? 5.933 16.009 6.839 1.00 65.19 172 HIS A C 1
ATOM 1293 O O . HIS A 1 172 ? 6.479 16.840 6.115 1.00 65.19 172 HIS A O 1
ATOM 1299 N N . ARG A 1 173 ? 5.677 14.770 6.400 1.00 62.88 173 ARG A N 1
ATOM 1300 C CA . ARG A 1 173 ? 6.061 14.295 5.065 1.00 62.88 173 ARG A CA 1
ATOM 1301 C C . ARG A 1 173 ? 4.996 14.635 4.031 1.00 62.88 173 ARG A C 1
ATOM 1303 O O . ARG A 1 173 ? 3.801 14.486 4.267 1.00 62.88 173 ARG A O 1
ATOM 1310 N N . SER A 1 174 ? 5.443 15.017 2.835 1.00 61.19 174 SER A N 1
ATOM 1311 C CA . SER A 1 174 ? 4.544 15.184 1.683 1.00 61.19 174 SER A CA 1
ATOM 1312 C C . SER A 1 174 ? 4.015 13.853 1.145 1.00 61.19 174 SER A C 1
ATOM 1314 O O . SER A 1 174 ? 2.957 13.840 0.534 1.00 61.19 174 SER A O 1
ATOM 1316 N N . TYR A 1 175 ? 4.715 12.746 1.405 1.00 63.06 175 TYR A N 1
ATOM 1317 C CA . TYR A 1 175 ? 4.334 11.401 0.976 1.00 63.06 175 TYR A CA 1
ATOM 1318 C C . TYR A 1 175 ? 4.459 10.425 2.153 1.00 63.06 175 TYR A C 1
ATOM 1320 O O . TYR A 1 175 ? 5.502 9.787 2.299 1.00 63.06 175 TYR A O 1
ATOM 1328 N N . PRO A 1 176 ? 3.454 10.353 3.044 1.00 68.50 176 PRO A N 1
ATOM 1329 C CA . PRO A 1 176 ? 3.474 9.403 4.145 1.00 68.50 176 PRO A CA 1
ATOM 1330 C C . PRO A 1 176 ? 3.241 7.981 3.613 1.00 68.50 176 PRO A C 1
ATOM 1332 O O . PRO A 1 176 ? 2.296 7.729 2.860 1.00 68.50 176 PRO A O 1
ATOM 1335 N N . SER A 1 177 ? 4.117 7.061 4.001 1.00 67.44 177 SER A N 1
ATOM 1336 C CA . SER A 1 177 ? 4.023 5.627 3.726 1.00 67.44 177 SER A CA 1
ATOM 1337 C C . SER A 1 177 ? 2.892 4.976 4.527 1.00 67.44 177 SER A C 1
ATOM 1339 O O . SER A 1 177 ? 2.394 5.542 5.501 1.00 67.44 177 SER A O 1
ATOM 1341 N N . GLY A 1 178 ? 2.521 3.739 4.184 1.00 65.38 178 GLY A N 1
ATOM 1342 C CA . GLY A 1 178 ? 1.586 2.952 4.998 1.00 65.38 178 GLY A CA 1
ATOM 1343 C C . GLY A 1 178 ? 1.963 2.870 6.482 1.00 65.38 178 GLY A C 1
ATOM 1344 O O . GLY A 1 178 ? 1.072 2.896 7.332 1.00 65.38 178 GLY A O 1
ATOM 1345 N N . ARG A 1 179 ? 3.260 2.820 6.811 1.00 65.69 179 ARG A N 1
ATOM 1346 C CA . ARG A 1 179 ? 3.728 2.840 8.204 1.00 65.69 179 ARG A CA 1
ATOM 1347 C C . ARG A 1 179 ? 3.440 4.180 8.876 1.00 65.69 179 ARG A C 1
ATOM 1349 O O . ARG A 1 179 ? 2.911 4.179 9.979 1.00 65.69 179 ARG A O 1
ATOM 1356 N N . ASP A 1 180 ? 3.726 5.289 8.196 1.00 69.19 180 ASP A N 1
ATOM 1357 C CA . ASP A 1 180 ? 3.493 6.633 8.739 1.00 69.19 180 ASP A CA 1
ATOM 1358 C C . ASP A 1 180 ? 2.000 6.829 9.092 1.00 69.19 180 ASP A C 1
ATOM 1360 O O . ASP A 1 180 ? 1.666 7.376 10.139 1.00 69.19 180 ASP A O 1
ATOM 1364 N N . TRP A 1 181 ? 1.085 6.309 8.261 1.00 74.31 181 TRP A N 1
ATOM 1365 C CA . TRP A 1 181 ? -0.360 6.334 8.543 1.00 74.31 181 TRP A CA 1
ATOM 1366 C C . TRP A 1 181 ? -0.773 5.443 9.717 1.00 74.31 181 TRP A C 1
ATOM 1368 O O . TRP A 1 181 ? -1.686 5.794 10.465 1.00 74.31 181 TRP A O 1
ATOM 1378 N N . HIS A 1 182 ? -0.117 4.296 9.889 1.00 66.44 182 HIS A N 1
ATOM 1379 C CA . HIS A 1 182 ? -0.357 3.427 11.036 1.00 66.44 182 HIS A CA 1
ATOM 1380 C C . HIS A 1 182 ? 0.126 4.069 12.342 1.00 66.44 182 HIS A C 1
ATOM 1382 O O . HIS A 1 182 ? -0.619 4.080 13.317 1.00 66.44 182 HIS A O 1
ATOM 1388 N N . GLU A 1 183 ? 1.325 4.651 12.352 1.00 65.62 183 GLU A N 1
ATOM 1389 C CA . GLU A 1 183 ? 1.857 5.380 13.510 1.00 65.62 183 GLU A CA 1
ATOM 1390 C C . GLU A 1 183 ? 0.972 6.578 13.866 1.00 65.62 183 GLU A C 1
ATOM 1392 O O . GLU A 1 183 ? 0.640 6.777 15.033 1.00 65.62 183 GLU A O 1
ATOM 1397 N N . LEU A 1 184 ? 0.500 7.319 12.857 1.00 69.62 184 LEU A N 1
ATOM 1398 C CA . LEU A 1 184 ? -0.465 8.396 13.051 1.00 69.62 184 LEU A CA 1
ATOM 1399 C C . LEU A 1 184 ? -1.763 7.900 13.702 1.00 69.62 184 LEU A C 1
ATOM 1401 O O . LEU A 1 184 ? -2.274 8.539 14.614 1.00 69.62 184 LEU A O 1
ATOM 1405 N N . ARG A 1 185 ? -2.316 6.762 13.261 1.00 68.00 185 ARG A N 1
ATOM 1406 C CA . ARG A 1 185 ? -3.534 6.200 13.871 1.00 68.00 185 ARG A CA 1
ATOM 1407 C C . ARG A 1 185 ? -3.368 5.998 15.379 1.00 68.00 185 ARG A C 1
ATOM 1409 O O . ARG A 1 185 ? -4.329 6.210 16.109 1.00 68.00 185 ARG A O 1
ATOM 1416 N N . LEU A 1 186 ? -2.188 5.566 15.820 1.00 61.03 186 LEU A N 1
ATOM 1417 C CA . LEU A 1 186 ? -1.896 5.315 17.232 1.00 61.03 186 LEU A CA 1
ATOM 1418 C C . LEU A 1 186 ? -1.717 6.607 18.044 1.00 61.03 186 LEU A C 1
ATOM 1420 O O . LEU A 1 186 ? -1.794 6.556 19.267 1.00 61.03 186 LEU A O 1
ATOM 1424 N N . SER A 1 187 ? -1.481 7.747 17.390 1.00 64.12 187 SER A N 1
ATOM 1425 C CA . SER A 1 187 ? -1.254 9.037 18.052 1.00 64.12 187 SER A CA 1
ATOM 1426 C C . SER A 1 187 ? -2.450 9.994 18.011 1.00 64.12 187 SER A C 1
ATOM 1428 O O . SER A 1 187 ? -2.451 10.989 18.736 1.00 64.12 187 SER A O 1
ATOM 1430 N N . LEU A 1 188 ? -3.476 9.719 17.197 1.00 68.00 188 LEU A N 1
ATOM 1431 C CA . LEU A 1 188 ? -4.691 10.537 17.149 1.00 68.00 188 LEU A CA 1
ATOM 1432 C C . LEU A 1 188 ? -5.529 10.375 18.426 1.00 68.00 188 LEU A C 1
ATOM 1434 O O . LEU A 1 188 ? -5.852 9.266 18.844 1.00 68.00 188 LEU A O 1
ATOM 1438 N N . THR A 1 189 ? -5.934 11.502 19.015 1.00 74.44 189 THR A N 1
ATOM 1439 C CA . THR A 1 189 ? -6.811 11.536 20.194 1.00 74.44 189 THR A CA 1
ATOM 1440 C C . THR A 1 189 ? -8.264 11.227 19.823 1.00 74.44 189 THR A C 1
ATOM 1442 O O . THR A 1 189 ? -8.674 11.407 18.677 1.00 74.44 189 THR A O 1
ATOM 1445 N N . ALA A 1 190 ? -9.086 10.836 20.804 1.00 69.38 190 ALA A N 1
ATOM 1446 C CA . ALA A 1 190 ? -10.524 10.636 20.593 1.00 69.38 190 ALA A CA 1
ATOM 1447 C C . ALA A 1 190 ? -11.210 11.887 20.004 1.00 69.38 190 ALA A C 1
ATOM 1449 O O . ALA A 1 190 ? -11.960 11.777 19.042 1.00 69.38 190 ALA A O 1
ATOM 1450 N N . ALA A 1 191 ? -10.862 13.081 20.499 1.00 73.81 191 ALA A N 1
ATOM 1451 C CA . ALA A 1 191 ? -11.394 14.343 19.984 1.00 73.81 191 ALA A CA 1
ATOM 1452 C C . ALA A 1 191 ? -11.022 14.591 18.510 1.00 73.81 191 ALA A C 1
ATOM 1454 O O . ALA A 1 191 ? -11.853 15.066 17.740 1.00 73.81 191 ALA A O 1
ATOM 1455 N N . ALA A 1 192 ? -9.799 14.239 18.098 1.00 76.44 192 ALA A N 1
ATOM 1456 C CA . ALA A 1 192 ? -9.385 14.340 16.699 1.00 76.44 192 ALA A CA 1
ATOM 1457 C C . ALA A 1 192 ? -10.155 13.355 15.801 1.00 76.44 192 ALA A C 1
ATOM 1459 O O . ALA A 1 192 ? -10.477 13.672 14.657 1.00 76.44 192 ALA A O 1
ATOM 1460 N N . LEU A 1 193 ? -10.465 12.158 16.308 1.00 78.38 193 LEU A N 1
ATOM 1461 C CA . LEU A 1 193 ? -11.267 11.170 15.582 1.00 78.38 193 LEU A CA 1
ATOM 1462 C C . LEU A 1 193 ? -12.729 11.609 15.438 1.00 78.38 193 LEU A C 1
ATOM 1464 O O . LEU A 1 193 ? -13.288 11.474 14.350 1.00 78.38 193 LEU A O 1
ATOM 1468 N N . ASP A 1 194 ? -13.314 12.180 16.491 1.00 81.12 194 ASP A N 1
ATOM 1469 C CA . ASP A 1 194 ? -14.664 12.749 16.447 1.00 81.12 194 ASP A CA 1
ATOM 1470 C C . ASP A 1 194 ? -14.737 13.936 15.476 1.00 81.12 194 ASP A C 1
ATOM 1472 O O . ASP A 1 194 ? -15.678 14.033 14.682 1.00 81.12 194 ASP A O 1
ATOM 1476 N N . ASP A 1 195 ? -13.716 14.801 15.474 1.00 89.94 195 ASP A N 1
ATOM 1477 C CA . ASP A 1 195 ? -13.608 15.908 14.524 1.00 89.94 195 ASP A CA 1
ATOM 1478 C C . ASP A 1 195 ? -13.592 15.410 13.074 1.00 89.94 195 ASP A C 1
ATOM 1480 O O . ASP A 1 195 ? -14.299 15.969 12.233 1.00 89.94 195 ASP A O 1
ATOM 1484 N N . LEU A 1 196 ? -12.856 14.337 12.761 1.00 90.00 196 LEU A N 1
ATOM 1485 C CA . LEU A 1 196 ? -12.817 13.775 11.406 1.00 90.00 196 LEU A CA 1
ATOM 1486 C C . LEU A 1 196 ? -14.208 13.340 10.900 1.00 90.00 196 LEU A C 1
ATOM 1488 O O . LEU A 1 196 ? -14.451 13.391 9.699 1.00 90.00 196 LEU A O 1
ATOM 1492 N N . GLU A 1 197 ? -15.159 12.975 11.761 1.00 92.75 197 GLU A N 1
ATOM 1493 C CA . GLU A 1 197 ? -16.511 12.552 11.340 1.00 92.75 197 GLU A CA 1
ATOM 1494 C C . GLU A 1 197 ? -17.493 13.695 11.041 1.00 92.75 197 GLU A C 1
ATOM 1496 O O . GLU A 1 197 ? -18.647 13.460 10.644 1.00 92.75 197 GLU A O 1
ATOM 1501 N N . THR A 1 198 ? -17.053 14.940 11.213 1.00 95.00 198 THR A N 1
ATOM 1502 C CA . THR A 1 198 ? -17.894 16.127 11.008 1.00 95.00 198 THR A CA 1
ATOM 1503 C C . THR A 1 198 ? -18.159 16.423 9.531 1.00 95.00 198 THR A C 1
ATOM 1505 O O . THR A 1 198 ? -19.218 16.955 9.193 1.00 95.00 198 THR A O 1
ATOM 1508 N N . ASP A 1 199 ? -17.256 16.017 8.636 1.00 97.00 199 ASP A N 1
ATOM 1509 C CA . ASP A 1 199 ? -17.355 16.249 7.196 1.00 97.00 199 ASP A CA 1
ATOM 1510 C C . ASP A 1 199 ? -17.021 15.000 6.361 1.00 97.00 199 ASP A C 1
ATOM 1512 O O . ASP A 1 199 ? -16.539 13.979 6.859 1.00 97.00 199 ASP A O 1
ATOM 1516 N N . ALA A 1 200 ? -17.320 15.070 5.060 1.00 97.19 200 ALA A N 1
ATOM 1517 C CA . ALA A 1 200 ? -17.161 13.941 4.149 1.00 97.19 200 ALA A CA 1
ATOM 1518 C C . ALA A 1 200 ? -15.693 13.527 3.954 1.00 97.19 200 ALA A C 1
ATOM 1520 O O . ALA A 1 200 ? -15.402 12.331 3.943 1.00 97.19 200 ALA A O 1
ATOM 1521 N N . LEU A 1 201 ? -14.769 14.486 3.821 1.00 97.25 201 LEU A N 1
ATOM 1522 C CA . LEU A 1 201 ? -13.349 14.195 3.613 1.00 97.25 201 LEU A CA 1
ATOM 1523 C C . LEU A 1 201 ? -12.763 13.514 4.849 1.00 97.25 201 LEU A C 1
ATOM 1525 O O . LEU A 1 201 ? -12.164 12.445 4.726 1.00 97.25 201 LEU A O 1
ATOM 1529 N N . GLY A 1 202 ? -12.979 14.095 6.030 1.00 96.50 202 GLY A N 1
ATOM 1530 C CA . GLY A 1 202 ? -12.516 13.534 7.295 1.00 96.50 202 GLY A CA 1
ATOM 1531 C C . GLY A 1 202 ? -13.078 12.130 7.540 1.00 96.50 202 GLY A C 1
ATOM 1532 O O . GLY A 1 202 ? -12.316 11.218 7.864 1.00 96.50 202 GLY A O 1
ATOM 1533 N N . THR A 1 203 ? -14.371 11.912 7.264 1.00 96.44 203 THR A N 1
ATOM 1534 C CA . THR A 1 203 ? -15.021 10.603 7.444 1.00 96.44 203 THR A CA 1
ATOM 1535 C C . THR A 1 203 ? -14.371 9.542 6.559 1.00 96.44 203 THR A C 1
ATOM 1537 O O . THR A 1 203 ? -14.090 8.428 7.008 1.00 96.44 203 THR A O 1
ATOM 1540 N N . LEU A 1 204 ? -14.111 9.873 5.290 1.00 96.31 204 LEU A N 1
ATOM 1541 C CA . LEU A 1 204 ? -13.461 8.958 4.352 1.00 96.31 204 LEU A CA 1
ATOM 1542 C C . LEU A 1 204 ? -12.004 8.696 4.746 1.00 96.31 204 LEU A C 1
ATOM 1544 O O . LEU A 1 204 ? -11.562 7.552 4.667 1.00 96.31 204 LEU A O 1
ATOM 1548 N N . VAL A 1 205 ? -11.279 9.714 5.219 1.00 93.38 205 VAL A N 1
ATOM 1549 C CA . VAL A 1 205 ? -9.896 9.576 5.705 1.00 93.38 205 VAL A CA 1
ATOM 1550 C C . VAL A 1 205 ? -9.836 8.663 6.926 1.00 93.38 205 VAL A C 1
ATOM 1552 O O . VAL A 1 205 ? -9.051 7.712 6.941 1.00 93.38 205 VAL A O 1
ATOM 1555 N N . ALA A 1 206 ? -10.695 8.889 7.919 1.00 87.56 206 ALA A N 1
ATOM 1556 C CA . ALA A 1 206 ? -10.787 8.043 9.102 1.00 87.56 206 ALA A CA 1
ATOM 1557 C C . ALA A 1 206 ? -11.111 6.589 8.716 1.00 87.56 206 ALA A C 1
ATOM 1559 O O . ALA A 1 206 ? -10.428 5.659 9.149 1.00 87.56 206 ALA A O 1
ATOM 1560 N N . CYS A 1 207 ? -12.096 6.392 7.836 1.00 88.00 207 CYS A N 1
ATOM 1561 C CA . CYS A 1 207 ? -12.577 5.073 7.433 1.00 88.00 207 CYS A CA 1
ATOM 1562 C C . CYS A 1 207 ? -11.570 4.275 6.584 1.00 88.00 207 CYS A C 1
ATOM 1564 O O . CYS A 1 207 ? -11.375 3.081 6.835 1.00 88.00 207 CYS A O 1
ATOM 1566 N N . PHE A 1 208 ? -10.953 4.918 5.586 1.00 89.25 208 PHE A N 1
ATOM 1567 C CA . PHE A 1 208 ? -10.195 4.251 4.523 1.00 89.25 208 PHE A CA 1
ATOM 1568 C C . PHE A 1 208 ? -8.690 4.530 4.522 1.00 89.25 208 PHE A C 1
ATOM 1570 O O . PHE A 1 208 ? -7.983 3.835 3.809 1.00 89.25 208 PHE A O 1
ATOM 1577 N N . LEU A 1 209 ? -8.161 5.493 5.277 1.00 86.44 209 LEU A N 1
ATOM 1578 C CA . LEU A 1 209 ? -6.711 5.752 5.306 1.00 86.44 209 LEU A CA 1
ATOM 1579 C C . LEU A 1 209 ? -6.099 5.594 6.684 1.00 86.44 209 LEU A C 1
ATOM 1581 O O . LEU A 1 209 ? -5.067 4.943 6.807 1.00 86.44 209 LEU A O 1
ATOM 1585 N N . VAL A 1 210 ? -6.743 6.146 7.709 1.00 79.69 210 VAL A N 1
ATOM 1586 C CA . VAL A 1 210 ? -6.317 5.964 9.102 1.00 79.69 210 VAL A CA 1
ATOM 1587 C C . VAL A 1 210 ? -6.716 4.573 9.573 1.00 79.69 210 VAL A C 1
ATOM 1589 O O . VAL A 1 210 ? -5.946 3.886 10.233 1.00 79.69 210 VAL A O 1
ATOM 1592 N N . GLY A 1 211 ? -7.914 4.127 9.201 1.00 75.31 211 GLY A N 1
ATOM 1593 C CA . GLY A 1 211 ? -8.425 2.837 9.627 1.00 75.31 211 GLY A CA 1
ATOM 1594 C C . GLY A 1 211 ? -8.968 2.936 11.035 1.00 75.31 211 GLY A C 1
ATOM 1595 O O . GLY A 1 211 ? -8.603 2.158 11.910 1.00 75.31 211 GLY A O 1
ATOM 1596 N N . VAL A 1 212 ? -9.950 3.814 11.229 1.00 74.62 212 VAL A N 1
ATOM 1597 C CA . VAL A 1 212 ? -10.812 3.923 12.417 1.00 74.62 212 VAL A CA 1
ATOM 1598 C C . VAL A 1 212 ? -12.262 3.637 12.015 1.00 74.62 212 VAL A C 1
ATOM 1600 O O . VAL A 1 212 ? -12.637 3.826 10.859 1.00 74.62 212 VAL A O 1
ATOM 1603 N N . ALA A 1 213 ? -13.034 3.021 12.909 1.00 78.06 213 ALA A N 1
ATOM 1604 C CA . ALA A 1 213 ? -14.439 2.746 12.640 1.00 78.06 213 ALA A CA 1
ATOM 1605 C C . ALA A 1 213 ? -15.238 4.034 12.835 1.00 78.06 213 ALA A C 1
ATOM 1607 O O . ALA A 1 213 ? -15.164 4.626 13.909 1.00 78.06 213 ALA A O 1
ATOM 1608 N N . VAL A 1 214 ? -16.013 4.426 11.834 1.00 83.56 214 VAL A N 1
ATOM 1609 C CA . VAL A 1 214 ? -16.790 5.672 11.811 1.00 83.56 214 VAL A CA 1
ATOM 1610 C C . VAL A 1 214 ? -18.285 5.385 11.893 1.00 83.56 214 VAL A C 1
ATOM 1612 O O . VAL A 1 214 ? -18.723 4.290 11.521 1.00 83.56 214 VAL A O 1
ATOM 1615 N N . ALA A 1 215 ? -19.087 6.338 12.364 1.00 86.88 215 ALA A N 1
ATOM 1616 C CA . ALA A 1 215 ? -20.535 6.171 12.441 1.00 86.88 215 ALA A CA 1
ATOM 1617 C C . ALA A 1 215 ? -21.162 5.910 11.059 1.00 86.88 215 ALA A C 1
ATOM 1619 O O . ALA A 1 215 ? -20.843 6.575 10.069 1.00 86.88 215 ALA A O 1
ATOM 1620 N N . GLU A 1 216 ? -22.126 4.984 10.990 1.00 88.56 216 GLU A N 1
ATOM 1621 C CA . GLU A 1 216 ? -22.849 4.688 9.742 1.00 88.56 216 GLU A CA 1
ATOM 1622 C C . GLU A 1 216 ? -23.528 5.944 9.170 1.00 88.56 216 GLU A C 1
ATOM 1624 O O . GLU A 1 216 ? -23.537 6.150 7.957 1.00 88.56 216 GLU A O 1
ATOM 1629 N N . ALA A 1 217 ? -24.035 6.825 10.038 1.00 92.31 217 ALA A N 1
ATOM 1630 C CA . ALA A 1 217 ? -24.629 8.093 9.629 1.00 92.31 217 ALA A CA 1
ATOM 1631 C C . ALA A 1 217 ? -23.610 9.043 8.975 1.00 92.31 217 ALA A C 1
ATOM 1633 O O . ALA A 1 217 ? -23.944 9.698 7.989 1.00 92.31 217 ALA A O 1
ATOM 1634 N N . ALA A 1 218 ? -22.373 9.102 9.482 1.00 94.44 218 ALA A N 1
ATOM 1635 C CA . ALA A 1 218 ? -21.307 9.901 8.878 1.00 94.44 218 ALA A CA 1
ATOM 1636 C C . ALA A 1 218 ? -20.933 9.354 7.494 1.00 94.44 218 ALA A C 1
ATOM 1638 O O . ALA A 1 218 ? -20.893 10.105 6.518 1.00 94.44 218 ALA A O 1
ATOM 1639 N N . LEU A 1 219 ? -20.789 8.029 7.365 1.00 93.44 219 LEU A N 1
ATOM 1640 C CA . LEU A 1 219 ? -20.543 7.390 6.067 1.00 93.44 219 LEU A CA 1
ATOM 1641 C C . LEU A 1 219 ? -21.678 7.612 5.075 1.00 93.44 219 LEU A C 1
ATOM 1643 O O . LEU A 1 219 ? -21.419 7.884 3.909 1.00 93.44 219 LEU A O 1
ATOM 1647 N N . ALA A 1 220 ? -22.932 7.519 5.515 1.00 94.50 220 ALA A N 1
ATOM 1648 C CA . ALA A 1 220 ? -24.081 7.789 4.659 1.00 94.50 220 ALA A CA 1
ATOM 1649 C C . ALA A 1 220 ? -24.107 9.241 4.155 1.00 94.50 220 ALA A C 1
ATOM 1651 O O . ALA A 1 220 ? -24.516 9.459 3.017 1.00 94.50 220 ALA A O 1
ATOM 1652 N N . ARG A 1 221 ? -23.636 10.217 4.948 1.00 95.44 221 ARG A N 1
ATOM 1653 C CA . ARG A 1 221 ? -23.444 11.601 4.478 1.00 95.44 221 ARG A CA 1
ATOM 1654 C C . ARG A 1 221 ? -22.299 11.714 3.468 1.00 95.44 221 ARG A C 1
ATOM 1656 O O . ARG A 1 221 ? -22.440 12.438 2.491 1.00 95.44 221 ARG A O 1
ATOM 1663 N N . ALA A 1 222 ? -21.197 10.996 3.686 1.00 96.12 222 ALA A N 1
ATOM 1664 C CA . ALA A 1 222 ? -20.010 11.069 2.833 1.00 96.12 222 ALA A CA 1
ATOM 1665 C C . ALA A 1 222 ? -20.156 10.321 1.490 1.00 96.12 222 ALA A C 1
ATOM 1667 O O . ALA A 1 222 ? -19.672 10.787 0.462 1.00 96.12 222 ALA A O 1
ATOM 1668 N N . LEU A 1 223 ? -20.813 9.158 1.492 1.00 94.69 223 LEU A N 1
ATOM 1669 C CA . LEU A 1 223 ? -20.930 8.254 0.337 1.00 94.69 223 LEU A CA 1
ATOM 1670 C C . LEU A 1 223 ? -22.329 8.267 -0.303 1.00 94.69 223 LEU A C 1
ATOM 1672 O O . LEU A 1 223 ? -22.487 7.885 -1.464 1.00 94.69 223 LEU A O 1
ATOM 1676 N N . GLY A 1 224 ? -23.353 8.679 0.449 1.00 93.69 224 GLY A N 1
ATOM 1677 C CA . GLY A 1 224 ? -24.763 8.444 0.135 1.00 93.69 224 GLY A CA 1
ATOM 1678 C C . GLY A 1 224 ? -25.258 7.096 0.675 1.00 93.69 224 GLY A C 1
ATOM 1679 O O . GLY A 1 224 ? -24.534 6.101 0.660 1.00 93.69 224 GLY A O 1
ATOM 1680 N N . GLN A 1 225 ? -26.514 7.040 1.135 1.00 90.56 225 GLN A N 1
ATOM 1681 C CA . GLN A 1 225 ? -27.101 5.839 1.758 1.00 90.56 225 GLN A CA 1
ATOM 1682 C C . GLN A 1 225 ? -27.024 4.591 0.862 1.00 90.56 225 GLN A C 1
ATOM 1684 O O . GLN A 1 225 ? -26.583 3.530 1.311 1.00 90.56 225 GLN A O 1
ATOM 1689 N N . ASP A 1 226 ? -27.393 4.727 -0.414 1.00 89.81 226 ASP A N 1
ATOM 1690 C CA . ASP A 1 226 ? -27.362 3.620 -1.374 1.00 89.81 226 ASP A CA 1
ATOM 1691 C C . ASP A 1 226 ? -25.938 3.114 -1.625 1.00 89.81 226 ASP A C 1
ATOM 1693 O O . ASP A 1 226 ? -25.704 1.903 -1.648 1.00 89.81 226 ASP A O 1
ATOM 1697 N N . SER A 1 227 ? -24.975 4.029 -1.778 1.00 90.50 227 SER A N 1
ATOM 1698 C CA . SER A 1 227 ? -23.565 3.685 -1.986 1.00 90.50 227 SER A CA 1
ATOM 1699 C C . SER A 1 227 ? -22.993 2.970 -0.767 1.00 90.50 227 SER A C 1
ATOM 1701 O O . SER A 1 227 ? -22.336 1.943 -0.923 1.00 90.50 227 SER A O 1
ATOM 1703 N N . THR A 1 228 ? -23.293 3.441 0.448 1.00 91.38 228 THR A N 1
ATOM 1704 C CA . THR A 1 228 ? -22.876 2.785 1.698 1.00 91.38 228 THR A CA 1
ATOM 1705 C C . THR A 1 228 ? -23.397 1.350 1.768 1.00 91.38 228 THR A C 1
ATOM 1707 O O . THR A 1 228 ? -22.631 0.420 2.034 1.00 91.38 228 THR A O 1
ATOM 1710 N N . ALA A 1 229 ? -24.679 1.132 1.460 1.00 88.69 229 ALA A N 1
ATOM 1711 C CA . ALA A 1 229 ? -25.265 -0.207 1.448 1.00 88.69 229 ALA A CA 1
ATOM 1712 C C . ALA A 1 229 ? -24.639 -1.115 0.372 1.00 88.69 229 ALA A C 1
ATOM 1714 O O . ALA A 1 229 ? -24.396 -2.299 0.625 1.00 88.69 229 ALA A O 1
ATOM 1715 N N . GLN A 1 230 ? -24.356 -0.578 -0.818 1.00 86.38 230 GLN A N 1
ATOM 1716 C CA . GLN A 1 230 ? -23.708 -1.317 -1.905 1.00 86.38 230 GLN A CA 1
ATOM 1717 C C . GLN A 1 230 ? -22.261 -1.685 -1.569 1.00 86.38 230 GLN A C 1
ATOM 1719 O O . GLN A 1 230 ? -21.886 -2.843 -1.730 1.00 86.38 230 GLN A O 1
ATOM 1724 N N . LEU A 1 231 ? -21.475 -0.745 -1.040 1.00 86.31 231 LEU A N 1
ATOM 1725 C CA . LEU A 1 231 ? -20.087 -0.974 -0.632 1.00 86.31 231 LEU A CA 1
ATOM 1726 C C . LEU A 1 231 ? -19.984 -1.990 0.507 1.00 86.31 231 LEU A C 1
ATOM 1728 O O . LEU A 1 231 ? -19.075 -2.819 0.509 1.00 86.31 231 LEU A O 1
ATOM 1732 N N . ARG A 1 232 ? -20.950 -1.993 1.430 1.00 83.94 232 ARG A N 1
ATOM 1733 C CA . ARG A 1 232 ? -21.068 -3.025 2.467 1.00 83.94 232 ARG A CA 1
ATOM 1734 C C . ARG A 1 232 ? -21.345 -4.406 1.874 1.00 83.94 232 ARG A C 1
ATOM 1736 O O . ARG A 1 232 ? -20.643 -5.359 2.197 1.00 83.94 232 ARG A O 1
ATOM 1743 N N . ARG A 1 233 ? -22.325 -4.528 0.969 1.00 81.88 233 ARG A N 1
ATOM 1744 C CA . ARG A 1 233 ? -22.612 -5.802 0.271 1.00 81.88 233 ARG A CA 1
ATOM 1745 C C . ARG A 1 233 ? -21.423 -6.286 -0.562 1.00 81.88 233 ARG A C 1
ATOM 1747 O O . ARG A 1 233 ? -21.188 -7.485 -0.643 1.00 81.88 233 ARG A O 1
ATOM 1754 N N . ALA A 1 234 ? -20.673 -5.353 -1.143 1.00 75.94 234 ALA A N 1
ATOM 1755 C CA . ALA A 1 234 ? -19.455 -5.605 -1.907 1.00 75.94 234 ALA A CA 1
ATOM 1756 C C . ALA A 1 234 ? -18.242 -5.980 -1.030 1.00 75.94 234 ALA A C 1
ATOM 1758 O O . ALA A 1 234 ? -17.179 -6.295 -1.569 1.00 75.94 234 ALA A O 1
ATOM 1759 N N . GLY A 1 235 ? -18.383 -5.925 0.300 1.00 73.88 235 GLY A N 1
ATOM 1760 C CA . GLY A 1 235 ? -17.319 -6.213 1.257 1.00 73.88 235 GLY A CA 1
ATOM 1761 C C . GLY A 1 235 ? -16.248 -5.127 1.352 1.00 73.88 235 GLY A C 1
ATOM 1762 O O . GLY A 1 235 ? -15.217 -5.377 1.958 1.00 73.88 235 GLY A O 1
ATOM 1763 N N . VAL A 1 236 ? -16.470 -3.946 0.766 1.00 79.69 236 VAL A N 1
ATOM 1764 C CA . VAL A 1 236 ? -15.561 -2.786 0.843 1.00 79.69 236 VAL A CA 1
ATOM 1765 C C . VAL A 1 236 ? -15.741 -2.031 2.160 1.00 79.69 236 VAL A C 1
ATOM 1767 O O . VAL A 1 236 ? -14.791 -1.442 2.667 1.00 79.69 236 VAL A O 1
ATOM 1770 N N . LEU A 1 237 ? -16.948 -2.068 2.727 1.00 81.19 237 LEU A N 1
ATOM 1771 C CA . LEU A 1 237 ? -17.228 -1.606 4.083 1.00 81.19 237 LEU A CA 1
ATOM 1772 C C . LEU A 1 237 ? -17.537 -2.794 4.982 1.00 81.19 237 LEU A C 1
ATOM 1774 O O . LEU A 1 237 ? -18.266 -3.713 4.607 1.00 81.19 237 LEU A O 1
ATOM 1778 N N . VAL A 1 238 ? -17.008 -2.735 6.194 1.00 73.12 238 VAL A N 1
ATOM 1779 C CA . VAL A 1 238 ? -17.133 -3.779 7.202 1.00 73.12 238 VAL A CA 1
ATOM 1780 C C . VAL A 1 238 ? -17.767 -3.175 8.441 1.00 73.12 238 VAL A C 1
ATOM 1782 O O . VAL A 1 238 ? -17.239 -2.202 8.977 1.00 73.12 238 VAL A O 1
ATOM 1785 N N . ASP A 1 239 ? -18.881 -3.744 8.908 1.00 72.62 239 ASP A N 1
ATOM 1786 C CA . ASP A 1 239 ? -19.479 -3.274 10.161 1.00 72.62 239 ASP A CA 1
ATOM 1787 C C . ASP A 1 239 ? -18.621 -3.686 11.353 1.00 72.62 239 ASP A C 1
ATOM 1789 O O . ASP A 1 239 ? -18.060 -4.789 11.404 1.00 72.62 239 ASP A O 1
ATOM 1793 N N . VAL A 1 240 ? -18.569 -2.782 12.314 1.00 65.50 240 VAL A N 1
ATOM 1794 C CA . VAL A 1 240 ? -17.855 -2.905 13.567 1.00 65.50 240 VAL A CA 1
ATOM 1795 C C . VAL A 1 240 ? -18.885 -2.700 14.661 1.00 65.50 240 VAL A C 1
ATOM 1797 O O . VAL A 1 240 ? -19.302 -1.573 14.924 1.00 65.50 240 VAL A O 1
ATOM 1800 N N . ASP A 1 241 ? -19.365 -3.790 15.254 1.00 55.94 241 ASP A N 1
ATOM 1801 C CA . ASP A 1 241 ? -20.305 -3.651 16.355 1.00 55.94 241 ASP A CA 1
ATOM 1802 C C . ASP A 1 241 ? -19.607 -2.968 17.548 1.00 55.94 241 ASP A C 1
ATOM 1804 O O . ASP A 1 241 ? -18.470 -3.270 17.919 1.00 55.94 241 ASP A O 1
ATOM 1808 N N . VAL A 1 242 ? -20.304 -2.002 18.118 1.00 59.12 242 VAL A N 1
ATOM 1809 C CA . VAL A 1 242 ? -19.905 -1.212 19.279 1.00 59.12 242 VAL A CA 1
ATOM 1810 C C . VAL A 1 242 ? -21.127 -1.126 20.192 1.00 59.12 242 VAL A C 1
ATOM 1812 O O . VAL A 1 242 ? -22.238 -1.441 19.760 1.00 59.12 242 VAL A O 1
ATOM 1815 N N . LYS A 1 243 ? -20.941 -0.762 21.464 1.00 47.62 243 LYS A N 1
ATOM 1816 C CA . LYS A 1 243 ? -22.071 -0.639 22.403 1.00 47.62 243 LYS A CA 1
ATOM 1817 C C . LYS A 1 243 ? -23.055 0.459 21.975 1.00 47.62 243 LYS A C 1
ATOM 1819 O O . LYS A 1 243 ? -24.257 0.271 22.130 1.00 47.62 243 LYS A O 1
ATOM 1824 N N . ASP A 1 244 ? -22.549 1.520 21.344 1.00 55.53 244 ASP A N 1
ATOM 1825 C CA . ASP A 1 244 ? -23.315 2.711 20.978 1.00 55.53 244 ASP A CA 1
ATOM 1826 C C . ASP A 1 244 ? -23.440 2.867 19.454 1.00 55.53 244 ASP A C 1
ATOM 1828 O O . ASP A 1 244 ? -22.598 3.458 18.773 1.00 55.53 244 ASP A O 1
ATOM 1832 N N . GLY A 1 245 ? -24.527 2.327 18.901 1.00 66.94 245 GLY A N 1
ATOM 1833 C CA . GLY A 1 245 ? -24.885 2.487 17.491 1.00 66.94 245 GLY A CA 1
ATOM 1834 C C . GLY A 1 245 ? -24.094 1.610 16.513 1.00 66.94 245 GLY A C 1
ATOM 1835 O O . GLY A 1 245 ? -23.378 0.682 16.882 1.00 66.94 245 GLY A O 1
ATOM 1836 N N . ARG A 1 246 ? -24.280 1.867 15.212 1.00 77.19 246 ARG A N 1
ATOM 1837 C CA . ARG A 1 246 ? -23.600 1.134 14.132 1.00 77.19 246 ARG A CA 1
ATOM 1838 C C . ARG A 1 246 ? -22.420 1.936 13.609 1.00 77.19 246 ARG A C 1
ATOM 1840 O O . ARG A 1 246 ? -22.584 3.086 13.195 1.00 77.19 246 ARG A O 1
ATOM 1847 N N . ARG A 1 247 ? -21.249 1.305 13.577 1.00 81.50 247 ARG A N 1
ATOM 1848 C CA . ARG A 1 247 ? -20.026 1.871 13.003 1.00 81.50 247 ARG A CA 1
ATOM 1849 C C . ARG A 1 247 ? -19.468 0.942 11.936 1.00 81.50 247 ARG A C 1
ATOM 1851 O O . ARG A 1 247 ? -19.709 -0.264 11.973 1.00 81.50 247 ARG A O 1
ATOM 1858 N N . CYS A 1 248 ? -18.738 1.495 10.975 1.00 76.56 248 CYS A N 1
ATOM 1859 C CA . CYS A 1 248 ? -18.140 0.735 9.882 1.00 76.56 248 CYS A CA 1
ATOM 1860 C C . CYS A 1 248 ? -16.718 1.211 9.592 1.00 76.56 248 CYS A C 1
ATOM 1862 O O . CYS A 1 248 ? -16.337 2.329 9.930 1.00 76.56 248 CYS A O 1
ATOM 1864 N N . CYS A 1 249 ? -15.945 0.376 8.909 1.00 77.50 249 CYS A N 1
ATOM 1865 C CA . CYS A 1 249 ? -14.620 0.723 8.418 1.00 77.50 249 CYS A CA 1
ATOM 1866 C C . CYS A 1 249 ? -14.352 0.204 7.006 1.00 77.50 249 CYS A C 1
ATOM 1868 O O . CYS A 1 249 ? -14.982 -0.761 6.568 1.00 77.50 249 CYS A O 1
ATOM 1870 N N . GLY A 1 250 ? -13.352 0.783 6.341 1.00 78.06 250 GLY A N 1
ATOM 1871 C CA . GLY A 1 250 ? -12.859 0.306 5.058 1.00 78.06 250 GLY A CA 1
ATOM 1872 C C . GLY A 1 250 ? -12.202 -1.070 5.166 1.00 78.06 250 GLY A C 1
ATOM 1873 O O . GLY A 1 250 ? -11.387 -1.323 6.055 1.00 78.06 250 GLY A O 1
ATOM 1874 N N . ALA A 1 251 ? -12.549 -1.959 4.238 1.00 75.75 251 ALA A N 1
ATOM 1875 C CA . ALA A 1 251 ? -11.933 -3.276 4.090 1.00 75.75 251 ALA A CA 1
ATOM 1876 C C . ALA A 1 251 ? -10.552 -3.228 3.414 1.00 75.75 251 ALA A C 1
ATOM 1878 O O . ALA A 1 251 ? -9.785 -4.186 3.443 1.00 75.75 251 ALA A O 1
ATOM 1879 N N . LEU A 1 252 ? -10.272 -2.101 2.774 1.00 80.06 252 LEU A N 1
ATOM 1880 C CA . LEU A 1 252 ? -9.056 -1.772 2.055 1.00 80.06 252 LEU A CA 1
ATOM 1881 C C . LEU A 1 252 ? -8.614 -0.376 2.480 1.00 80.06 252 LEU A C 1
ATOM 1883 O O . LEU A 1 252 ? -9.417 0.393 3.022 1.00 80.06 252 LEU A O 1
ATOM 1887 N N . GLN A 1 253 ? -7.358 -0.063 2.202 1.00 85.06 253 GLN A N 1
ATOM 1888 C CA . GLN A 1 253 ? -6.788 1.246 2.450 1.00 85.06 253 GLN A CA 1
ATOM 1889 C C . GLN A 1 253 ? -6.738 2.057 1.148 1.00 85.06 253 GLN A C 1
ATOM 1891 O O . GLN A 1 253 ? -6.360 1.525 0.104 1.00 85.06 253 GLN A O 1
ATOM 1896 N N . LEU A 1 254 ? -7.123 3.333 1.199 1.00 90.56 254 LEU A N 1
ATOM 1897 C CA . LEU A 1 254 ? -7.154 4.266 0.069 1.00 90.56 254 LEU A CA 1
ATOM 1898 C C . LEU A 1 254 ? -6.079 5.344 0.230 1.00 90.56 254 LEU A C 1
ATOM 1900 O O . LEU 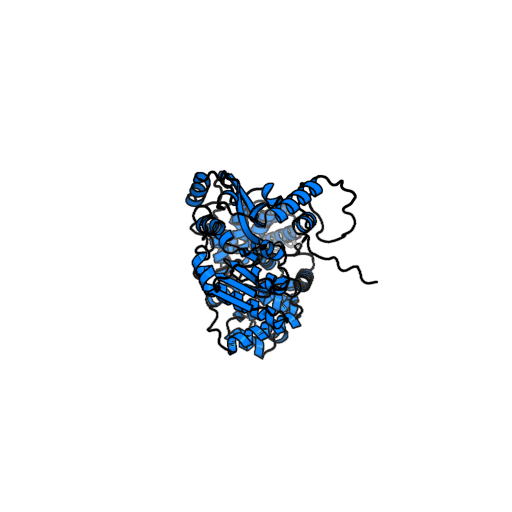A 1 254 ? -6.277 6.341 0.929 1.00 90.56 254 LEU A O 1
ATOM 1904 N N . PHE A 1 255 ? -4.954 5.146 -0.450 1.00 88.62 255 PHE A N 1
ATOM 1905 C CA . PHE A 1 255 ? -3.774 6.000 -0.378 1.00 88.62 255 PHE A CA 1
ATOM 1906 C C . PHE A 1 255 ? -3.806 7.115 -1.419 1.00 88.62 255 PHE A C 1
ATOM 1908 O O . PHE A 1 255 ? -3.753 6.807 -2.609 1.00 88.62 255 PHE A O 1
ATOM 1915 N N . PRO A 1 256 ? -3.819 8.396 -1.023 1.00 87.19 256 PRO A N 1
ATOM 1916 C CA . PRO A 1 256 ? -3.623 9.482 -1.970 1.00 87.19 256 PRO A CA 1
ATOM 1917 C C . PRO A 1 256 ? -2.144 9.551 -2.392 1.00 87.19 256 PRO A C 1
ATOM 1919 O O . PRO A 1 256 ? -1.266 9.795 -1.564 1.00 87.19 256 PRO A O 1
ATOM 1922 N N . VAL A 1 257 ? -1.862 9.318 -3.675 1.00 78.69 257 VAL A N 1
ATOM 1923 C CA . VAL A 1 257 ? -0.496 9.274 -4.234 1.00 78.69 257 VAL A CA 1
ATOM 1924 C C . VAL A 1 257 ? -0.148 10.559 -4.986 1.00 78.69 257 VAL A C 1
ATOM 1926 O O . VAL A 1 257 ? 0.947 11.090 -4.817 1.00 78.69 257 VAL A O 1
ATOM 1929 N N . LEU A 1 258 ? -1.076 11.096 -5.779 1.00 72.00 258 LEU A N 1
ATOM 1930 C CA . LEU A 1 258 ? -0.972 12.429 -6.389 1.00 72.00 258 LEU A CA 1
ATOM 1931 C C . LEU A 1 258 ? -2.155 13.282 -5.918 1.00 72.00 258 LEU A C 1
ATOM 1933 O O . LEU A 1 258 ? -2.999 12.807 -5.160 1.00 72.00 258 LEU A O 1
ATOM 1937 N N . ASP A 1 259 ? -2.214 14.542 -6.346 1.00 69.88 259 ASP A N 1
ATOM 1938 C CA . ASP A 1 259 ? -3.227 15.484 -5.856 1.00 69.88 259 ASP A CA 1
ATOM 1939 C C . ASP A 1 259 ? -4.660 15.007 -6.105 1.00 69.88 259 ASP A C 1
ATOM 1941 O O . ASP A 1 259 ? -5.497 15.201 -5.235 1.00 69.88 259 ASP A O 1
ATOM 1945 N N . ASP A 1 260 ? -4.902 14.256 -7.183 1.00 71.19 260 ASP A N 1
ATOM 1946 C CA . ASP A 1 260 ? -6.213 13.664 -7.479 1.00 71.19 260 ASP A CA 1
ATOM 1947 C C . ASP A 1 260 ? -6.206 12.128 -7.528 1.00 71.19 260 ASP A C 1
ATOM 1949 O O . ASP A 1 260 ? -7.246 11.516 -7.787 1.00 71.19 260 ASP A O 1
ATOM 1953 N N . ASP A 1 261 ? -5.057 11.482 -7.307 1.00 79.50 261 ASP A N 1
ATOM 1954 C CA . ASP A 1 261 ? -4.897 10.038 -7.506 1.00 79.50 261 ASP A CA 1
ATOM 1955 C C . ASP A 1 261 ? -4.889 9.262 -6.212 1.00 79.50 261 ASP A C 1
ATOM 1957 O O . ASP A 1 261 ? -4.153 9.579 -5.280 1.00 79.50 261 ASP A O 1
ATOM 1961 N N . VAL A 1 262 ? -5.664 8.182 -6.203 1.00 88.94 262 VAL A N 1
ATOM 1962 C CA . VAL A 1 262 ? -5.854 7.333 -5.038 1.00 88.94 262 VAL A CA 1
ATOM 1963 C C . VAL A 1 262 ? -5.613 5.884 -5.429 1.00 88.94 262 VAL A C 1
ATOM 1965 O O . VAL A 1 262 ? -6.141 5.411 -6.434 1.00 88.94 262 VAL A O 1
ATOM 1968 N N . ILE A 1 263 ? -4.841 5.179 -4.612 1.00 91.38 263 ILE A N 1
ATOM 1969 C CA . ILE A 1 263 ? -4.531 3.764 -4.769 1.00 91.38 263 ILE A CA 1
ATOM 1970 C C . ILE A 1 263 ? -5.198 2.981 -3.646 1.00 91.38 263 ILE A C 1
ATOM 1972 O O . ILE A 1 263 ? -4.901 3.181 -2.469 1.00 91.38 263 ILE A O 1
ATOM 1976 N N . ALA A 1 264 ? -6.074 2.057 -4.019 1.00 90.75 264 ALA A N 1
ATOM 1977 C CA . ALA A 1 264 ? -6.571 1.014 -3.142 1.00 90.75 264 ALA A CA 1
ATOM 1978 C C . ALA A 1 264 ? -5.520 -0.094 -2.980 1.00 90.75 264 ALA A C 1
ATOM 1980 O O . ALA A 1 264 ? -4.967 -0.588 -3.968 1.00 90.75 264 ALA A O 1
ATOM 1981 N N . THR A 1 265 ? -5.268 -0.507 -1.742 1.00 86.06 265 THR A N 1
ATOM 1982 C CA . THR A 1 265 ? -4.414 -1.655 -1.393 1.00 86.06 265 THR A CA 1
ATOM 1983 C C . THR A 1 265 ? -4.844 -2.245 -0.041 1.00 86.06 265 THR A C 1
ATOM 1985 O O . THR A 1 265 ? -5.791 -1.750 0.574 1.00 86.06 265 THR A O 1
ATOM 1988 N N . ASP A 1 266 ? -4.194 -3.310 0.426 1.00 78.38 266 ASP A N 1
ATOM 1989 C CA . ASP A 1 266 ? -4.411 -3.822 1.781 1.00 78.38 266 ASP A CA 1
ATOM 1990 C C . ASP A 1 266 ? -3.766 -2.905 2.843 1.00 78.38 266 ASP A C 1
ATOM 1992 O O . ASP A 1 266 ? -2.878 -2.096 2.563 1.00 78.38 266 ASP A O 1
ATOM 1996 N N . TRP A 1 267 ? -4.230 -3.035 4.087 1.00 73.69 267 TRP A N 1
ATOM 1997 C CA . TRP A 1 267 ? -3.745 -2.268 5.237 1.00 73.69 267 TRP A CA 1
ATOM 1998 C C . TRP A 1 267 ? -2.290 -2.598 5.612 1.00 73.69 267 TRP A C 1
ATOM 2000 O O . TRP A 1 267 ? -1.846 -3.740 5.497 1.00 73.69 267 TRP A O 1
ATOM 2010 N N . SER A 1 268 ? -1.561 -1.595 6.112 1.00 59.12 268 SER A N 1
ATOM 2011 C CA . SER A 1 268 ? -0.099 -1.619 6.292 1.00 59.12 268 SER A CA 1
ATOM 2012 C C . SER A 1 268 ? 0.463 -2.368 7.508 1.00 59.12 268 SER A C 1
ATOM 2014 O O . SER A 1 268 ? 1.686 -2.444 7.629 1.00 59.12 268 SER A O 1
ATOM 2016 N N . SER A 1 269 ? -0.347 -2.944 8.401 1.00 50.81 269 SER A N 1
ATOM 2017 C CA . SER A 1 269 ? 0.221 -3.513 9.638 1.00 50.81 269 SER A CA 1
ATOM 2018 C C . SER A 1 269 ? -0.453 -4.732 10.257 1.00 50.81 269 SER A C 1
ATOM 2020 O O . SER A 1 269 ? 0.249 -5.464 10.947 1.00 50.81 269 SER A O 1
ATOM 2022 N N . GLU A 1 270 ? -1.725 -5.066 10.025 1.00 45.09 270 GLU A N 1
ATOM 2023 C CA . GLU A 1 270 ? -2.349 -6.118 10.844 1.00 45.09 270 GLU A CA 1
ATOM 2024 C C . GLU A 1 270 ? -3.264 -7.094 10.094 1.00 45.09 270 GLU A C 1
ATOM 2026 O O . GLU A 1 270 ? -4.329 -6.753 9.590 1.00 45.09 270 GLU A O 1
ATOM 2031 N N . THR A 1 271 ? -2.874 -8.369 10.225 1.00 39.03 271 THR A N 1
ATOM 2032 C CA . THR A 1 271 ? -3.715 -9.567 10.426 1.00 39.03 271 THR A CA 1
ATOM 2033 C C . THR A 1 271 ? -4.480 -10.239 9.263 1.00 39.03 271 THR A C 1
ATOM 2035 O O . THR A 1 271 ? -5.363 -9.676 8.632 1.00 39.03 271 THR A O 1
ATOM 2038 N N . LEU A 1 272 ? -4.224 -11.559 9.155 1.00 39.97 272 LEU A N 1
ATOM 2039 C CA . LEU A 1 272 ? -5.177 -12.651 8.856 1.00 39.97 272 LEU A CA 1
ATOM 2040 C C . LEU A 1 272 ? -5.565 -12.982 7.404 1.00 39.97 272 LEU A C 1
ATOM 2042 O O . LEU A 1 272 ? -6.483 -13.775 7.209 1.00 39.97 272 LEU A O 1
ATOM 2046 N N . LEU A 1 273 ? -4.876 -12.478 6.385 1.00 41.69 273 LEU A N 1
ATOM 2047 C CA . LEU A 1 273 ? -4.920 -13.143 5.075 1.00 41.69 273 LEU A CA 1
ATOM 2048 C C . LEU A 1 273 ? -3.866 -14.257 5.049 1.00 41.69 273 LEU A C 1
ATOM 2050 O O . LEU A 1 273 ? -2.781 -14.080 5.609 1.00 41.69 273 LEU A O 1
ATOM 2054 N N . ASP A 1 274 ? -4.179 -15.396 4.421 1.00 45.31 274 ASP A N 1
ATOM 2055 C CA . ASP A 1 274 ? -3.165 -16.405 4.097 1.00 45.31 274 ASP A CA 1
ATOM 2056 C C . ASP A 1 274 ? -1.977 -15.696 3.436 1.00 45.31 274 ASP A C 1
ATOM 2058 O O . ASP A 1 274 ? -2.171 -14.858 2.554 1.00 45.31 274 ASP A O 1
ATOM 2062 N N . ALA A 1 275 ? -0.748 -16.014 3.858 1.00 49.66 275 ALA A N 1
ATOM 2063 C CA . ALA A 1 275 ? 0.468 -15.318 3.415 1.00 49.66 275 ALA A CA 1
ATOM 2064 C C . ALA A 1 275 ? 0.623 -15.261 1.879 1.00 49.66 275 ALA A C 1
ATOM 2066 O O . ALA A 1 275 ? 1.295 -14.380 1.358 1.00 49.66 275 ALA A O 1
ATOM 2067 N N . ASN A 1 276 ? -0.043 -16.165 1.157 1.00 50.25 276 ASN A N 1
ATOM 2068 C CA . ASN A 1 276 ? -0.033 -16.242 -0.302 1.00 50.25 276 ASN A CA 1
ATOM 2069 C C . ASN A 1 276 ? -1.005 -15.276 -1.004 1.00 50.25 276 ASN A C 1
ATOM 2071 O O . ASN A 1 276 ? -0.908 -15.111 -2.219 1.00 50.25 276 ASN A O 1
ATOM 2075 N N . ASP A 1 277 ? -1.944 -14.670 -0.275 1.00 59.31 277 ASP A N 1
ATOM 2076 C CA . ASP A 1 277 ? -3.015 -13.850 -0.847 1.00 59.31 277 ASP A CA 1
ATOM 2077 C C . ASP A 1 277 ? -2.886 -12.356 -0.514 1.00 59.31 277 ASP A C 1
ATOM 2079 O O . ASP A 1 277 ? -3.604 -11.582 -1.123 1.00 59.31 277 ASP A O 1
ATOM 2083 N N . ALA A 1 278 ? -2.012 -11.905 0.391 1.00 66.19 278 ALA A N 1
ATOM 2084 C CA . ALA A 1 278 ? -1.912 -10.481 0.750 1.00 66.19 278 ALA A CA 1
ATOM 2085 C C . ALA A 1 278 ? -1.249 -9.620 -0.348 1.00 66.19 278 ALA A C 1
ATOM 2087 O O . ALA A 1 278 ? -0.279 -10.044 -0.980 1.00 66.19 278 ALA A O 1
ATOM 2088 N N . VAL A 1 279 ? -1.729 -8.388 -0.548 1.00 76.31 279 VAL A N 1
ATOM 2089 C CA . VAL A 1 279 ? -1.073 -7.377 -1.398 1.00 76.31 279 VAL A CA 1
ATOM 2090 C C . VAL A 1 279 ? -0.405 -6.345 -0.502 1.00 76.31 279 VAL A C 1
ATOM 2092 O O . VAL A 1 279 ? -1.015 -5.829 0.422 1.00 76.31 279 VAL A O 1
ATOM 2095 N N . MET A 1 280 ? 0.869 -6.048 -0.738 1.00 75.62 280 MET A N 1
ATOM 2096 C CA . MET A 1 280 ? 1.599 -5.112 0.115 1.00 75.62 280 MET A CA 1
ATOM 2097 C C . MET A 1 280 ? 0.992 -3.700 0.030 1.00 75.62 280 MET A C 1
ATOM 2099 O O . MET A 1 280 ? 0.665 -3.209 -1.056 1.00 75.62 280 MET A O 1
ATOM 2103 N N . SER A 1 281 ? 0.857 -3.031 1.179 1.00 75.56 281 SER A N 1
ATOM 2104 C CA . SER A 1 281 ? 0.466 -1.619 1.227 1.00 75.56 281 SER A CA 1
ATOM 2105 C C . SER A 1 281 ? 1.461 -0.743 0.456 1.00 75.56 281 SER A C 1
ATOM 2107 O O . SER A 1 281 ? 2.612 -1.138 0.271 1.00 75.56 281 SER A O 1
ATOM 2109 N N . VAL A 1 282 ? 1.063 0.470 0.063 1.00 80.12 282 VAL A N 1
ATOM 2110 C CA . VAL A 1 282 ? 1.956 1.400 -0.645 1.00 80.12 282 VAL A CA 1
ATOM 2111 C C . VAL A 1 282 ? 3.114 1.818 0.277 1.00 80.12 282 VAL A C 1
ATOM 2113 O O . VAL A 1 282 ? 2.947 2.615 1.205 1.00 80.12 282 VAL A O 1
ATOM 2116 N N . GLY A 1 283 ? 4.283 1.219 0.036 1.00 74.25 283 GLY A N 1
ATOM 2117 C CA . GLY A 1 283 ? 5.527 1.472 0.760 1.00 74.25 283 GLY A CA 1
ATOM 2118 C C . GLY A 1 283 ? 6.345 2.616 0.164 1.00 74.25 283 GLY A C 1
ATOM 2119 O O . GLY A 1 283 ? 6.037 3.129 -0.915 1.00 74.25 283 GLY A O 1
ATOM 2120 N N . THR A 1 284 ? 7.414 2.992 0.863 1.00 73.50 284 THR A N 1
ATOM 2121 C CA . THR A 1 284 ? 8.343 4.046 0.431 1.00 73.50 284 THR A CA 1
ATOM 2122 C C . THR A 1 284 ? 8.939 3.729 -0.937 1.00 73.50 284 THR A C 1
ATOM 2124 O O . THR A 1 284 ? 8.870 4.555 -1.838 1.00 73.50 284 THR A O 1
ATOM 2127 N N . GLU A 1 285 ? 9.399 2.498 -1.138 1.00 77.00 285 GLU A N 1
ATOM 2128 C CA . GLU A 1 285 ? 10.030 2.017 -2.371 1.00 77.00 285 GLU A CA 1
ATOM 2129 C C . GLU A 1 285 ? 9.039 2.030 -3.545 1.00 77.00 285 GLU A C 1
ATOM 2131 O O . GLU A 1 285 ? 9.386 2.353 -4.682 1.00 77.00 285 GLU A O 1
ATOM 2136 N N . SER A 1 286 ? 7.763 1.744 -3.260 1.00 82.00 286 SER A N 1
ATOM 2137 C CA . SER A 1 286 ? 6.700 1.833 -4.264 1.00 82.00 286 SER A CA 1
ATOM 2138 C C . SER A 1 286 ? 6.477 3.270 -4.730 1.00 82.00 286 SER A C 1
ATOM 2140 O O . SER A 1 286 ? 6.353 3.508 -5.934 1.00 82.00 286 SER A O 1
ATOM 2142 N N . LEU A 1 287 ? 6.432 4.216 -3.786 1.00 76.75 287 LEU A N 1
ATOM 2143 C CA . LEU A 1 287 ? 6.268 5.643 -4.070 1.00 76.75 287 LEU A CA 1
ATOM 2144 C C . LEU A 1 287 ? 7.497 6.220 -4.766 1.00 76.75 287 LEU A C 1
ATOM 2146 O O . LEU A 1 287 ? 7.344 6.982 -5.716 1.00 76.75 287 LEU A O 1
ATOM 2150 N N . GLU A 1 288 ? 8.698 5.838 -4.339 1.00 74.69 288 GLU A N 1
ATOM 2151 C CA . GLU A 1 288 ? 9.944 6.239 -4.984 1.00 74.69 288 GLU A CA 1
ATOM 2152 C C . GLU A 1 288 ? 9.952 5.800 -6.443 1.00 74.69 288 GLU A C 1
ATOM 2154 O O . GLU A 1 288 ? 10.088 6.646 -7.320 1.00 74.69 288 GLU A O 1
ATOM 2159 N N . LEU A 1 289 ? 9.690 4.526 -6.740 1.00 82.12 289 LEU A N 1
ATOM 2160 C CA . LEU A 1 289 ? 9.634 4.072 -8.129 1.00 82.12 289 LEU A CA 1
ATOM 2161 C C . LEU A 1 289 ? 8.554 4.809 -8.935 1.00 82.12 289 LEU A C 1
ATOM 2163 O O . LEU A 1 289 ? 8.828 5.285 -10.034 1.00 82.12 289 LEU A O 1
ATOM 2167 N N . ALA A 1 290 ? 7.340 4.940 -8.395 1.00 80.62 290 ALA A N 1
ATOM 2168 C CA . ALA A 1 290 ? 6.228 5.568 -9.109 1.00 80.62 290 ALA A CA 1
ATOM 2169 C C . ALA A 1 290 ? 6.458 7.067 -9.381 1.00 80.62 290 ALA A C 1
ATOM 2171 O O . ALA A 1 290 ? 6.044 7.590 -10.418 1.00 80.62 290 ALA A O 1
ATOM 2172 N N . LEU A 1 291 ? 7.108 7.776 -8.455 1.00 75.56 291 LEU A N 1
ATOM 2173 C CA . LEU A 1 291 ? 7.276 9.225 -8.536 1.00 75.56 291 LEU A CA 1
ATOM 2174 C C . LEU A 1 291 ? 8.599 9.636 -9.178 1.00 75.56 291 LEU A C 1
ATOM 2176 O O . LEU A 1 291 ? 8.609 10.666 -9.861 1.00 75.56 291 LEU A O 1
ATOM 2180 N N . LEU A 1 292 ? 9.666 8.861 -8.958 1.00 70.38 292 LEU A N 1
ATOM 2181 C CA . LEU A 1 292 ? 11.038 9.179 -9.354 1.00 70.38 292 LEU A CA 1
ATOM 2182 C C . LEU A 1 292 ? 11.467 8.542 -10.675 1.00 70.38 292 LEU A C 1
ATOM 2184 O O . LEU A 1 292 ? 12.391 9.066 -11.299 1.00 70.38 292 LEU A O 1
ATOM 2188 N N . ALA A 1 293 ? 10.814 7.459 -11.119 1.00 71.56 293 ALA A N 1
ATOM 2189 C CA . ALA A 1 293 ? 11.029 6.970 -12.477 1.00 71.56 293 ALA A CA 1
ATOM 2190 C C . ALA A 1 293 ? 10.739 8.100 -13.483 1.00 71.56 293 ALA A C 1
ATOM 2192 O O . ALA A 1 293 ? 9.812 8.896 -13.251 1.00 71.56 293 ALA A O 1
ATOM 2193 N N . PRO A 1 294 ? 11.501 8.181 -14.594 1.00 72.31 294 PRO A N 1
ATOM 2194 C CA . PRO A 1 294 ? 11.226 9.153 -15.640 1.00 72.31 294 PRO A CA 1
ATOM 2195 C C . PRO A 1 294 ? 9.745 9.090 -16.038 1.00 72.31 294 PRO A C 1
ATOM 2197 O O . PRO A 1 294 ? 9.162 8.007 -16.084 1.00 72.31 294 PRO A O 1
ATOM 2200 N N . PRO A 1 295 ? 9.075 10.220 -16.290 1.00 74.06 295 PRO A N 1
ATOM 2201 C CA . PRO A 1 295 ? 7.705 10.163 -16.771 1.00 74.06 295 PRO A CA 1
ATOM 2202 C C . PRO A 1 295 ? 7.673 9.467 -18.146 1.00 74.06 295 PRO A C 1
ATOM 2204 O O . PRO A 1 295 ? 8.560 9.697 -18.974 1.00 74.06 295 PRO A O 1
ATOM 2207 N N . PRO A 1 296 ? 6.683 8.598 -18.418 1.00 83.00 296 PRO A N 1
ATOM 2208 C CA . PRO A 1 296 ? 6.506 8.046 -19.754 1.00 83.00 296 PRO A CA 1
ATOM 2209 C C . PRO A 1 296 ? 6.234 9.175 -20.757 1.00 83.00 296 PRO A C 1
ATOM 2211 O O . PRO A 1 296 ? 5.479 10.101 -20.458 1.00 83.00 296 PRO A O 1
ATOM 2214 N N . LYS A 1 297 ? 6.795 9.083 -21.971 1.00 84.56 297 LYS A N 1
ATOM 2215 C CA . LYS A 1 297 ? 6.368 9.956 -23.077 1.00 84.56 297 LYS A CA 1
ATOM 2216 C C . LYS A 1 297 ? 4.873 9.735 -23.330 1.00 84.56 297 LYS A C 1
ATOM 2218 O O . LYS A 1 297 ? 4.372 8.615 -23.186 1.00 84.56 297 LYS A O 1
ATOM 2223 N N . ARG A 1 298 ? 4.150 10.785 -23.728 1.00 84.38 298 ARG A N 1
ATOM 2224 C CA . ARG A 1 298 ? 2.725 10.661 -24.065 1.00 84.38 298 ARG A CA 1
ATOM 2225 C C . ARG A 1 298 ? 2.555 9.588 -25.142 1.00 84.38 298 ARG A C 1
ATOM 2227 O O . ARG A 1 298 ? 3.234 9.623 -26.164 1.00 84.38 298 ARG A O 1
ATOM 2234 N N . GLY A 1 299 ? 1.663 8.632 -24.905 1.00 85.69 299 GLY A N 1
ATOM 2235 C CA . GLY A 1 299 ? 1.454 7.513 -25.824 1.00 85.69 299 GLY A CA 1
ATOM 2236 C C . GLY A 1 299 ? 2.345 6.287 -25.585 1.00 85.69 299 GLY A C 1
ATOM 2237 O O . GLY A 1 299 ? 2.217 5.301 -26.309 1.00 85.69 299 GLY A O 1
ATOM 2238 N N . ALA A 1 300 ? 3.222 6.309 -24.577 1.00 92.25 300 ALA A N 1
ATOM 2239 C CA . ALA A 1 300 ? 4.102 5.185 -24.266 1.00 92.25 300 ALA A CA 1
ATOM 2240 C C . ALA A 1 300 ? 3.332 3.932 -23.819 1.00 92.25 300 ALA A C 1
ATOM 2242 O O . ALA A 1 300 ? 2.268 4.004 -23.192 1.00 92.25 300 ALA A O 1
ATOM 2243 N N . ARG A 1 301 ? 3.921 2.772 -24.108 1.00 95.00 301 ARG A N 1
ATOM 2244 C CA . ARG A 1 301 ? 3.488 1.459 -23.629 1.00 95.00 301 ARG A CA 1
ATOM 2245 C C . ARG A 1 301 ? 4.357 1.049 -22.454 1.00 95.00 301 ARG A C 1
ATOM 2247 O O . ARG A 1 301 ? 5.577 0.938 -22.585 1.00 95.00 301 ARG A O 1
ATOM 2254 N N . VAL A 1 302 ? 3.713 0.797 -21.326 1.00 96.38 302 VAL A N 1
ATOM 2255 C CA . VAL A 1 302 ? 4.375 0.529 -20.051 1.00 96.38 302 VAL A CA 1
ATOM 2256 C C . VAL A 1 302 ? 4.151 -0.926 -19.651 1.00 96.38 302 VAL A C 1
ATOM 2258 O O . VAL A 1 302 ? 3.053 -1.466 -19.804 1.00 96.38 302 VAL A O 1
ATOM 2261 N N . LEU A 1 303 ? 5.192 -1.560 -19.127 1.00 97.44 303 LEU A N 1
ATOM 2262 C CA . LEU A 1 303 ? 5.129 -2.855 -18.458 1.00 97.44 303 LEU A CA 1
ATOM 2263 C C . LEU A 1 303 ? 5.380 -2.646 -16.965 1.00 97.44 303 LEU A C 1
ATOM 2265 O O . LEU A 1 303 ? 6.424 -2.115 -16.600 1.00 97.44 303 LEU A O 1
ATOM 2269 N N . ASP A 1 304 ? 4.440 -3.065 -16.126 1.00 97.31 304 ASP A N 1
ATOM 2270 C CA . ASP A 1 304 ? 4.539 -3.011 -14.665 1.00 97.31 304 ASP A CA 1
ATOM 2271 C C . ASP A 1 304 ? 4.691 -4.441 -14.122 1.00 97.31 304 ASP A C 1
ATOM 2273 O O . ASP A 1 304 ? 3.740 -5.231 -14.136 1.00 97.31 304 ASP A O 1
ATOM 2277 N N . LEU A 1 305 ? 5.917 -4.806 -13.739 1.00 95.81 305 LEU A N 1
ATOM 2278 C CA . LEU A 1 305 ? 6.298 -6.139 -13.271 1.00 95.81 305 LEU A CA 1
ATOM 2279 C C . LEU A 1 305 ? 6.242 -6.221 -11.745 1.00 95.81 305 LEU A C 1
ATOM 2281 O O . LEU A 1 305 ? 6.779 -5.357 -11.053 1.00 95.81 305 LEU A O 1
ATOM 2285 N N . CYS A 1 306 ? 5.678 -7.320 -11.232 1.00 92.94 306 CYS A N 1
ATOM 2286 C CA . CYS A 1 306 ? 5.418 -7.500 -9.799 1.00 92.94 306 CYS A CA 1
ATOM 2287 C C . CYS A 1 306 ? 4.523 -6.368 -9.268 1.00 92.94 306 CYS A C 1
ATOM 2289 O O . CYS A 1 306 ? 4.840 -5.715 -8.276 1.00 92.94 306 CYS A O 1
ATOM 2291 N N . CYS A 1 307 ? 3.434 -6.096 -9.990 1.00 93.12 307 CYS A N 1
ATOM 2292 C CA . CYS A 1 307 ? 2.719 -4.829 -9.879 1.00 93.12 307 CYS A CA 1
ATOM 2293 C C . CYS A 1 307 ? 1.982 -4.626 -8.545 1.00 93.12 307 CYS A C 1
ATOM 2295 O O . CYS A 1 307 ? 1.692 -3.486 -8.186 1.00 93.12 307 CYS A O 1
ATOM 2297 N N . GLY A 1 308 ? 1.644 -5.684 -7.795 1.00 91.31 308 GLY A N 1
ATOM 2298 C CA . GLY A 1 308 ? 0.948 -5.538 -6.513 1.00 91.31 308 GLY A CA 1
ATOM 2299 C C . GLY A 1 308 ? -0.375 -4.769 -6.651 1.00 91.31 308 GLY A C 1
ATOM 2300 O O . GLY A 1 308 ? -1.292 -5.218 -7.336 1.00 91.31 308 GLY A O 1
ATOM 2301 N N . SER A 1 309 ? -0.487 -3.599 -6.013 1.00 90.56 309 SER A N 1
ATOM 2302 C CA . SER A 1 309 ? -1.656 -2.711 -6.151 1.00 90.56 309 SER A CA 1
ATOM 2303 C C . SER A 1 309 ? -1.741 -2.004 -7.513 1.00 90.56 309 SER A C 1
ATOM 2305 O O . SER A 1 309 ? -2.790 -1.459 -7.860 1.00 90.56 309 SER A O 1
ATOM 2307 N N . GLY A 1 310 ? -0.656 -2.011 -8.288 1.00 94.00 310 GLY A N 1
ATOM 2308 C CA . GLY A 1 310 ? -0.530 -1.350 -9.584 1.00 94.00 310 GLY A CA 1
ATOM 2309 C C . GLY A 1 310 ? -0.175 0.130 -9.484 1.00 94.00 310 GLY A C 1
ATOM 2310 O O . GLY A 1 310 ? -0.381 0.856 -10.451 1.00 94.00 310 GLY A O 1
ATOM 2311 N N . VAL A 1 311 ? 0.315 0.609 -8.333 1.00 93.00 311 VAL A N 1
ATOM 2312 C CA . VAL A 1 311 ? 0.622 2.036 -8.118 1.00 93.00 311 VAL A CA 1
ATOM 2313 C C . VAL A 1 311 ? 1.571 2.603 -9.177 1.00 93.00 311 VAL A C 1
ATOM 2315 O O . VAL A 1 311 ? 1.339 3.712 -9.652 1.00 93.00 311 VAL A O 1
ATOM 2318 N N . GLN A 1 312 ? 2.582 1.845 -9.606 1.00 93.38 312 GLN A N 1
ATOM 2319 C CA . GLN A 1 312 ? 3.525 2.270 -10.643 1.00 93.38 312 GLN A CA 1
ATOM 2320 C C . GLN A 1 312 ? 2.827 2.450 -11.995 1.00 93.38 312 GLN A C 1
ATOM 2322 O O . GLN A 1 312 ? 2.876 3.534 -12.581 1.00 93.38 312 GLN A O 1
ATOM 2327 N N . GLY A 1 313 ? 2.142 1.411 -12.476 1.00 94.12 313 GLY A N 1
ATOM 2328 C CA . GLY A 1 313 ? 1.421 1.454 -13.743 1.00 94.12 313 GLY A CA 1
ATOM 2329 C C . GLY A 1 313 ? 0.291 2.486 -13.757 1.00 94.12 313 GLY A C 1
ATOM 2330 O O . GLY A 1 313 ? 0.132 3.223 -14.727 1.00 94.12 313 GLY A O 1
ATOM 2331 N N . VAL A 1 314 ? -0.454 2.611 -12.660 1.00 92.38 314 VAL A N 1
ATOM 2332 C CA . VAL A 1 314 ? -1.511 3.619 -12.509 1.00 92.38 314 VAL A CA 1
ATOM 2333 C C . VAL A 1 314 ? -0.941 5.033 -12.583 1.00 92.38 314 VAL A C 1
ATOM 2335 O O . VAL A 1 314 ? -1.439 5.848 -13.357 1.00 92.38 314 VAL A O 1
ATOM 2338 N N . VAL A 1 315 ? 0.139 5.330 -11.856 1.00 88.94 315 VAL A N 1
ATOM 2339 C CA . VAL A 1 315 ? 0.798 6.641 -11.955 1.00 88.94 315 VAL A CA 1
ATOM 2340 C C . VAL A 1 315 ? 1.313 6.890 -13.377 1.00 88.94 315 VAL A C 1
ATOM 2342 O O . VAL A 1 315 ? 1.225 8.017 -13.868 1.00 88.94 315 VAL A O 1
ATOM 2345 N N . ALA A 1 316 ? 1.778 5.855 -14.081 1.00 90.38 316 ALA A N 1
ATOM 2346 C CA . ALA A 1 316 ? 2.180 5.971 -15.480 1.00 90.38 316 ALA A CA 1
ATOM 2347 C C . ALA A 1 316 ? 1.000 6.316 -16.416 1.00 90.38 316 ALA A C 1
ATOM 2349 O O . ALA A 1 316 ? 1.151 7.196 -17.267 1.00 90.38 316 ALA A O 1
ATOM 2350 N N . LEU A 1 317 ? -0.185 5.711 -16.230 1.00 89.00 317 LEU A N 1
ATOM 2351 C CA . LEU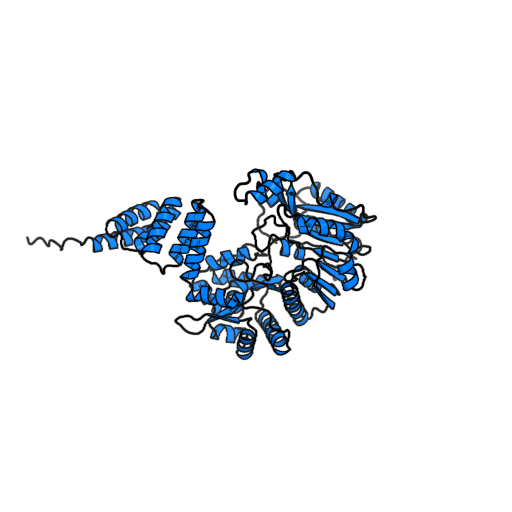 A 1 317 ? -1.421 6.119 -16.926 1.00 89.00 317 LEU A CA 1
ATOM 2352 C C . LEU A 1 317 ? -1.758 7.578 -16.627 1.00 89.00 317 LEU A C 1
ATOM 2354 O O . LEU A 1 317 ? -2.039 8.356 -17.539 1.00 89.00 317 LEU A O 1
ATOM 2358 N N . CYS A 1 318 ? -1.666 7.977 -15.358 1.00 83.94 318 CYS A N 1
ATOM 2359 C CA . CYS A 1 318 ? -1.950 9.345 -14.939 1.00 83.94 318 CYS A CA 1
ATOM 2360 C C . CYS A 1 318 ? -0.988 10.372 -15.551 1.00 83.94 318 CYS A C 1
ATOM 2362 O O . CYS A 1 318 ? -1.365 11.528 -15.736 1.00 83.94 318 CYS A O 1
ATOM 2364 N N . ARG A 1 319 ? 0.220 9.938 -15.922 1.00 83.44 319 ARG A N 1
ATOM 2365 C CA . ARG A 1 319 ? 1.241 10.729 -16.623 1.00 83.44 319 ARG A CA 1
ATOM 2366 C C . ARG A 1 319 ? 1.174 10.617 -18.155 1.00 83.44 319 ARG A C 1
ATOM 2368 O O . ARG A 1 319 ? 2.038 11.163 -18.833 1.00 83.44 319 ARG A O 1
ATOM 2375 N N . GLY A 1 320 ? 0.151 9.966 -18.715 1.00 84.50 320 GLY A N 1
ATOM 2376 C CA . GLY A 1 320 ? -0.121 9.972 -20.158 1.00 84.50 320 GLY A CA 1
ATOM 2377 C C . GLY A 1 320 ? 0.400 8.765 -20.943 1.00 84.50 320 GLY A C 1
ATOM 2378 O O . GLY A 1 320 ? 0.475 8.835 -22.176 1.00 84.50 320 GLY A O 1
ATOM 2379 N N . ALA A 1 321 ? 0.743 7.659 -20.274 1.00 91.38 321 ALA A N 1
ATOM 2380 C CA . ALA A 1 321 ? 0.944 6.382 -20.957 1.00 91.38 321 ALA A CA 1
ATOM 2381 C C . ALA A 1 321 ? -0.329 5.973 -21.724 1.00 91.38 321 ALA A C 1
ATOM 2383 O O . ALA A 1 321 ? -1.432 6.071 -21.191 1.00 91.38 321 ALA A O 1
ATOM 2384 N N . ALA A 1 322 ? -0.185 5.489 -22.964 1.00 92.25 322 ALA A N 1
ATOM 2385 C CA . ALA A 1 322 ? -1.330 4.992 -23.739 1.00 92.25 322 ALA A CA 1
ATOM 2386 C C . ALA A 1 322 ? -1.792 3.615 -23.273 1.00 92.25 322 ALA A C 1
ATOM 2388 O O . ALA A 1 322 ? -2.958 3.271 -23.447 1.00 92.25 322 ALA A O 1
ATOM 2389 N N . SER A 1 323 ? -0.878 2.802 -22.741 1.00 93.75 323 SER A N 1
ATOM 2390 C CA . SER A 1 323 ? -1.229 1.476 -22.252 1.00 93.75 323 SER A CA 1
ATOM 2391 C C . SER A 1 323 ? -0.302 1.004 -21.148 1.00 93.75 323 SER A C 1
ATOM 2393 O O . SER A 1 323 ? 0.888 1.334 -21.142 1.00 93.75 323 SER A O 1
ATOM 2395 N N . VAL A 1 324 ? -0.848 0.180 -20.258 1.00 96.25 324 VAL A N 1
ATOM 2396 C CA . VAL A 1 324 ? -0.091 -0.507 -19.215 1.00 96.25 324 VAL A CA 1
ATOM 2397 C C . VAL A 1 324 ? -0.417 -1.992 -19.231 1.00 96.25 324 VAL A C 1
ATOM 2399 O O . VAL A 1 324 ? -1.577 -2.404 -19.260 1.00 96.25 324 VAL A O 1
ATOM 2402 N N . THR A 1 325 ? 0.623 -2.817 -19.193 1.00 97.06 325 THR A N 1
ATOM 2403 C CA . THR A 1 325 ? 0.507 -4.249 -18.917 1.00 97.06 325 THR A CA 1
ATOM 2404 C C . THR A 1 325 ? 0.964 -4.520 -17.490 1.00 97.06 325 THR A C 1
ATOM 2406 O O . THR A 1 325 ? 2.147 -4.413 -17.192 1.00 97.06 325 THR A O 1
ATOM 2409 N N . PHE A 1 326 ? 0.020 -4.877 -16.624 1.00 97.12 326 PHE A N 1
ATOM 2410 C CA . PHE A 1 326 ? 0.243 -5.254 -15.232 1.00 97.12 326 PHE A CA 1
ATOM 2411 C C . PHE A 1 326 ? 0.531 -6.755 -15.137 1.00 97.12 326 PHE A C 1
ATOM 2413 O O . PHE A 1 326 ? -0.259 -7.568 -15.634 1.00 97.12 326 PHE A O 1
ATOM 2420 N N . VAL A 1 327 ? 1.643 -7.129 -14.503 1.00 95.75 327 VAL A N 1
ATOM 2421 C CA . VAL A 1 327 ? 2.084 -8.520 -14.347 1.00 95.75 327 VAL A CA 1
ATOM 2422 C C . VAL A 1 327 ? 2.268 -8.852 -12.873 1.00 95.75 327 VAL A C 1
ATOM 2424 O O . VAL A 1 327 ? 3.084 -8.242 -12.185 1.00 95.75 327 VAL A O 1
ATOM 2427 N N . ASP A 1 328 ? 1.563 -9.881 -12.410 1.00 92.81 328 ASP A N 1
ATOM 2428 C CA . ASP A 1 328 ? 1.738 -10.422 -11.063 1.00 92.81 328 ASP A CA 1
ATOM 2429 C C . ASP A 1 328 ? 1.362 -11.909 -11.014 1.00 92.81 328 ASP A C 1
ATOM 2431 O O . ASP A 1 328 ? 0.532 -12.394 -11.787 1.00 92.81 328 ASP A O 1
ATOM 2435 N N . THR A 1 329 ? 1.928 -12.654 -10.069 1.00 87.69 329 THR A N 1
ATOM 2436 C CA . THR A 1 329 ? 1.538 -14.053 -9.829 1.00 87.69 329 THR A CA 1
ATOM 2437 C C . THR A 1 329 ? 0.221 -14.151 -9.046 1.00 87.69 329 THR A C 1
ATOM 2439 O O . THR A 1 329 ? -0.531 -15.134 -9.187 1.00 87.69 329 THR A O 1
ATOM 2442 N N . SER A 1 330 ? -0.100 -13.110 -8.271 1.00 83.38 330 SER A N 1
ATOM 2443 C CA . SER A 1 330 ? -1.283 -13.013 -7.427 1.00 83.38 330 SER A CA 1
ATOM 2444 C C . SER A 1 330 ? -2.513 -12.568 -8.218 1.00 83.38 330 SER A C 1
ATOM 2446 O O . SER A 1 330 ? -2.560 -11.508 -8.843 1.00 83.38 330 SER A O 1
ATOM 2448 N N . ARG A 1 331 ? -3.586 -13.368 -8.133 1.00 83.25 331 ARG A N 1
ATOM 2449 C CA . ARG A 1 331 ? -4.904 -12.970 -8.664 1.00 83.25 331 ARG A CA 1
ATOM 2450 C C . ARG A 1 331 ? -5.448 -11.738 -7.946 1.00 83.25 331 ARG A C 1
ATOM 2452 O O . ARG A 1 331 ? -6.173 -10.962 -8.561 1.00 83.25 331 ARG A O 1
ATOM 2459 N N . ARG A 1 332 ? -5.120 -11.578 -6.661 1.00 81.31 332 ARG A N 1
ATOM 2460 C CA . ARG A 1 332 ? -5.579 -10.455 -5.845 1.00 81.31 332 ARG A CA 1
ATOM 2461 C C . ARG A 1 332 ? -4.837 -9.164 -6.189 1.00 81.31 332 ARG A C 1
ATOM 2463 O O . ARG A 1 332 ? -5.479 -8.126 -6.276 1.00 81.31 332 ARG A O 1
ATOM 2470 N N . ALA A 1 333 ? -3.535 -9.225 -6.457 1.00 85.94 333 ALA A N 1
ATOM 2471 C CA . ALA A 1 333 ? -2.778 -8.073 -6.956 1.00 85.94 333 ALA A CA 1
ATOM 2472 C C . ALA A 1 333 ? -3.408 -7.521 -8.244 1.00 85.94 333 ALA A C 1
ATOM 2474 O O . ALA A 1 333 ? -3.837 -6.370 -8.312 1.00 85.94 333 ALA A O 1
ATOM 2475 N N . LEU A 1 334 ? -3.629 -8.399 -9.228 1.00 89.19 334 LEU A N 1
ATOM 2476 C CA . LEU A 1 334 ? -4.297 -8.021 -10.477 1.00 89.19 334 LEU A CA 1
ATOM 2477 C C . LEU A 1 334 ? -5.737 -7.538 -10.265 1.00 89.19 334 LEU A C 1
ATOM 2479 O O . LEU A 1 334 ? -6.244 -6.742 -11.054 1.00 89.19 334 LEU A O 1
ATOM 2483 N N . ALA A 1 335 ? -6.402 -8.010 -9.209 1.00 85.62 335 ALA A N 1
ATOM 2484 C CA . ALA A 1 335 ? -7.692 -7.486 -8.807 1.00 85.62 335 ALA A CA 1
ATOM 2485 C C . ALA A 1 335 ? -7.581 -6.027 -8.330 1.00 85.62 335 ALA A C 1
ATOM 2487 O O . ALA A 1 335 ? -8.283 -5.180 -8.872 1.00 85.62 335 ALA A O 1
ATOM 2488 N N . PHE A 1 336 ? -6.667 -5.698 -7.414 1.00 88.62 336 PHE A N 1
ATOM 2489 C CA . PHE A 1 336 ? -6.422 -4.305 -7.014 1.00 88.62 336 PHE A CA 1
ATOM 2490 C C . PHE A 1 336 ? -6.024 -3.412 -8.191 1.00 88.62 336 PHE A C 1
ATOM 2492 O O . PHE A 1 336 ? -6.547 -2.307 -8.312 1.00 88.62 336 PHE A O 1
ATOM 2499 N N . CYS A 1 337 ? -5.198 -3.909 -9.116 1.00 91.44 337 CYS A N 1
ATOM 2500 C CA . CYS A 1 337 ? -4.843 -3.157 -10.320 1.00 91.44 337 CYS A CA 1
ATOM 2501 C C . CYS A 1 337 ? -6.092 -2.748 -11.118 1.00 91.44 337 CYS A C 1
ATOM 2503 O O . CYS A 1 337 ? -6.208 -1.600 -11.532 1.00 91.44 337 CYS A O 1
ATOM 2505 N N . ARG A 1 338 ? -7.073 -3.649 -11.281 1.00 89.75 338 ARG A N 1
ATOM 2506 C CA . ARG A 1 338 ? -8.352 -3.334 -11.949 1.00 89.75 338 ARG A CA 1
ATOM 2507 C C . ARG A 1 338 ? -9.172 -2.292 -11.189 1.00 89.75 338 ARG A C 1
ATOM 2509 O O . ARG A 1 338 ? -9.738 -1.408 -11.822 1.00 89.75 338 ARG A O 1
ATOM 2516 N N . VAL A 1 339 ? -9.221 -2.379 -9.854 1.00 88.31 339 VAL A N 1
ATOM 2517 C CA . VAL A 1 339 ? -9.889 -1.375 -8.998 1.00 88.31 339 VAL A CA 1
ATOM 2518 C C . VAL A 1 339 ? -9.299 0.010 -9.227 1.00 88.31 339 VAL A C 1
ATOM 2520 O O . VAL A 1 339 ? -10.039 0.982 -9.384 1.00 88.31 339 VAL A O 1
ATOM 2523 N N . ASN A 1 340 ? -7.971 0.083 -9.255 1.00 92.00 340 ASN A N 1
ATOM 2524 C CA . ASN A 1 340 ? -7.239 1.338 -9.351 1.00 92.00 340 ASN A CA 1
ATOM 2525 C C . ASN A 1 340 ? -7.293 1.926 -10.765 1.00 92.00 340 ASN A C 1
ATOM 2527 O O . ASN A 1 340 ? -7.545 3.119 -10.903 1.00 92.00 340 ASN A O 1
ATOM 2531 N N . VAL A 1 341 ? -7.182 1.095 -11.808 1.00 90.19 341 VAL A N 1
ATOM 2532 C CA . VAL A 1 341 ? -7.389 1.521 -13.205 1.00 90.19 341 VAL A CA 1
ATOM 2533 C C . VAL A 1 341 ? -8.791 2.098 -13.401 1.00 90.19 341 VAL A C 1
ATOM 2535 O O . VAL A 1 341 ? -8.920 3.192 -13.944 1.00 90.19 341 VAL A O 1
ATOM 2538 N N . LEU A 1 342 ? -9.831 1.436 -12.879 1.00 86.75 342 LEU A N 1
ATOM 2539 C CA . LEU A 1 342 ? -11.200 1.960 -12.920 1.00 86.75 342 LEU A CA 1
ATOM 2540 C C . LEU A 1 342 ? -11.295 3.340 -12.246 1.00 86.75 342 LEU A C 1
ATOM 2542 O O . LEU A 1 342 ? -11.949 4.246 -12.758 1.00 86.75 342 LEU A O 1
ATOM 2546 N N . GLY A 1 343 ? -10.599 3.538 -11.123 1.00 84.88 343 GLY A N 1
ATOM 2547 C CA . GLY A 1 343 ? -10.509 4.840 -10.459 1.00 84.88 343 GLY A CA 1
ATOM 2548 C C . GLY A 1 343 ? -9.874 5.930 -11.327 1.00 84.88 343 GLY A C 1
ATOM 2549 O O . GLY A 1 343 ? -10.330 7.078 -11.297 1.00 84.88 343 GLY A O 1
ATOM 2550 N N . CYS A 1 344 ? -8.858 5.592 -12.119 1.00 82.12 344 CYS A N 1
ATOM 2551 C CA . CYS A 1 344 ? -8.239 6.511 -13.078 1.00 82.12 344 CYS A CA 1
ATOM 2552 C C . CYS A 1 344 ? -9.173 6.847 -14.243 1.00 82.12 344 CYS A C 1
ATOM 2554 O O . CYS A 1 344 ? -9.319 8.021 -14.594 1.00 82.12 344 CYS A O 1
ATOM 2556 N N . GLU A 1 345 ? -9.864 5.845 -14.789 1.00 83.50 345 GLU A N 1
ATOM 2557 C CA . GLU A 1 345 ? -10.834 6.019 -15.876 1.00 83.50 345 GLU A CA 1
ATOM 2558 C C . GLU A 1 345 ? -11.977 6.954 -15.465 1.00 83.50 345 GLU A C 1
ATOM 2560 O O . GLU A 1 345 ? -12.329 7.875 -16.207 1.00 83.50 345 GLU A O 1
ATOM 2565 N N . ARG A 1 346 ? -12.499 6.811 -14.237 1.00 81.62 346 ARG A N 1
ATOM 2566 C CA . ARG A 1 346 ? -13.526 7.714 -13.671 1.00 81.62 346 ARG A CA 1
ATOM 2567 C C . ARG A 1 346 ? -13.074 9.174 -13.576 1.00 81.62 346 ARG A C 1
ATOM 2569 O O . ARG A 1 346 ? -13.904 10.082 -13.544 1.00 81.62 346 ARG A O 1
ATOM 2576 N N . ARG A 1 347 ? -11.765 9.423 -13.570 1.00 75.81 347 ARG A N 1
ATOM 2577 C CA . ARG A 1 347 ? -11.171 10.769 -13.573 1.00 75.81 347 ARG A CA 1
ATOM 2578 C C . ARG A 1 347 ? -10.863 11.284 -14.983 1.00 75.81 347 ARG A C 1
ATOM 2580 O O . ARG A 1 347 ? -10.268 12.347 -15.116 1.00 75.81 347 ARG A O 1
ATOM 2587 N N . GLY A 1 348 ? -11.302 10.572 -16.024 1.00 74.25 348 GLY A N 1
ATOM 2588 C CA . GLY A 1 348 ? -11.123 10.952 -17.427 1.00 74.25 348 GLY A CA 1
ATOM 2589 C C . GLY A 1 348 ? -9.766 10.556 -18.006 1.00 74.25 348 GLY A C 1
ATOM 2590 O O . GLY A 1 348 ? -9.412 11.016 -19.090 1.00 74.25 348 GLY A O 1
ATOM 2591 N N . ARG A 1 349 ? -8.994 9.720 -17.300 1.00 72.75 349 ARG A N 1
ATOM 2592 C CA . ARG A 1 349 ? -7.692 9.241 -17.773 1.00 72.75 349 ARG A CA 1
ATOM 2593 C C . ARG A 1 349 ? -7.874 7.883 -18.431 1.00 72.75 349 ARG A C 1
ATOM 2595 O O . ARG A 1 349 ? -8.173 6.902 -17.761 1.00 72.75 349 ARG A O 1
ATOM 2602 N N . LEU A 1 350 ? -7.744 7.860 -19.752 1.00 65.75 350 LEU A N 1
ATOM 2603 C CA . LEU A 1 350 ? -7.994 6.685 -20.578 1.00 65.75 350 LEU A CA 1
ATOM 2604 C C . LEU A 1 350 ? -6.668 6.095 -21.055 1.00 65.75 350 LEU A C 1
ATOM 2606 O O . LEU A 1 350 ? -5.815 6.819 -21.568 1.00 65.75 350 LEU A O 1
ATOM 2610 N N . GLY A 1 351 ? -6.522 4.783 -20.914 1.00 76.06 351 GLY A N 1
ATOM 2611 C CA . GLY A 1 351 ? -5.415 4.025 -21.480 1.00 76.06 351 GLY A CA 1
ATOM 2612 C C . GLY A 1 351 ? -5.715 2.531 -21.465 1.00 76.06 351 GLY A C 1
ATOM 2613 O O . GLY A 1 351 ? -6.412 2.032 -20.580 1.00 76.06 351 GLY A O 1
ATOM 2614 N N . ASP A 1 352 ? -5.195 1.810 -22.453 1.00 90.12 352 ASP A N 1
ATOM 2615 C CA . ASP A 1 352 ? -5.427 0.375 -22.576 1.00 90.12 352 ASP A CA 1
ATOM 2616 C C . ASP A 1 352 ? -4.718 -0.370 -21.441 1.00 90.12 352 ASP A C 1
ATOM 2618 O O . ASP A 1 352 ? -3.493 -0.334 -21.316 1.00 90.12 352 ASP A O 1
ATOM 2622 N N . SER A 1 353 ? -5.477 -1.097 -20.626 1.00 93.25 353 SER A N 1
ATOM 2623 C CA . SER A 1 353 ? -4.924 -1.859 -19.505 1.00 93.25 353 SER A CA 1
ATOM 2624 C C . SER A 1 353 ? -5.026 -3.364 -19.742 1.00 93.25 353 SER A C 1
ATOM 2626 O O . SER A 1 353 ? -6.092 -3.898 -20.056 1.00 93.25 353 SER A O 1
ATOM 2628 N N . ARG A 1 354 ? -3.908 -4.076 -19.569 1.00 94.38 354 ARG A N 1
ATOM 2629 C CA . ARG A 1 354 ? -3.834 -5.546 -19.628 1.00 94.38 354 ARG A CA 1
ATOM 2630 C C . ARG A 1 354 ? -3.374 -6.098 -18.288 1.00 94.38 354 ARG A C 1
ATOM 2632 O O . ARG A 1 354 ? -2.489 -5.533 -17.662 1.00 94.38 354 ARG A O 1
ATOM 2639 N N . PHE A 1 355 ? -3.937 -7.232 -17.878 1.00 94.06 355 PHE A N 1
ATOM 2640 C CA . PHE A 1 355 ? -3.638 -7.872 -16.594 1.00 94.06 355 PHE A CA 1
ATOM 2641 C C . PHE A 1 355 ? -3.206 -9.315 -16.839 1.00 94.06 355 PHE A C 1
ATOM 2643 O O . PHE A 1 355 ? -4.021 -10.145 -17.256 1.00 94.06 355 PHE A O 1
ATOM 2650 N N . LEU A 1 356 ? -1.934 -9.616 -16.598 1.00 94.62 356 LEU A N 1
ATOM 2651 C CA . LEU A 1 356 ? -1.336 -10.912 -16.891 1.00 94.62 356 LEU A CA 1
ATOM 2652 C C . LEU A 1 356 ? -0.947 -11.620 -15.599 1.00 94.62 356 LEU A C 1
ATOM 2654 O O . LEU A 1 356 ? -0.093 -11.160 -14.847 1.00 94.62 356 LEU A O 1
ATOM 2658 N N . ARG A 1 357 ? -1.559 -12.787 -15.372 1.00 92.75 357 ARG A N 1
ATOM 2659 C CA . ARG A 1 357 ? -1.148 -13.675 -14.286 1.00 92.75 357 ARG A CA 1
ATOM 2660 C C . ARG A 1 357 ? -0.029 -14.599 -14.747 1.00 92.75 357 ARG A C 1
ATOM 2662 O O . ARG A 1 357 ? -0.318 -15.669 -15.294 1.00 92.75 357 ARG A O 1
ATOM 2669 N N . CYS A 1 358 ? 1.212 -14.197 -14.527 1.00 91.19 358 CYS A N 1
ATOM 2670 C CA . CYS A 1 358 ? 2.408 -15.001 -14.773 1.00 91.19 358 CYS A CA 1
ATOM 2671 C C . CYS A 1 358 ? 3.541 -14.604 -13.830 1.00 91.19 358 CYS A C 1
ATOM 2673 O O . CYS A 1 358 ? 3.470 -13.622 -13.097 1.00 91.19 358 CYS A O 1
ATOM 2675 N N . ASP A 1 359 ? 4.581 -15.424 -13.846 1.00 90.19 359 ASP A N 1
ATOM 2676 C CA . ASP A 1 359 ? 5.822 -15.168 -13.142 1.00 90.19 359 ASP A CA 1
ATOM 2677 C C . ASP A 1 359 ? 6.725 -14.266 -13.991 1.00 90.19 359 ASP A C 1
ATOM 2679 O O . ASP A 1 359 ? 7.170 -14.664 -15.071 1.00 90.19 359 ASP A O 1
ATOM 2683 N N . ALA A 1 360 ? 6.995 -13.061 -13.483 1.00 90.12 360 ALA A N 1
ATOM 2684 C CA . ALA A 1 360 ? 7.776 -12.028 -14.160 1.00 90.12 360 ALA A CA 1
ATOM 2685 C C . ALA A 1 360 ? 9.216 -12.456 -14.496 1.00 90.12 360 ALA A C 1
ATOM 2687 O O . ALA A 1 360 ? 9.829 -11.875 -15.387 1.00 90.12 360 ALA A O 1
ATOM 2688 N N . ARG A 1 361 ? 9.747 -13.502 -13.845 1.00 88.50 361 ARG A N 1
ATOM 2689 C CA . ARG A 1 361 ? 11.082 -14.057 -14.136 1.00 88.50 361 ARG A CA 1
ATOM 2690 C C . ARG A 1 361 ? 11.155 -14.725 -15.514 1.00 88.50 361 ARG A C 1
ATOM 2692 O O . ARG A 1 361 ? 12.238 -14.889 -16.070 1.00 88.50 361 ARG A O 1
ATOM 2699 N N . HIS A 1 362 ? 10.014 -15.109 -16.087 1.00 89.38 362 HIS A N 1
ATOM 2700 C CA . HIS A 1 362 ? 9.939 -15.750 -17.398 1.00 89.38 362 HIS A CA 1
ATOM 2701 C C . HIS A 1 362 ? 9.640 -14.719 -18.493 1.00 89.38 362 HIS A C 1
ATOM 2703 O O . HIS A 1 362 ? 8.539 -14.685 -19.048 1.00 89.38 362 HIS A O 1
ATOM 2709 N N . ALA A 1 363 ? 10.632 -13.898 -18.853 1.00 85.69 363 ALA A N 1
ATOM 2710 C CA . ALA A 1 363 ? 10.457 -12.800 -19.811 1.00 85.69 363 ALA A CA 1
ATOM 2711 C C . ALA A 1 363 ? 9.824 -13.217 -21.151 1.00 85.69 363 ALA A C 1
ATOM 2713 O O . ALA A 1 363 ? 9.000 -12.493 -21.707 1.00 85.69 363 ALA A O 1
ATOM 2714 N N . ARG A 1 364 ? 10.146 -14.413 -21.662 1.00 85.62 364 ARG A N 1
ATOM 2715 C CA . ARG A 1 364 ? 9.524 -14.937 -22.887 1.00 85.62 364 ARG A CA 1
ATOM 2716 C C . ARG A 1 364 ? 8.022 -15.180 -22.717 1.00 85.62 364 ARG A C 1
ATOM 2718 O O . ARG A 1 364 ? 7.267 -14.852 -23.628 1.00 85.62 364 ARG A O 1
ATOM 2725 N N . ASP A 1 365 ? 7.591 -15.729 -21.581 1.00 89.56 365 ASP A N 1
ATOM 2726 C CA . ASP A 1 365 ? 6.166 -15.946 -21.293 1.00 89.56 365 ASP A CA 1
ATOM 2727 C C . ASP A 1 365 ? 5.432 -14.607 -21.172 1.00 89.56 365 ASP A C 1
ATOM 2729 O O . ASP A 1 365 ? 4.415 -14.390 -21.831 1.00 89.56 365 ASP A O 1
ATOM 2733 N N . VAL A 1 366 ? 6.005 -13.662 -20.417 1.00 90.44 366 VAL A N 1
ATOM 2734 C CA . VAL A 1 366 ? 5.474 -12.296 -20.296 1.00 90.44 366 VAL A CA 1
ATOM 2735 C C . VAL A 1 366 ? 5.333 -11.645 -21.673 1.00 90.44 366 VAL A C 1
ATOM 2737 O O . VAL A 1 366 ? 4.253 -11.165 -22.011 1.00 90.44 366 VAL A O 1
ATOM 2740 N N . ALA A 1 367 ? 6.383 -11.675 -22.500 1.00 87.38 367 ALA A N 1
ATOM 2741 C CA . ALA A 1 367 ? 6.368 -11.077 -23.831 1.00 87.38 367 ALA A CA 1
ATOM 2742 C C . ALA A 1 367 ? 5.306 -11.720 -24.732 1.00 87.38 367 ALA A C 1
ATOM 2744 O O . ALA A 1 367 ? 4.511 -11.001 -25.334 1.00 87.38 367 ALA A O 1
ATOM 2745 N N . LEU A 1 368 ? 5.235 -13.055 -24.794 1.00 87.38 368 LEU A N 1
ATO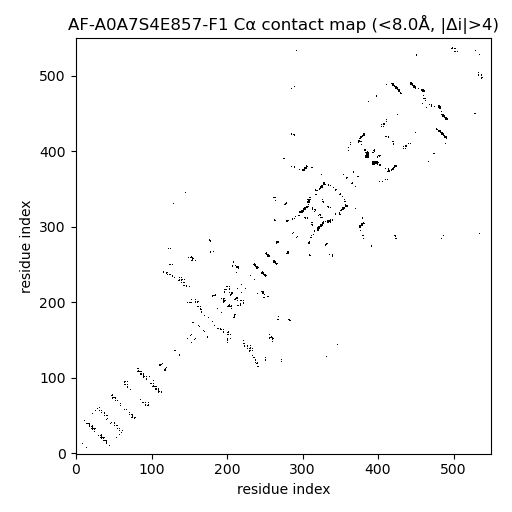M 2746 C CA . LEU A 1 368 ? 4.235 -13.769 -25.597 1.00 87.38 368 LEU A CA 1
ATOM 2747 C C . LEU A 1 368 ? 2.809 -13.399 -25.176 1.00 87.38 368 LEU A C 1
ATOM 2749 O O . LEU A 1 368 ? 1.980 -13.059 -26.022 1.00 87.38 368 LEU A O 1
ATOM 2753 N N . ARG A 1 369 ? 2.532 -13.394 -23.869 1.00 88.31 369 ARG A N 1
ATOM 2754 C CA . ARG A 1 369 ? 1.199 -13.093 -23.321 1.00 88.31 369 ARG A CA 1
ATOM 2755 C C . ARG A 1 369 ? 0.843 -11.609 -23.400 1.00 88.31 369 ARG A C 1
ATOM 2757 O O . ARG A 1 369 ? -0.335 -11.270 -23.480 1.00 88.31 369 ARG A O 1
ATOM 2764 N N . ALA A 1 370 ? 1.843 -10.734 -23.465 1.00 86.19 370 ALA A N 1
ATOM 2765 C CA . ALA A 1 370 ? 1.674 -9.319 -23.772 1.00 86.19 370 ALA A CA 1
ATOM 2766 C C . ALA A 1 370 ? 1.504 -9.024 -25.278 1.00 86.19 370 ALA A C 1
ATOM 2768 O O . ALA A 1 370 ? 1.274 -7.873 -25.653 1.00 86.19 370 ALA A O 1
ATOM 2769 N N . GLY A 1 371 ? 1.565 -10.036 -26.153 1.00 82.75 371 GLY A N 1
ATOM 2770 C CA . GLY A 1 371 ? 1.392 -9.885 -27.603 1.00 82.75 371 GLY A CA 1
ATOM 2771 C C . GLY A 1 371 ? 2.694 -9.691 -28.388 1.00 82.75 371 GLY A C 1
ATOM 2772 O O . GLY A 1 371 ? 2.660 -9.170 -29.500 1.00 82.75 371 GLY A O 1
ATOM 2773 N N . GLY A 1 372 ? 3.835 -10.078 -27.815 1.00 75.25 372 GLY A N 1
ATOM 2774 C CA . GLY A 1 372 ? 5.142 -10.168 -28.476 1.00 75.25 372 GLY A CA 1
ATOM 2775 C C . GLY A 1 372 ? 5.826 -8.832 -28.770 1.00 75.25 372 GLY A C 1
ATOM 2776 O O . GLY A 1 372 ? 6.814 -8.807 -29.499 1.00 75.25 372 GLY A O 1
ATOM 2777 N N . ARG A 1 373 ? 5.307 -7.717 -28.248 1.00 72.88 373 ARG A N 1
ATOM 2778 C CA . ARG A 1 373 ? 5.836 -6.374 -28.518 1.00 72.88 373 ARG A CA 1
ATOM 2779 C C . ARG A 1 373 ? 6.701 -5.884 -27.356 1.00 72.88 373 ARG A C 1
ATOM 2781 O O . ARG A 1 373 ? 6.322 -6.054 -26.204 1.00 72.88 373 ARG A O 1
ATOM 2788 N N . ALA A 1 374 ? 7.814 -5.225 -27.669 1.00 85.25 374 ALA A N 1
ATOM 2789 C CA . ALA A 1 374 ? 8.655 -4.550 -26.678 1.00 85.25 374 ALA A CA 1
ATOM 2790 C C . ALA A 1 374 ? 7.957 -3.306 -26.097 1.00 85.25 374 ALA A C 1
ATOM 2792 O O . ALA A 1 374 ? 7.047 -2.773 -26.741 1.00 85.25 374 ALA A O 1
ATOM 2793 N N . PHE A 1 375 ? 8.386 -2.843 -24.924 1.00 94.44 375 PHE A N 1
ATOM 2794 C CA . PHE A 1 375 ? 7.782 -1.738 -24.170 1.00 94.44 375 PHE A CA 1
ATOM 2795 C C . PHE A 1 375 ? 8.668 -0.497 -24.154 1.00 94.44 375 PHE A C 1
ATOM 2797 O O . PHE A 1 375 ? 9.891 -0.597 -24.191 1.00 94.44 375 PHE A O 1
ATOM 2804 N N . ASP A 1 376 ? 8.051 0.675 -24.075 1.00 93.69 376 ASP A N 1
ATOM 2805 C CA . ASP A 1 376 ? 8.775 1.948 -24.034 1.00 93.69 376 ASP A CA 1
ATOM 2806 C C . ASP A 1 376 ? 9.272 2.238 -22.606 1.00 93.69 376 ASP A C 1
ATOM 2808 O O . ASP A 1 376 ? 10.321 2.853 -22.415 1.00 93.69 376 ASP A O 1
ATOM 2812 N N . VAL A 1 377 ? 8.546 1.734 -21.602 1.00 94.25 377 VAL A N 1
ATOM 2813 C CA . VAL A 1 377 ? 8.896 1.826 -20.182 1.00 94.25 377 VAL A CA 1
ATOM 2814 C C . VAL A 1 377 ? 8.660 0.482 -19.501 1.00 94.25 377 VAL A C 1
ATOM 2816 O O . VAL A 1 377 ? 7.600 -0.121 -19.668 1.00 94.25 377 VAL A O 1
ATOM 2819 N N . VAL A 1 378 ? 9.620 0.029 -18.697 1.00 95.62 378 VAL A N 1
ATOM 2820 C CA . VAL A 1 378 ? 9.472 -1.138 -17.818 1.00 95.62 378 VAL A CA 1
ATOM 2821 C C . VAL A 1 378 ? 9.697 -0.698 -16.373 1.00 95.62 378 VAL A C 1
ATOM 2823 O O . VAL A 1 378 ? 10.750 -0.164 -16.042 1.00 95.62 378 VAL A O 1
ATOM 2826 N N . LEU A 1 379 ? 8.718 -0.915 -15.504 1.00 95.62 379 LEU A N 1
ATOM 2827 C CA . LEU A 1 379 ? 8.798 -0.632 -14.072 1.00 95.62 379 LEU A CA 1
ATOM 2828 C C . LEU A 1 379 ? 8.752 -1.962 -13.323 1.00 95.62 379 LEU A C 1
ATOM 2830 O O . LEU A 1 379 ? 7.977 -2.843 -13.695 1.00 95.62 379 LEU A O 1
ATOM 2834 N N . ALA A 1 380 ? 9.576 -2.126 -12.289 1.00 93.81 380 ALA A N 1
ATOM 2835 C CA . ALA A 1 380 ? 9.489 -3.301 -11.434 1.00 93.81 380 ALA A CA 1
ATOM 2836 C C . ALA A 1 380 ? 9.757 -2.995 -9.962 1.00 93.81 380 ALA A C 1
ATOM 2838 O O . ALA A 1 380 ? 10.784 -2.414 -9.605 1.00 93.81 380 ALA A O 1
ATOM 2839 N N . ASN A 1 381 ? 8.857 -3.478 -9.109 1.00 91.25 381 ASN A N 1
ATOM 2840 C CA . ASN A 1 381 ? 9.040 -3.524 -7.663 1.00 91.25 381 ASN A CA 1
ATOM 2841 C C . ASN A 1 381 ? 8.975 -4.987 -7.188 1.00 91.25 381 ASN A C 1
ATOM 2843 O O . ASN A 1 381 ? 7.933 -5.442 -6.710 1.00 91.25 381 ASN A O 1
ATOM 2847 N N . PRO A 1 382 ? 10.037 -5.782 -7.411 1.00 88.25 382 PRO A N 1
ATOM 2848 C CA . PRO A 1 382 ? 10.039 -7.185 -7.028 1.00 88.25 382 PRO A CA 1
ATOM 2849 C C . PRO A 1 382 ? 10.095 -7.361 -5.506 1.00 88.25 382 PRO A C 1
ATOM 2851 O O . PRO A 1 382 ? 10.566 -6.485 -4.791 1.00 88.25 382 PRO A O 1
ATOM 2854 N N . PRO A 1 383 ? 9.711 -8.532 -4.982 1.00 81.19 383 PRO A N 1
ATOM 2855 C 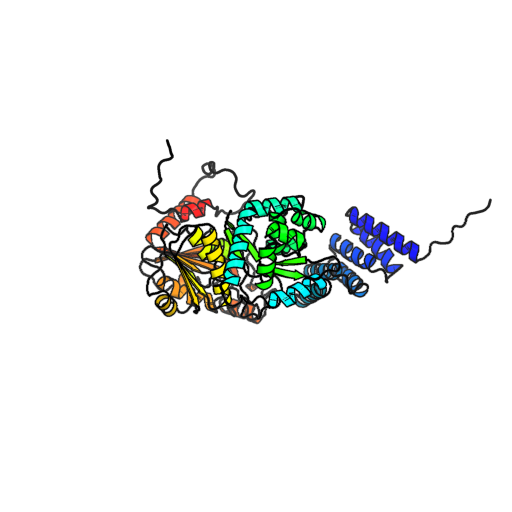CA . PRO A 1 383 ? 10.044 -8.890 -3.611 1.00 81.19 383 PRO A CA 1
ATOM 2856 C C . PRO A 1 383 ? 11.560 -9.126 -3.488 1.00 81.19 383 PRO A C 1
ATOM 2858 O O . PRO A 1 383 ? 12.074 -10.145 -3.952 1.00 81.19 383 PRO A O 1
ATOM 2861 N N . PHE A 1 384 ? 12.267 -8.180 -2.868 1.00 77.31 384 PHE A N 1
ATOM 2862 C CA . PHE A 1 384 ? 13.726 -8.209 -2.671 1.00 77.31 384 PHE A CA 1
ATOM 2863 C C . PHE A 1 384 ? 14.152 -8.364 -1.203 1.00 77.31 384 PHE A C 1
ATOM 2865 O O . PHE A 1 384 ? 15.331 -8.522 -0.921 1.00 77.31 384 PHE A O 1
ATOM 2872 N N . VAL A 1 385 ? 13.217 -8.330 -0.248 1.00 73.19 385 VAL A N 1
ATOM 2873 C CA . VAL A 1 385 ? 13.546 -8.448 1.181 1.00 73.19 385 VAL A CA 1
ATOM 2874 C C . VAL A 1 385 ? 13.964 -9.885 1.504 1.00 73.19 385 VAL A C 1
ATOM 2876 O O . VAL A 1 385 ? 13.228 -10.832 1.207 1.00 73.19 385 VAL A O 1
ATOM 2879 N N . ALA A 1 386 ? 15.131 -10.041 2.132 1.00 68.44 386 ALA A N 1
ATOM 2880 C CA . ALA A 1 386 ? 15.640 -11.328 2.597 1.00 68.44 386 ALA A CA 1
ATOM 2881 C C . ALA A 1 386 ? 14.834 -11.854 3.800 1.00 68.44 386 ALA A C 1
ATOM 2883 O O . ALA A 1 386 ? 14.510 -11.101 4.723 1.00 68.44 386 ALA A O 1
ATOM 2884 N N . GLY A 1 387 ? 14.518 -13.149 3.809 1.00 62.09 387 GLY A N 1
ATOM 2885 C CA . GLY A 1 387 ? 13.760 -13.789 4.886 1.00 62.09 387 GLY A CA 1
ATOM 2886 C C . GLY A 1 387 ? 12.945 -14.997 4.436 1.00 62.09 387 GLY A C 1
ATOM 2887 O O . GLY A 1 387 ? 12.164 -14.906 3.503 1.00 62.09 387 GLY A O 1
ATOM 2888 N N . GLY A 1 388 ? 13.057 -16.131 5.131 1.00 48.28 388 GLY A N 1
ATOM 2889 C CA . GLY A 1 388 ? 12.190 -17.295 4.887 1.00 48.28 388 GLY A CA 1
ATOM 2890 C C . GLY A 1 388 ? 10.814 -17.215 5.567 1.00 48.28 388 GLY A C 1
ATOM 2891 O O . GLY A 1 388 ? 9.900 -17.946 5.196 1.00 48.28 388 GLY A O 1
ATOM 2892 N N . SER A 1 389 ? 10.658 -16.338 6.566 1.00 45.28 389 SER A N 1
ATOM 2893 C CA . SER A 1 389 ? 9.507 -16.305 7.486 1.00 45.28 389 SER A CA 1
ATOM 2894 C C . SER A 1 389 ? 8.625 -15.055 7.382 1.00 45.28 389 SER A C 1
ATOM 2896 O O . SER A 1 389 ? 7.553 -15.005 7.988 1.00 45.28 389 SER A O 1
ATOM 2898 N N . SER A 1 390 ? 9.036 -14.038 6.616 1.00 45.84 390 SER A N 1
ATOM 2899 C CA . SER A 1 390 ? 8.210 -12.852 6.370 1.00 45.84 390 SER A CA 1
ATOM 2900 C C . SER A 1 390 ? 7.217 -13.118 5.237 1.00 45.84 390 SER A C 1
ATOM 2902 O O . SER A 1 390 ? 7.580 -13.619 4.175 1.00 45.84 390 SER A O 1
ATOM 2904 N N . ARG A 1 391 ? 5.957 -12.713 5.452 1.00 51.12 391 ARG A N 1
ATOM 2905 C CA . ARG A 1 391 ? 4.812 -12.856 4.525 1.00 51.12 391 ARG A CA 1
ATOM 2906 C C . ARG A 1 391 ? 5.041 -12.196 3.155 1.00 51.12 391 ARG A C 1
ATOM 2908 O O . ARG A 1 391 ? 4.294 -12.457 2.224 1.00 51.12 391 ARG A O 1
ATOM 2915 N N . PHE A 1 392 ? 6.074 -11.359 3.046 1.00 51.94 392 PHE A N 1
ATOM 2916 C CA . PHE A 1 392 ? 6.454 -10.618 1.844 1.00 51.94 392 PHE A CA 1
ATOM 2917 C C . PHE A 1 392 ? 7.904 -10.879 1.396 1.00 51.94 392 PHE A C 1
ATOM 2919 O O . PHE A 1 392 ? 8.371 -10.285 0.425 1.00 51.94 392 PHE A O 1
ATOM 2926 N N . ALA A 1 393 ? 8.625 -11.780 2.071 1.00 53.66 393 ALA A N 1
ATOM 2927 C CA . ALA A 1 393 ? 10.020 -12.101 1.779 1.00 53.66 393 ALA A CA 1
ATOM 2928 C C . ALA A 1 393 ? 10.145 -13.249 0.763 1.00 53.66 393 ALA A C 1
ATOM 2930 O O . ALA A 1 393 ? 10.810 -14.263 0.963 1.00 53.66 393 ALA A O 1
ATOM 2931 N N . ALA A 1 394 ? 9.528 -13.067 -0.407 1.00 62.84 394 ALA A N 1
ATOM 2932 C CA . ALA A 1 394 ? 9.790 -13.944 -1.550 1.00 62.84 394 ALA A CA 1
ATOM 2933 C C . ALA A 1 394 ? 11.204 -13.742 -2.142 1.00 62.84 394 ALA A C 1
ATOM 2935 O O . ALA A 1 394 ? 11.592 -14.484 -3.046 1.00 62.84 394 ALA A O 1
ATOM 2936 N N . GLY A 1 395 ? 11.989 -12.802 -1.598 1.00 68.69 395 GLY A N 1
ATOM 2937 C CA . GLY A 1 395 ? 13.405 -12.611 -1.904 1.00 68.69 395 GLY A CA 1
ATOM 2938 C C . GLY A 1 395 ? 14.289 -13.798 -1.499 1.00 68.69 395 GLY A C 1
ATOM 2939 O O . GLY A 1 395 ? 15.388 -13.939 -2.025 1.00 68.69 395 GLY A O 1
ATOM 2940 N N . GLY A 1 396 ? 13.798 -14.715 -0.655 1.00 72.69 396 GLY A N 1
ATOM 2941 C CA . GLY A 1 396 ? 14.551 -15.889 -0.208 1.00 72.69 396 GLY A CA 1
ATOM 2942 C C . GLY A 1 396 ? 15.602 -15.549 0.848 1.00 72.69 396 GLY A C 1
ATOM 2943 O O . GLY A 1 396 ? 15.537 -14.494 1.474 1.00 72.69 396 GLY A O 1
ATOM 2944 N N . ASP A 1 397 ? 16.558 -16.452 1.056 1.00 70.19 397 ASP A N 1
ATOM 2945 C CA . ASP A 1 397 ? 17.540 -16.381 2.150 1.00 70.19 397 ASP A CA 1
ATOM 2946 C C . ASP A 1 397 ? 18.452 -15.140 2.064 1.00 70.19 397 ASP A C 1
ATOM 2948 O O . ASP A 1 397 ? 19.022 -14.719 3.067 1.00 70.19 397 ASP A O 1
ATOM 2952 N N . ASP A 1 398 ? 18.568 -14.544 0.874 1.00 68.69 398 ASP A N 1
ATOM 2953 C CA . ASP A 1 398 ? 19.482 -13.444 0.554 1.00 68.69 398 ASP A CA 1
ATOM 2954 C C . ASP A 1 398 ? 18.829 -12.275 -0.213 1.00 68.69 398 ASP A C 1
ATOM 2956 O O . ASP A 1 398 ? 19.528 -11.372 -0.666 1.00 68.69 398 ASP A O 1
ATOM 2960 N N . GLY A 1 399 ? 17.505 -12.295 -0.404 1.00 74.62 399 GLY A N 1
ATOM 2961 C CA . GLY A 1 399 ? 16.778 -11.246 -1.132 1.00 74.62 399 GLY A CA 1
ATOM 2962 C C . GLY A 1 399 ? 16.819 -11.352 -2.665 1.00 74.62 399 GLY A C 1
ATOM 2963 O O . GLY A 1 399 ? 16.090 -10.640 -3.358 1.00 74.62 399 GLY A O 1
ATOM 2964 N N . CYS A 1 400 ? 17.609 -12.266 -3.235 1.00 78.94 400 CYS A N 1
ATOM 2965 C CA . CYS A 1 400 ? 17.889 -12.294 -4.674 1.00 78.94 400 CYS A CA 1
ATOM 2966 C C . CYS A 1 400 ? 17.064 -13.312 -5.474 1.00 78.94 400 CYS A C 1
ATOM 2968 O O . CYS A 1 400 ? 17.092 -13.278 -6.707 1.00 78.94 400 CYS A O 1
ATOM 2970 N N . ARG A 1 401 ? 16.285 -14.183 -4.814 1.00 81.00 401 ARG A N 1
ATOM 2971 C CA . ARG A 1 401 ? 15.515 -15.276 -5.452 1.00 81.00 401 ARG A CA 1
ATOM 2972 C C . ARG A 1 401 ? 14.646 -14.815 -6.627 1.00 81.00 401 ARG A C 1
ATOM 2974 O O . ARG A 1 401 ? 14.452 -15.568 -7.586 1.00 81.00 401 ARG A O 1
ATOM 2981 N N . VAL A 1 402 ? 14.080 -13.613 -6.533 1.00 84.69 402 VAL A N 1
ATOM 2982 C CA . VAL A 1 402 ? 13.257 -13.009 -7.592 1.00 84.69 402 VAL A CA 1
ATOM 2983 C C . VAL A 1 402 ? 13.997 -11.887 -8.305 1.00 84.69 402 VAL A C 1
ATOM 2985 O O . VAL A 1 402 ? 13.947 -11.824 -9.532 1.00 84.69 402 VAL A O 1
ATOM 2988 N N . LEU A 1 403 ? 14.700 -11.039 -7.554 1.00 85.50 403 LEU A N 1
ATOM 2989 C CA . LEU A 1 403 ? 15.383 -9.865 -8.083 1.00 85.50 403 LEU A CA 1
ATOM 2990 C C . LEU A 1 403 ? 16.416 -10.214 -9.163 1.00 85.50 403 LEU A C 1
ATOM 2992 O O . LEU A 1 403 ? 16.375 -9.633 -10.244 1.00 85.50 403 LEU A O 1
ATOM 2996 N N . GLU A 1 404 ? 17.314 -11.168 -8.912 1.00 84.31 404 GLU A N 1
ATOM 2997 C CA . GLU A 1 404 ? 18.414 -11.455 -9.839 1.00 84.31 404 GLU A CA 1
ATOM 2998 C C . GLU A 1 404 ? 17.919 -12.027 -11.186 1.00 84.31 404 GLU A C 1
ATOM 3000 O O . GLU A 1 404 ? 18.273 -11.469 -12.231 1.00 84.31 404 GLU A O 1
ATOM 3005 N N . PRO A 1 405 ? 17.060 -13.071 -11.226 1.00 87.69 405 PRO A N 1
ATOM 3006 C CA . PRO A 1 405 ? 16.486 -13.549 -12.485 1.00 87.69 405 PRO A CA 1
ATOM 3007 C C . PRO A 1 405 ? 15.693 -12.472 -13.229 1.00 87.69 405 PRO A C 1
ATOM 3009 O O . PRO A 1 405 ? 15.744 -12.408 -14.458 1.00 87.69 405 PRO A O 1
ATOM 3012 N N . LEU A 1 406 ? 14.984 -11.607 -12.493 1.00 88.88 406 LEU A N 1
ATOM 3013 C CA . LEU A 1 406 ? 14.245 -10.500 -13.086 1.00 88.88 406 LEU A CA 1
ATOM 3014 C C . LEU A 1 406 ? 15.203 -9.521 -13.769 1.00 88.88 406 LEU A C 1
ATOM 3016 O O . LEU A 1 406 ? 15.034 -9.278 -14.964 1.00 88.88 406 LEU A O 1
ATOM 3020 N N . VAL A 1 407 ? 16.234 -9.041 -13.059 1.00 86.62 407 VAL A N 1
ATOM 3021 C CA . VAL A 1 407 ? 17.251 -8.113 -13.587 1.00 86.62 407 VAL A CA 1
ATOM 3022 C C . VAL A 1 407 ? 17.907 -8.673 -14.846 1.00 86.62 407 VAL A C 1
ATOM 3024 O O . VAL A 1 407 ? 17.957 -7.980 -15.861 1.00 86.62 407 VAL A O 1
ATOM 3027 N N . ARG A 1 408 ? 18.302 -9.953 -14.832 1.00 86.00 408 ARG A N 1
ATOM 3028 C CA . ARG A 1 408 ? 18.876 -10.657 -15.998 1.00 86.00 408 ARG A CA 1
ATOM 3029 C C . ARG A 1 408 ? 17.975 -10.628 -17.235 1.00 86.00 408 ARG A C 1
ATOM 3031 O O . ARG A 1 408 ? 18.470 -10.711 -18.356 1.00 86.00 408 ARG A O 1
ATOM 3038 N N . SER A 1 409 ? 16.665 -10.528 -17.033 1.00 86.94 409 SER A N 1
ATOM 3039 C CA . SER A 1 409 ? 15.658 -10.604 -18.090 1.00 86.94 409 SER A CA 1
ATOM 3040 C C . SER A 1 409 ? 15.079 -9.245 -18.516 1.00 86.94 409 SER A C 1
ATOM 3042 O O . SER A 1 409 ? 14.456 -9.166 -19.574 1.00 86.94 409 SER A O 1
ATOM 3044 N N . LEU A 1 410 ? 15.327 -8.165 -17.757 1.00 87.06 410 LEU A N 1
ATOM 3045 C CA . LEU A 1 410 ? 14.745 -6.831 -17.986 1.00 87.06 410 LEU A CA 1
ATOM 3046 C C . LEU A 1 410 ? 14.958 -6.317 -19.409 1.00 87.06 410 LEU A C 1
ATOM 3048 O O . LEU A 1 410 ? 14.022 -5.829 -20.040 1.00 87.06 410 LEU A O 1
ATOM 3052 N N . ALA A 1 411 ? 16.183 -6.445 -19.925 1.00 85.56 411 ALA A N 1
ATOM 3053 C CA . ALA A 1 411 ? 16.545 -5.935 -21.243 1.00 85.56 411 ALA A CA 1
ATOM 3054 C C . ALA A 1 411 ? 15.704 -6.551 -22.373 1.00 85.56 411 ALA A C 1
ATOM 3056 O O . ALA A 1 411 ? 15.468 -5.894 -23.382 1.00 85.56 411 ALA A O 1
ATOM 3057 N N . ALA A 1 412 ? 15.190 -7.774 -22.192 1.00 88.25 412 ALA A N 1
ATOM 3058 C CA . ALA A 1 412 ? 14.335 -8.434 -23.178 1.00 88.25 412 ALA A CA 1
ATOM 3059 C C . ALA A 1 412 ? 12.958 -7.762 -23.333 1.00 88.25 412 ALA A C 1
ATOM 3061 O O . ALA A 1 412 ? 12.260 -8.003 -24.319 1.00 88.25 412 ALA A O 1
ATOM 3062 N N . HIS A 1 413 ? 12.555 -6.931 -22.370 1.00 91.38 413 HIS A N 1
ATOM 3063 C CA . HIS A 1 413 ? 11.289 -6.204 -22.398 1.00 91.38 413 HIS A CA 1
ATOM 3064 C C . HIS A 1 413 ? 11.409 -4.794 -22.975 1.00 91.38 413 HIS A C 1
ATOM 3066 O O . HIS A 1 413 ? 10.405 -4.239 -23.428 1.00 91.38 413 HIS A O 1
ATOM 3072 N N . VAL A 1 414 ? 12.611 -4.216 -22.972 1.00 90.25 414 VAL A N 1
ATOM 3073 C CA . VAL A 1 414 ? 12.833 -2.814 -23.333 1.00 90.25 414 VAL A CA 1
ATOM 3074 C C . VAL A 1 414 ? 12.913 -2.661 -24.851 1.00 90.25 414 VAL A C 1
ATOM 3076 O O . VAL A 1 414 ? 13.733 -3.278 -25.529 1.00 90.25 414 VAL A O 1
ATOM 3079 N N . GLY A 1 415 ? 12.033 -1.828 -25.398 1.00 87.94 415 GLY A N 1
ATOM 3080 C CA . GLY A 1 415 ? 12.025 -1.438 -26.800 1.00 87.94 415 GLY A CA 1
ATOM 3081 C C . GLY A 1 415 ? 13.147 -0.463 -27.136 1.00 87.94 415 GLY A C 1
ATOM 3082 O O . GLY A 1 415 ? 13.810 0.107 -26.270 1.00 87.94 415 GLY A O 1
ATOM 3083 N N . ARG A 1 416 ? 13.361 -0.236 -28.432 1.00 82.94 416 ARG A N 1
ATOM 3084 C CA . ARG A 1 416 ? 14.377 0.709 -28.904 1.00 82.94 416 ARG A CA 1
ATOM 3085 C C . ARG A 1 416 ? 14.090 2.112 -28.355 1.00 82.94 416 ARG A C 1
ATOM 3087 O O . ARG A 1 416 ? 13.033 2.665 -28.628 1.00 82.94 416 ARG A O 1
ATOM 3094 N N . GLY A 1 417 ? 15.047 2.683 -27.622 1.00 80.69 417 GLY A N 1
ATOM 3095 C CA . GLY A 1 417 ? 14.910 4.009 -27.006 1.00 80.69 417 GLY A CA 1
ATOM 3096 C C . GLY A 1 417 ? 14.144 4.026 -25.678 1.00 80.69 417 GLY A C 1
ATOM 3097 O O . GLY A 1 417 ? 14.079 5.075 -25.044 1.00 80.69 417 GLY A O 1
ATOM 3098 N N . GLY A 1 418 ? 13.595 2.887 -25.247 1.00 87.75 418 GLY A N 1
ATOM 3099 C CA . GLY A 1 418 ? 12.925 2.749 -23.959 1.00 87.75 418 GLY A CA 1
ATOM 3100 C C . GLY A 1 418 ? 13.898 2.588 -22.792 1.00 87.75 418 GLY A C 1
ATOM 3101 O O . GLY A 1 418 ? 15.115 2.504 -22.977 1.00 87.75 418 GLY A O 1
ATOM 3102 N N . TYR A 1 419 ? 13.353 2.512 -21.582 1.00 88.19 419 TYR A N 1
ATOM 3103 C CA . TYR A 1 419 ? 14.130 2.291 -20.361 1.00 88.19 419 TYR A CA 1
ATOM 3104 C C . TYR A 1 419 ? 13.421 1.332 -19.398 1.00 88.19 419 TYR A C 1
ATOM 3106 O O . TYR A 1 419 ? 12.213 1.104 -19.496 1.00 88.19 419 TYR A O 1
ATOM 3114 N N . ALA A 1 420 ? 14.184 0.783 -18.454 1.00 90.31 420 ALA A N 1
ATOM 3115 C CA . ALA A 1 420 ? 13.662 0.034 -17.320 1.00 90.31 420 ALA A CA 1
ATOM 3116 C C . ALA A 1 420 ? 14.120 0.643 -15.992 1.00 90.31 420 ALA A C 1
ATOM 3118 O O . ALA A 1 420 ? 15.263 1.083 -15.872 1.00 90.31 420 ALA A O 1
ATOM 3119 N N . CYS A 1 421 ? 13.242 0.622 -14.995 1.00 89.75 421 CYS A N 1
ATOM 3120 C CA . CYS A 1 421 ? 13.511 1.060 -13.632 1.00 89.75 421 CYS A CA 1
ATOM 3121 C C . CYS A 1 421 ? 13.101 -0.039 -12.651 1.00 89.75 421 CYS A C 1
ATOM 3123 O O . CYS A 1 421 ? 11.954 -0.491 -12.668 1.00 89.75 421 CYS A O 1
ATOM 3125 N N . VAL A 1 422 ? 14.028 -0.447 -11.787 1.00 88.06 422 VAL A N 1
ATOM 3126 C CA . VAL A 1 422 ? 13.785 -1.452 -10.748 1.00 88.06 422 VAL A CA 1
ATOM 3127 C C . VAL A 1 422 ? 14.207 -0.904 -9.401 1.00 88.06 422 VAL A C 1
ATOM 3129 O O . VAL A 1 422 ? 15.354 -0.491 -9.237 1.00 88.06 422 VAL A O 1
ATOM 3132 N N . VAL A 1 423 ? 13.284 -0.899 -8.445 1.00 83.38 423 VAL A N 1
ATOM 3133 C CA . VAL A 1 423 ? 13.593 -0.543 -7.057 1.00 83.38 423 VAL A CA 1
ATOM 3134 C C . VAL A 1 423 ? 14.026 -1.788 -6.286 1.00 83.38 423 VAL A C 1
ATOM 3136 O O . VAL A 1 423 ? 13.508 -2.882 -6.522 1.00 83.38 423 VAL A O 1
ATOM 3139 N N . SER A 1 424 ? 15.005 -1.629 -5.399 1.00 77.25 424 SER A N 1
ATOM 3140 C CA . SER A 1 424 ? 15.482 -2.700 -4.524 1.00 77.25 424 SER A CA 1
ATOM 3141 C C . SER A 1 424 ? 16.118 -2.150 -3.252 1.00 77.25 424 SER A C 1
ATOM 3143 O O . SER A 1 424 ? 16.615 -1.024 -3.224 1.00 77.25 424 SER A O 1
ATOM 3145 N N . GLU A 1 425 ? 16.199 -2.990 -2.222 1.00 70.00 425 GLU A N 1
ATOM 3146 C CA . GLU A 1 425 ? 17.260 -2.900 -1.221 1.00 70.00 425 GLU A CA 1
ATOM 3147 C C . GLU A 1 425 ? 18.558 -3.428 -1.859 1.00 70.00 425 GLU A C 1
ATOM 3149 O O . GLU A 1 425 ? 18.616 -4.556 -2.350 1.00 70.00 425 GLU A O 1
ATOM 3154 N N . PHE A 1 426 ? 19.589 -2.592 -1.932 1.00 62.38 426 PHE A N 1
ATOM 3155 C CA . PHE A 1 426 ? 20.893 -2.931 -2.488 1.00 62.38 426 PHE A CA 1
ATOM 3156 C C . PHE A 1 426 ? 21.889 -3.238 -1.385 1.00 62.38 426 PHE A C 1
ATOM 3158 O O . PHE A 1 426 ? 22.238 -2.397 -0.558 1.00 62.38 426 PHE A O 1
ATOM 3165 N N . TYR A 1 427 ? 22.384 -4.464 -1.426 1.00 59.19 427 TYR A N 1
ATOM 3166 C CA . TYR A 1 427 ? 23.404 -4.970 -0.535 1.00 59.19 427 TYR A CA 1
ATOM 3167 C C . TYR A 1 427 ? 24.767 -4.387 -0.937 1.00 59.19 427 TYR A C 1
ATOM 3169 O O . TYR A 1 427 ? 25.241 -4.605 -2.053 1.00 59.19 427 TYR A O 1
ATOM 3177 N N . ALA A 1 428 ? 25.421 -3.647 -0.042 1.00 49.97 428 ALA A N 1
ATOM 3178 C CA . ALA A 1 428 ? 26.855 -3.409 -0.122 1.00 49.97 428 ALA A CA 1
ATOM 3179 C C . ALA A 1 428 ? 27.545 -4.771 0.021 1.00 49.97 428 ALA A C 1
ATOM 3181 O O . ALA A 1 428 ? 27.743 -5.286 1.120 1.00 49.97 428 ALA A O 1
ATOM 3182 N N . SER A 1 429 ? 27.811 -5.389 -1.121 1.00 51.00 429 SER A N 1
ATOM 3183 C CA . SER A 1 429 ? 28.432 -6.696 -1.265 1.00 51.00 429 SER A CA 1
ATOM 3184 C C . SER A 1 429 ? 29.377 -6.668 -2.462 1.00 51.00 429 SER A C 1
ATOM 3186 O O . SER A 1 429 ? 29.404 -5.701 -3.231 1.00 51.00 429 SER A O 1
ATOM 3188 N N . SER A 1 430 ? 30.164 -7.727 -2.624 1.00 45.41 430 SER A N 1
ATOM 3189 C CA . SER A 1 430 ? 31.059 -7.881 -3.775 1.00 45.41 430 SER A CA 1
ATOM 3190 C C . SER A 1 430 ? 30.329 -8.017 -5.126 1.00 45.41 430 SER A C 1
ATOM 3192 O O . SER A 1 430 ? 30.948 -7.798 -6.167 1.00 45.41 430 SER A O 1
ATOM 3194 N N . GLU A 1 431 ? 29.019 -8.298 -5.131 1.00 53.00 431 GLU A N 1
ATOM 3195 C CA . GLU A 1 431 ? 28.210 -8.437 -6.344 1.00 53.00 431 GLU A CA 1
ATOM 3196 C C . GLU A 1 431 ? 27.328 -7.205 -6.577 1.00 53.00 431 GLU A C 1
ATOM 3198 O O . GLU A 1 431 ? 26.490 -6.825 -5.758 1.00 53.00 431 GLU A O 1
ATOM 3203 N N . ARG A 1 432 ? 27.538 -6.565 -7.730 1.00 60.06 432 ARG A N 1
ATOM 3204 C CA . ARG A 1 432 ? 26.773 -5.402 -8.185 1.00 60.06 432 ARG A CA 1
ATOM 3205 C C . ARG A 1 432 ? 25.598 -5.871 -9.056 1.00 60.06 432 ARG A C 1
ATOM 3207 O O . ARG A 1 432 ? 25.858 -6.641 -9.981 1.00 60.06 432 ARG A O 1
ATOM 3214 N N . PRO A 1 433 ? 24.351 -5.411 -8.836 1.00 62.44 433 PRO A N 1
ATOM 3215 C CA . PRO A 1 433 ? 23.204 -5.757 -9.684 1.00 62.44 433 PRO A CA 1
ATOM 3216 C C . PRO A 1 433 ? 23.430 -5.490 -11.177 1.00 62.44 433 PRO A C 1
ATOM 3218 O O . PRO A 1 433 ? 22.946 -6.229 -12.031 1.00 62.44 433 PRO A O 1
ATOM 3221 N N . GLU A 1 434 ? 24.218 -4.467 -11.506 1.00 63.41 434 GLU A N 1
ATOM 3222 C CA . GLU A 1 434 ? 24.641 -4.153 -12.872 1.00 63.41 434 GLU A CA 1
ATOM 3223 C C . GLU A 1 434 ? 25.469 -5.288 -13.493 1.00 63.41 434 GLU A C 1
ATOM 3225 O O . GLU A 1 434 ? 25.393 -5.517 -14.694 1.00 63.41 434 GLU A O 1
ATOM 3230 N N . GLY A 1 435 ? 26.217 -6.037 -12.678 1.00 66.12 435 GLY A N 1
ATOM 3231 C CA . GLY A 1 435 ? 26.971 -7.221 -13.092 1.00 66.12 435 GLY A CA 1
ATOM 3232 C C . GLY A 1 435 ? 26.103 -8.456 -13.351 1.00 66.12 435 GLY A C 1
ATOM 3233 O O . GLY A 1 435 ? 26.581 -9.418 -13.950 1.00 66.12 435 GLY A O 1
ATOM 3234 N N . TRP A 1 436 ? 24.829 -8.451 -12.942 1.00 74.19 436 TRP A N 1
ATOM 3235 C CA . TRP A 1 436 ? 23.884 -9.506 -13.320 1.00 74.19 436 TRP A CA 1
ATOM 3236 C C . TRP A 1 436 ? 23.349 -9.314 -14.734 1.00 74.19 436 TRP A C 1
ATOM 3238 O O . TRP A 1 436 ? 22.939 -10.292 -15.365 1.00 74.19 436 TRP A O 1
ATOM 3248 N N . LEU A 1 437 ? 23.345 -8.078 -15.239 1.00 74.56 437 LEU A N 1
ATOM 3249 C CA . LEU A 1 437 ? 22.887 -7.799 -16.590 1.00 74.56 437 LEU A CA 1
ATOM 3250 C C . LEU A 1 437 ? 23.836 -8.466 -17.594 1.00 74.56 437 LEU A C 1
ATOM 3252 O O . LEU A 1 437 ? 25.040 -8.197 -17.578 1.00 74.56 437 LEU A O 1
ATOM 3256 N N . PRO A 1 438 ? 23.326 -9.327 -18.494 1.00 73.81 438 PRO A N 1
ATOM 3257 C CA . PRO A 1 438 ? 24.139 -9.794 -19.605 1.00 73.81 438 PRO A CA 1
ATOM 3258 C C . PRO A 1 438 ? 24.540 -8.593 -20.480 1.00 73.81 438 PRO A C 1
ATOM 3260 O O . PRO A 1 438 ? 23.847 -7.571 -20.468 1.00 73.81 438 PRO A O 1
ATOM 3263 N N . PRO A 1 439 ? 25.615 -8.687 -21.283 1.00 74.94 439 PRO A N 1
ATOM 3264 C CA . PRO A 1 439 ? 25.937 -7.651 -22.257 1.00 74.94 439 PRO A CA 1
ATOM 3265 C C . PRO A 1 439 ? 24.727 -7.359 -23.160 1.00 74.94 439 PRO A C 1
ATOM 3267 O O . PRO A 1 439 ? 24.280 -8.226 -23.909 1.00 74.94 439 PRO A O 1
ATOM 3270 N N . CYS A 1 440 ? 24.192 -6.140 -23.079 1.00 71.56 440 CYS A N 1
ATOM 3271 C CA . CYS A 1 440 ? 23.018 -5.698 -23.834 1.00 71.56 440 CYS A CA 1
ATOM 3272 C C . CYS A 1 440 ? 23.426 -4.585 -24.812 1.00 71.56 440 CYS A C 1
ATOM 3274 O O . CYS A 1 440 ? 23.507 -3.424 -24.407 1.00 71.56 440 CYS A O 1
ATOM 3276 N N . PRO A 1 441 ? 23.701 -4.889 -26.096 1.00 69.75 441 PRO A N 1
ATOM 3277 C CA . PRO A 1 441 ? 24.134 -3.880 -27.058 1.00 69.75 441 PRO A CA 1
ATOM 3278 C C . PRO A 1 441 ? 23.155 -2.701 -27.138 1.00 69.75 441 PRO A C 1
ATOM 3280 O O . PRO A 1 441 ? 21.984 -2.869 -27.468 1.00 69.75 441 PRO A O 1
ATOM 3283 N N . GLY A 1 442 ? 23.644 -1.495 -26.844 1.00 69.62 442 GLY A N 1
ATOM 3284 C CA . GLY A 1 442 ? 22.859 -0.261 -26.925 1.00 69.62 442 GLY A CA 1
ATOM 3285 C C . GLY A 1 442 ? 22.146 0.163 -25.638 1.00 69.62 442 GLY A C 1
ATOM 3286 O O . GLY A 1 442 ? 21.639 1.284 -25.616 1.00 69.62 442 GLY A O 1
ATOM 3287 N N . LEU A 1 443 ? 22.177 -0.641 -24.570 1.00 75.50 443 LEU A N 1
ATOM 3288 C CA . LEU A 1 443 ? 21.703 -0.272 -23.230 1.00 75.50 443 LEU A CA 1
ATOM 3289 C C . LEU A 1 443 ? 22.869 -0.269 -22.224 1.00 75.50 443 LEU A C 1
ATOM 3291 O O . LEU A 1 443 ? 23.820 -1.030 -22.373 1.00 75.50 443 LEU A O 1
ATOM 3295 N N . ASP A 1 444 ? 22.789 0.587 -21.209 1.00 72.31 444 ASP A N 1
ATOM 3296 C CA . ASP A 1 444 ? 23.705 0.625 -20.060 1.00 72.31 444 ASP A CA 1
ATOM 3297 C C . ASP A 1 444 ? 22.904 0.827 -18.766 1.00 72.31 444 ASP A C 1
ATOM 3299 O O . ASP A 1 444 ? 21.753 1.285 -18.802 1.00 72.31 444 ASP A O 1
ATOM 3303 N N . ALA A 1 445 ? 23.509 0.477 -17.634 1.00 72.88 445 ALA A N 1
ATOM 3304 C CA . ALA A 1 445 ? 22.881 0.521 -16.323 1.00 72.88 445 ALA A CA 1
ATOM 3305 C C . ALA A 1 445 ? 23.478 1.608 -15.420 1.00 72.88 445 ALA A C 1
ATOM 3307 O O . ALA A 1 445 ? 24.680 1.882 -15.425 1.00 72.88 445 ALA A O 1
ATOM 3308 N N . LEU A 1 446 ? 22.611 2.225 -14.623 1.00 72.00 446 LEU A N 1
ATOM 3309 C CA . LEU A 1 446 ? 22.953 3.182 -13.581 1.00 72.00 446 LEU A CA 1
ATOM 3310 C C . LEU A 1 446 ? 22.257 2.771 -12.288 1.00 72.00 446 LEU A C 1
ATOM 3312 O O . LEU A 1 446 ? 21.037 2.636 -12.253 1.00 72.00 446 LEU A O 1
ATOM 3316 N N . LEU A 1 447 ? 23.032 2.620 -11.222 1.00 70.19 447 LEU A N 1
ATOM 3317 C CA . LEU A 1 447 ? 22.519 2.406 -9.878 1.00 70.19 447 LEU A CA 1
ATOM 3318 C C . LEU A 1 447 ? 22.500 3.726 -9.108 1.00 70.19 447 LEU A C 1
ATOM 3320 O O . LEU A 1 447 ? 23.545 4.332 -8.878 1.00 70.19 447 LEU A O 1
ATOM 3324 N N . VAL A 1 448 ? 21.313 4.145 -8.683 1.00 68.50 448 VAL A N 1
ATOM 3325 C CA . VAL A 1 448 ? 21.087 5.321 -7.835 1.00 68.50 448 VAL A CA 1
ATOM 3326 C C . VAL A 1 448 ? 20.764 4.835 -6.423 1.00 68.50 448 VAL A C 1
ATOM 3328 O O . VAL A 1 448 ? 19.866 4.017 -6.250 1.00 68.50 448 VAL A O 1
ATOM 3331 N N . ARG A 1 449 ? 21.490 5.311 -5.408 1.00 64.31 449 ARG A N 1
ATOM 3332 C CA . ARG A 1 449 ? 21.317 4.905 -3.997 1.00 64.31 449 ARG A CA 1
ATOM 3333 C C . ARG A 1 449 ? 20.771 6.067 -3.170 1.00 64.31 449 ARG A C 1
ATOM 3335 O O . ARG A 1 449 ? 21.132 7.206 -3.453 1.00 64.31 449 ARG A O 1
ATOM 3342 N N . ASP A 1 450 ? 19.955 5.792 -2.147 1.00 58.12 450 ASP A N 1
ATOM 3343 C CA . ASP A 1 450 ? 19.533 6.826 -1.186 1.00 58.12 450 ASP A CA 1
ATOM 3344 C C . ASP A 1 450 ? 20.717 7.206 -0.269 1.00 58.12 450 ASP A C 1
ATOM 3346 O O . ASP A 1 450 ? 21.154 6.373 0.538 1.00 58.12 450 ASP A O 1
ATOM 3350 N N . PRO A 1 451 ? 21.240 8.446 -0.348 1.00 48.47 451 PRO A N 1
ATOM 3351 C CA . PRO A 1 451 ? 22.381 8.872 0.460 1.00 48.47 451 PRO A CA 1
ATOM 3352 C C . PRO A 1 451 ? 22.089 8.853 1.970 1.00 48.47 451 PRO A C 1
ATOM 3354 O O . PRO A 1 451 ? 22.991 8.573 2.755 1.00 48.47 451 PRO A O 1
ATOM 3357 N N . ARG A 1 452 ? 20.829 9.031 2.400 1.00 49.50 452 ARG A N 1
ATOM 3358 C CA . ARG A 1 452 ? 20.455 9.024 3.831 1.00 49.50 452 ARG A CA 1
ATOM 3359 C C . ARG A 1 452 ? 20.577 7.639 4.464 1.00 49.50 452 ARG A C 1
ATOM 3361 O O . ARG A 1 452 ? 20.837 7.525 5.657 1.00 49.50 452 ARG A O 1
ATOM 3368 N N . GLN A 1 453 ? 20.370 6.581 3.675 1.00 45.69 453 GLN A N 1
ATOM 3369 C CA . GLN A 1 453 ? 20.577 5.200 4.123 1.00 45.69 453 GLN A CA 1
ATOM 3370 C C . GLN A 1 453 ? 22.026 4.738 3.932 1.00 45.69 453 GLN A C 1
ATOM 3372 O O . GLN A 1 453 ? 22.453 3.803 4.603 1.00 45.69 453 GLN A O 1
ATOM 3377 N N . ALA A 1 454 ? 22.786 5.394 3.050 1.00 44.62 454 ALA A N 1
ATOM 3378 C CA . ALA A 1 454 ? 24.215 5.141 2.890 1.00 44.62 454 ALA A CA 1
ATOM 3379 C C . ALA A 1 454 ? 25.035 5.609 4.109 1.00 44.62 454 ALA A C 1
ATOM 3381 O O . ALA A 1 454 ? 26.042 4.982 4.430 1.00 44.62 454 ALA A O 1
ATOM 3382 N N . GLU A 1 455 ? 24.590 6.660 4.809 1.00 36.62 455 GLU A N 1
ATOM 3383 C CA . GLU A 1 455 ? 25.227 7.167 6.037 1.00 36.62 455 GLU A CA 1
ATOM 3384 C C . GLU A 1 455 ? 24.881 6.352 7.301 1.00 36.62 455 GLU A C 1
ATOM 3386 O O . GLU A 1 455 ? 25.628 6.388 8.277 1.00 36.62 455 GLU A O 1
ATOM 3391 N N . ASN A 1 456 ? 23.780 5.589 7.297 1.00 40.16 456 ASN A N 1
ATOM 3392 C CA . ASN A 1 456 ? 23.389 4.715 8.410 1.00 40.16 456 ASN A CA 1
ATOM 3393 C C . ASN A 1 456 ? 22.841 3.369 7.894 1.00 40.16 456 ASN A C 1
ATOM 3395 O O . ASN A 1 456 ? 21.636 3.101 7.990 1.00 40.16 456 ASN A O 1
ATOM 3399 N N . PRO A 1 457 ? 23.701 2.533 7.283 1.00 49.75 457 PRO A N 1
ATOM 3400 C CA . PRO A 1 457 ? 23.277 1.258 6.732 1.00 49.75 457 PRO A CA 1
ATOM 3401 C C . PRO A 1 457 ? 22.780 0.342 7.850 1.00 49.75 457 PRO A C 1
ATOM 3403 O O . PRO A 1 457 ? 23.346 0.295 8.943 1.00 49.75 457 PRO A O 1
ATOM 3406 N N . ARG A 1 458 ? 21.751 -0.463 7.568 1.00 52.72 458 ARG A N 1
ATOM 3407 C CA . ARG A 1 458 ? 21.448 -1.607 8.437 1.00 52.72 458 ARG A CA 1
ATOM 3408 C C . ARG A 1 458 ? 22.663 -2.538 8.396 1.00 52.72 458 ARG A C 1
ATOM 3410 O O . ARG A 1 458 ? 23.006 -3.054 7.335 1.00 52.72 458 ARG A O 1
ATOM 3417 N N . ASP A 1 459 ? 23.337 -2.710 9.529 1.00 50.69 459 ASP A N 1
ATOM 3418 C CA . ASP A 1 459 ? 24.511 -3.577 9.636 1.00 50.69 459 ASP A CA 1
ATOM 3419 C C . ASP A 1 459 ? 24.070 -5.048 9.700 1.00 50.69 459 ASP A C 1
ATOM 3421 O O . ASP A 1 459 ? 23.812 -5.614 10.769 1.00 50.69 459 ASP A O 1
ATOM 3425 N N . TYR A 1 460 ? 23.976 -5.663 8.522 1.00 51.94 460 TYR A N 1
ATOM 3426 C CA . TYR A 1 460 ? 23.678 -7.086 8.370 1.00 51.94 460 TYR A CA 1
ATOM 3427 C C . TYR A 1 460 ? 24.878 -7.976 8.749 1.00 51.94 460 TYR A C 1
ATOM 3429 O O . TYR A 1 460 ? 24.668 -9.132 9.131 1.00 51.94 460 TYR A O 1
ATOM 3437 N N . ALA A 1 461 ? 26.115 -7.453 8.729 1.00 44.34 461 ALA A N 1
ATOM 3438 C CA . ALA A 1 461 ? 27.307 -8.195 9.149 1.00 44.34 461 ALA A CA 1
ATOM 3439 C C . ALA A 1 461 ? 27.257 -8.536 10.649 1.00 44.34 461 ALA A C 1
ATOM 3441 O O . ALA A 1 461 ? 27.671 -9.627 11.055 1.00 44.34 461 ALA A O 1
ATOM 3442 N N . SER A 1 462 ? 26.652 -7.659 11.458 1.00 51.12 462 SER A N 1
ATOM 3443 C CA . SER A 1 462 ? 26.446 -7.882 12.893 1.00 51.12 462 SER A CA 1
ATOM 3444 C C . SER A 1 462 ? 25.474 -9.027 13.227 1.00 51.12 462 SER A C 1
ATOM 3446 O O . SER A 1 462 ? 25.477 -9.518 14.358 1.00 51.12 462 SER A O 1
ATOM 3448 N N . GLY A 1 463 ? 24.617 -9.448 12.281 1.00 47.03 463 GLY A N 1
ATOM 3449 C CA . GLY A 1 463 ? 23.564 -10.451 12.495 1.00 47.03 463 GLY A CA 1
ATOM 3450 C C . GLY A 1 463 ? 22.543 -10.101 13.589 1.00 47.03 463 GLY A C 1
ATOM 3451 O O . GLY A 1 463 ? 21.717 -10.944 13.942 1.00 47.03 463 GLY A O 1
ATOM 3452 N N . ARG A 1 464 ? 22.588 -8.890 14.162 1.00 44.88 464 ARG A N 1
ATOM 3453 C CA . ARG A 1 464 ? 21.700 -8.494 15.259 1.00 44.88 464 ARG A CA 1
ATOM 3454 C C . ARG A 1 464 ? 20.294 -8.247 14.719 1.00 44.88 464 ARG A C 1
ATOM 3456 O O . ARG A 1 464 ? 20.083 -7.341 13.924 1.00 44.88 464 ARG A O 1
ATOM 3463 N N . GLY A 1 465 ? 19.329 -9.031 15.196 1.00 47.31 465 GLY A N 1
ATOM 3464 C CA . GLY A 1 465 ? 17.908 -8.849 14.876 1.00 47.31 465 GLY A CA 1
ATOM 3465 C C . GLY A 1 465 ? 17.417 -9.569 13.617 1.00 47.31 465 GLY A C 1
ATOM 3466 O O . GLY A 1 465 ? 16.280 -9.338 13.214 1.00 47.31 465 GLY A O 1
ATOM 3467 N N . LEU A 1 466 ? 18.224 -10.451 13.017 1.00 56.00 466 LEU A N 1
ATOM 3468 C CA . LEU A 1 466 ? 17.817 -11.289 11.884 1.00 56.00 466 LEU A CA 1
ATOM 3469 C C . LEU A 1 466 ? 17.744 -12.765 12.286 1.00 56.00 466 LEU A C 1
ATOM 3471 O O . LEU A 1 466 ? 18.537 -13.201 13.126 1.00 56.00 466 LEU A O 1
ATOM 3475 N N . PRO A 1 467 ? 16.846 -13.554 11.670 1.00 58.19 467 PRO A N 1
ATOM 3476 C CA . PRO A 1 467 ? 16.913 -15.008 11.742 1.00 58.19 467 PRO A CA 1
ATOM 3477 C C . PRO A 1 467 ? 18.307 -15.521 11.332 1.00 58.19 467 PRO A C 1
ATOM 3479 O O . PRO A 1 467 ? 18.945 -14.968 10.432 1.00 58.19 467 PRO A O 1
ATOM 3482 N N . ALA A 1 468 ? 18.811 -16.547 12.025 1.00 63.88 468 ALA A N 1
ATOM 3483 C CA . ALA A 1 468 ? 20.193 -17.016 11.872 1.00 63.88 468 ALA A CA 1
ATOM 3484 C C . ALA A 1 468 ? 20.511 -17.505 10.445 1.00 63.88 468 ALA A C 1
ATOM 3486 O O . ALA A 1 468 ? 21.599 -17.247 9.934 1.00 63.88 468 ALA A O 1
ATOM 3487 N N . ASP A 1 469 ? 19.535 -18.141 9.802 1.00 63.31 469 ASP A N 1
ATOM 3488 C CA . ASP A 1 469 ? 19.531 -18.597 8.410 1.00 63.31 469 ASP A CA 1
ATOM 3489 C C . ASP A 1 469 ? 19.664 -17.438 7.410 1.00 63.31 469 ASP A C 1
ATOM 3491 O O . ASP A 1 469 ? 20.467 -17.509 6.479 1.00 63.31 469 ASP A O 1
ATOM 3495 N N . VAL A 1 470 ? 18.955 -16.332 7.650 1.00 65.00 470 VAL A N 1
ATOM 3496 C CA . VAL A 1 470 ? 19.045 -15.106 6.837 1.00 65.00 470 VAL A CA 1
ATOM 3497 C C . VAL A 1 470 ? 20.416 -14.452 7.000 1.00 65.00 470 VAL A C 1
ATOM 3499 O O . VAL A 1 470 ? 21.059 -14.070 6.023 1.00 65.00 470 VAL A O 1
ATOM 3502 N N . GLY A 1 471 ? 20.905 -14.363 8.241 1.00 67.31 471 GLY A N 1
ATOM 3503 C CA . GLY A 1 471 ? 22.245 -13.845 8.520 1.00 67.31 471 GLY A CA 1
ATOM 3504 C C . GLY A 1 471 ? 23.347 -14.677 7.856 1.00 67.31 471 GLY A C 1
ATOM 3505 O O . GLY A 1 471 ? 24.318 -14.123 7.345 1.00 67.31 471 GLY A O 1
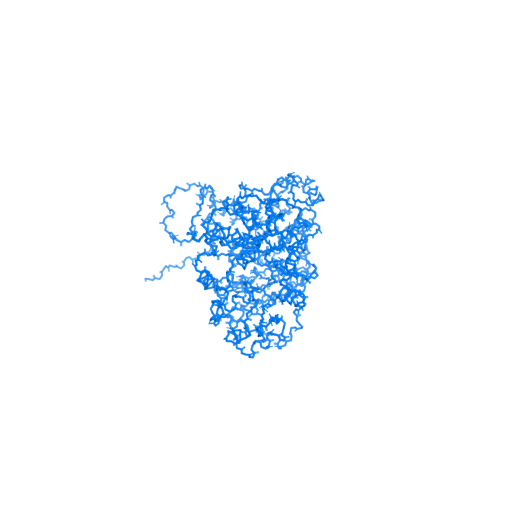ATOM 3506 N N . GLU A 1 472 ? 23.208 -16.002 7.826 1.00 69.00 472 GLU A N 1
ATOM 3507 C CA . GLU A 1 472 ? 24.158 -16.891 7.156 1.00 69.00 472 GLU A CA 1
ATOM 3508 C C . GLU A 1 472 ? 24.113 -16.762 5.625 1.00 69.00 472 GLU A C 1
ATOM 3510 O O . GLU A 1 472 ? 25.172 -16.677 4.996 1.00 69.00 472 GLU A O 1
ATOM 3515 N N . GLY A 1 473 ? 22.918 -16.694 5.027 1.00 70.06 473 GLY A N 1
ATOM 3516 C CA . GLY A 1 473 ? 22.742 -16.492 3.585 1.00 70.06 473 GLY A CA 1
ATOM 3517 C C . GLY A 1 473 ? 23.412 -15.208 3.088 1.00 70.06 473 GLY A C 1
ATOM 3518 O O . GLY A 1 473 ? 24.188 -15.234 2.131 1.00 70.06 473 GLY A O 1
ATOM 3519 N N . LEU A 1 474 ? 23.204 -14.101 3.806 1.00 67.62 474 LEU A N 1
ATOM 3520 C CA . LEU A 1 474 ? 23.814 -12.809 3.483 1.00 67.62 474 LEU A CA 1
ATOM 3521 C C . LEU A 1 474 ? 25.345 -12.824 3.646 1.00 67.62 474 LEU A C 1
ATOM 3523 O O . LEU A 1 474 ? 26.065 -12.326 2.775 1.00 67.62 474 LEU A O 1
ATOM 3527 N N . ARG A 1 475 ? 25.874 -13.461 4.703 1.00 69.62 475 ARG A N 1
ATOM 3528 C CA . ARG A 1 475 ? 27.332 -13.611 4.893 1.00 69.62 475 ARG A CA 1
ATOM 3529 C C . ARG A 1 475 ? 27.983 -14.460 3.803 1.00 69.62 475 ARG A C 1
ATOM 3531 O O . ARG A 1 475 ? 29.070 -14.106 3.351 1.00 69.62 475 ARG A O 1
ATOM 3538 N N . ARG A 1 476 ? 27.329 -15.536 3.341 1.00 72.69 476 ARG A N 1
ATOM 3539 C CA . ARG A 1 476 ? 27.836 -16.384 2.243 1.00 72.69 476 ARG A CA 1
ATOM 3540 C C . ARG A 1 476 ? 28.051 -15.604 0.936 1.00 72.69 476 ARG A C 1
ATOM 3542 O O . ARG A 1 476 ? 28.940 -15.970 0.176 1.00 72.69 476 ARG A O 1
ATOM 3549 N N . ARG A 1 477 ? 27.306 -14.515 0.701 1.00 65.50 477 ARG A N 1
ATOM 3550 C CA . ARG A 1 477 ? 27.484 -13.606 -0.455 1.00 65.50 477 ARG A CA 1
ATOM 3551 C C . ARG A 1 477 ? 28.394 -12.402 -0.183 1.00 65.50 477 ARG A C 1
ATOM 3553 O O . ARG A 1 477 ? 28.565 -11.546 -1.049 1.00 65.50 477 ARG A O 1
ATOM 3560 N N . GLY A 1 478 ? 28.983 -12.308 1.010 1.00 62.62 478 GLY A N 1
ATOM 3561 C CA . GLY A 1 478 ? 29.843 -11.183 1.382 1.00 62.62 478 GLY A CA 1
ATOM 3562 C C . GLY A 1 478 ? 29.091 -9.854 1.500 1.00 62.62 478 GLY A C 1
ATOM 3563 O O . GLY A 1 478 ? 29.660 -8.801 1.214 1.00 62.62 478 GLY A O 1
ATOM 3564 N N . VAL A 1 479 ? 27.809 -9.891 1.874 1.00 62.09 479 VAL A N 1
ATOM 3565 C CA . VAL A 1 479 ? 27.009 -8.697 2.174 1.00 62.09 479 VAL A CA 1
ATOM 3566 C C . VAL A 1 479 ? 27.450 -8.111 3.514 1.00 62.09 479 VAL A C 1
ATOM 3568 O O . VAL A 1 479 ? 27.409 -8.801 4.532 1.00 62.09 479 VAL A O 1
ATOM 3571 N N . VAL A 1 480 ? 27.816 -6.828 3.527 1.00 56.41 480 VAL A N 1
ATOM 3572 C CA . VAL A 1 480 ? 28.243 -6.113 4.743 1.00 56.41 480 VAL A CA 1
ATOM 3573 C C . VAL A 1 480 ? 27.303 -4.976 5.158 1.00 56.41 480 VAL A C 1
ATOM 3575 O O . VAL A 1 480 ? 27.276 -4.615 6.328 1.00 56.41 480 VAL A O 1
ATOM 3578 N N . ALA A 1 481 ? 26.491 -4.440 4.241 1.00 57.06 481 ALA A N 1
ATOM 3579 C CA . ALA A 1 481 ? 25.512 -3.380 4.516 1.00 57.06 481 ALA A CA 1
ATOM 3580 C C . ALA A 1 481 ? 24.363 -3.399 3.490 1.00 57.06 481 ALA A C 1
ATOM 3582 O O . ALA A 1 481 ? 24.474 -4.068 2.466 1.00 57.06 481 ALA A O 1
ATOM 3583 N N . VAL A 1 482 ? 23.266 -2.674 3.744 1.00 58.44 482 VAL A N 1
ATOM 3584 C CA . VAL A 1 482 ? 22.115 -2.545 2.824 1.00 58.44 482 VAL A CA 1
ATOM 3585 C C . VAL A 1 482 ? 21.651 -1.100 2.720 1.00 58.44 482 VAL A C 1
ATOM 3587 O O . VAL A 1 482 ? 21.552 -0.409 3.735 1.00 58.44 482 VAL A O 1
ATOM 3590 N N . CYS A 1 483 ? 21.332 -0.670 1.499 1.00 58.16 483 CYS A N 1
ATOM 3591 C CA . CYS A 1 483 ? 20.804 0.653 1.181 1.00 58.16 483 CYS A CA 1
ATOM 3592 C C . CYS A 1 483 ? 19.709 0.544 0.116 1.00 58.16 483 CYS A C 1
ATOM 3594 O O . CYS A 1 483 ? 19.914 -0.113 -0.899 1.00 58.16 483 CYS A O 1
ATOM 3596 N N . SER A 1 484 ? 18.582 1.225 0.287 1.00 65.00 484 SER A N 1
ATOM 3597 C CA . SER A 1 484 ? 17.550 1.304 -0.759 1.00 65.00 484 SER A CA 1
ATOM 3598 C C . SER A 1 484 ? 18.051 2.075 -1.985 1.00 65.00 484 SER A C 1
ATOM 3600 O O . SER A 1 484 ? 18.888 2.981 -1.873 1.00 65.00 484 SER A O 1
ATOM 3602 N N . GLY A 1 485 ? 17.541 1.736 -3.167 1.00 67.25 485 GLY A N 1
ATOM 3603 C CA . GLY A 1 485 ? 17.831 2.507 -4.368 1.00 67.25 485 GLY A CA 1
ATOM 3604 C C . GLY A 1 485 ? 17.043 2.099 -5.608 1.00 67.25 485 GLY A C 1
ATOM 3605 O O . GLY A 1 485 ? 16.200 1.203 -5.593 1.00 67.25 485 GLY A O 1
ATOM 3606 N N . LEU A 1 486 ? 17.433 2.713 -6.725 1.00 74.31 486 LEU A N 1
ATOM 3607 C CA . LEU A 1 486 ? 16.884 2.501 -8.056 1.00 74.31 486 LEU A CA 1
ATOM 3608 C C . LEU A 1 486 ? 17.964 2.042 -9.053 1.00 74.31 486 LEU A C 1
ATOM 3610 O O . LEU A 1 486 ? 18.942 2.750 -9.289 1.00 74.31 486 LEU A O 1
ATOM 3614 N N . LEU A 1 487 ? 17.763 0.889 -9.690 1.00 76.69 487 LEU A N 1
ATOM 3615 C CA . LEU A 1 487 ? 18.508 0.470 -10.879 1.00 76.69 487 LEU A CA 1
ATOM 3616 C C . LEU A 1 487 ? 17.788 0.986 -12.127 1.00 76.69 487 LEU A C 1
ATOM 3618 O O . LEU A 1 487 ? 16.609 0.692 -12.333 1.00 76.69 487 LEU A O 1
ATOM 3622 N N . VAL A 1 488 ? 18.502 1.713 -12.980 1.00 78.00 488 VAL A N 1
ATOM 3623 C CA . VAL A 1 488 ? 17.982 2.249 -14.240 1.00 78.00 488 VAL A CA 1
ATOM 3624 C C . VAL A 1 488 ? 18.763 1.680 -15.414 1.00 78.00 488 VAL A C 1
ATOM 3626 O O . VAL A 1 488 ? 19.973 1.857 -15.500 1.00 78.00 488 VAL A O 1
ATOM 3629 N N . LEU A 1 489 ? 18.062 1.037 -16.343 1.00 78.81 489 LEU A N 1
ATOM 3630 C CA . LEU A 1 489 ? 18.592 0.546 -17.613 1.00 78.81 489 LEU A CA 1
ATOM 3631 C C . LEU A 1 489 ? 18.076 1.444 -18.739 1.00 78.81 489 LEU A C 1
ATOM 3633 O O . LEU A 1 489 ? 16.864 1.556 -18.917 1.00 78.81 489 LEU A O 1
ATOM 3637 N N . ARG A 1 490 ? 18.960 2.077 -19.513 1.00 78.69 490 ARG A N 1
ATOM 3638 C CA . ARG A 1 490 ? 18.561 2.996 -20.599 1.00 78.69 490 ARG A CA 1
ATOM 3639 C C . ARG A 1 490 ? 19.580 3.010 -21.743 1.00 78.69 490 ARG A C 1
ATOM 3641 O O . ARG A 1 490 ? 20.665 2.451 -21.592 1.00 78.69 490 ARG A O 1
ATOM 3648 N N . PRO A 1 491 ? 19.288 3.665 -22.881 1.00 74.88 491 PRO A N 1
ATOM 3649 C CA . PRO A 1 491 ? 20.231 3.744 -23.986 1.00 74.88 491 PRO A CA 1
ATOM 3650 C C . PRO A 1 491 ? 21.552 4.421 -23.600 1.00 74.88 491 PRO A C 1
ATOM 3652 O O . PRO A 1 491 ? 21.548 5.452 -22.926 1.00 74.88 491 PRO A O 1
ATOM 3655 N N . VAL A 1 492 ? 22.680 3.878 -24.078 1.00 68.56 492 VAL A N 1
ATOM 3656 C CA . VAL A 1 492 ? 24.044 4.316 -23.693 1.00 68.56 492 VAL A CA 1
ATOM 3657 C C . VAL A 1 492 ? 24.253 5.826 -23.862 1.00 68.56 492 VAL A C 1
ATOM 3659 O O . VAL A 1 492 ? 24.848 6.472 -23.003 1.00 68.56 492 VAL A O 1
ATOM 3662 N N . HIS A 1 493 ? 23.774 6.406 -24.967 1.00 63.97 493 HIS A N 1
ATOM 3663 C CA . HIS A 1 493 ? 23.924 7.840 -25.246 1.00 63.97 493 HIS A CA 1
ATOM 3664 C C . HIS A 1 493 ? 23.221 8.698 -24.189 1.00 63.97 493 HIS A C 1
ATOM 3666 O O . HIS A 1 493 ? 23.801 9.648 -23.673 1.00 63.97 493 HIS A O 1
ATOM 3672 N N . ALA A 1 494 ? 22.017 8.288 -23.807 1.00 59.19 494 ALA A N 1
ATOM 3673 C CA . ALA A 1 494 ? 21.176 8.995 -22.864 1.00 59.19 494 ALA A CA 1
ATOM 3674 C C . ALA A 1 494 ? 21.708 8.858 -21.422 1.00 59.19 494 ALA A C 1
ATOM 3676 O O . ALA A 1 494 ? 21.568 9.761 -20.606 1.00 59.19 494 ALA A O 1
ATOM 3677 N N . LEU A 1 495 ? 22.391 7.750 -21.113 1.00 58.69 495 LEU A N 1
ATOM 3678 C CA . LEU A 1 495 ? 23.062 7.553 -19.826 1.00 58.69 495 LEU A CA 1
ATOM 3679 C C . LEU A 1 495 ? 24.380 8.336 -19.714 1.00 58.69 495 LEU A C 1
ATOM 3681 O O . LEU A 1 495 ? 24.728 8.803 -18.631 1.00 58.69 495 LEU A O 1
ATOM 3685 N N . ARG A 1 496 ? 25.113 8.522 -20.820 1.00 57.66 496 ARG A N 1
ATOM 3686 C CA . ARG A 1 496 ? 26.301 9.397 -20.855 1.00 57.66 496 ARG A CA 1
ATOM 3687 C C . ARG A 1 496 ? 25.938 10.854 -20.592 1.00 57.66 496 ARG A C 1
ATOM 3689 O O . ARG A 1 496 ? 26.688 11.539 -19.909 1.00 57.66 496 ARG A O 1
ATOM 3696 N N . GLU A 1 497 ? 24.806 11.308 -21.115 1.00 54.75 497 GLU A N 1
ATOM 3697 C CA . GLU A 1 497 ? 24.262 12.637 -20.833 1.00 54.75 497 GLU A CA 1
ATOM 3698 C C . GLU A 1 497 ? 23.889 12.784 -19.354 1.00 54.75 497 GLU A C 1
ATOM 3700 O O . GLU A 1 497 ? 24.366 13.702 -18.696 1.00 54.75 497 GLU A O 1
ATOM 3705 N N . THR A 1 498 ? 23.166 11.811 -18.793 1.00 53.28 498 THR A N 1
ATOM 3706 C CA . THR A 1 498 ? 22.884 11.744 -17.353 1.00 53.28 498 THR A CA 1
ATOM 3707 C C . THR A 1 498 ? 24.142 11.816 -16.489 1.00 53.28 498 THR A C 1
ATOM 3709 O O . THR A 1 498 ? 24.182 12.599 -15.545 1.00 53.28 498 THR A O 1
ATOM 3712 N N . LYS A 1 499 ? 25.169 11.011 -16.799 1.00 51.62 499 LYS A N 1
ATOM 3713 C CA . LYS A 1 499 ? 26.438 11.000 -16.054 1.00 51.62 499 LYS A CA 1
ATOM 3714 C C . LYS A 1 499 ? 27.140 12.358 -16.137 1.00 51.62 499 LYS A C 1
ATOM 3716 O O . LYS A 1 499 ? 27.494 12.905 -15.106 1.00 51.62 499 LYS A O 1
ATOM 3721 N N . ARG A 1 500 ? 27.221 12.958 -17.333 1.00 49.94 500 ARG A N 1
ATOM 3722 C CA . ARG A 1 500 ? 27.778 14.311 -17.514 1.00 49.94 500 ARG A CA 1
ATOM 3723 C C . ARG A 1 500 ? 27.036 15.367 -16.697 1.00 49.94 500 ARG A C 1
ATOM 3725 O O . ARG A 1 500 ? 27.672 16.252 -16.146 1.00 49.94 500 ARG A O 1
ATOM 3732 N N . LEU A 1 501 ? 25.707 15.295 -16.631 1.00 43.66 501 LEU A N 1
ATOM 3733 C CA . LEU A 1 501 ? 24.901 16.254 -15.873 1.00 43.66 501 LEU A CA 1
ATOM 3734 C C . LEU A 1 501 ? 25.059 16.080 -14.356 1.00 43.66 501 LEU A C 1
ATOM 3736 O O . LEU A 1 501 ? 25.053 17.075 -13.637 1.00 43.66 501 LEU A O 1
ATOM 3740 N N . LEU A 1 502 ? 25.255 14.846 -13.880 1.00 46.88 502 LEU A N 1
ATOM 3741 C CA . LEU A 1 502 ? 25.631 14.574 -12.489 1.00 46.88 502 LEU A CA 1
ATOM 3742 C C . LEU A 1 502 ? 27.028 15.127 -12.167 1.00 46.88 502 LEU A C 1
ATOM 3744 O O . LEU A 1 502 ? 27.175 15.840 -11.180 1.00 46.88 502 LEU A O 1
ATOM 3748 N N . ASP A 1 503 ? 28.010 14.891 -13.040 1.00 40.34 503 ASP A N 1
ATOM 3749 C CA . ASP A 1 503 ? 29.386 15.380 -12.866 1.00 40.34 503 ASP A CA 1
ATOM 3750 C C . ASP A 1 503 ? 29.458 16.925 -12.854 1.00 40.34 503 ASP A C 1
ATOM 3752 O O . ASP A 1 503 ? 30.270 17.514 -12.144 1.00 40.34 503 ASP A O 1
ATOM 3756 N N . VAL A 1 504 ? 28.594 17.604 -13.623 1.00 37.53 504 VAL A N 1
ATOM 3757 C CA . VAL A 1 504 ? 28.477 19.077 -13.634 1.00 37.53 504 VAL A CA 1
ATOM 3758 C C . VAL A 1 504 ? 27.797 19.605 -12.366 1.00 37.53 504 VAL A C 1
ATOM 3760 O O . VAL A 1 504 ? 28.194 20.654 -11.859 1.00 37.53 504 VAL A O 1
ATOM 3763 N N . ALA A 1 505 ? 26.806 18.889 -11.826 1.00 39.03 505 ALA A N 1
ATOM 3764 C CA . ALA A 1 505 ? 26.125 19.271 -10.587 1.00 39.03 505 ALA A CA 1
ATOM 3765 C C . ALA A 1 505 ? 27.047 19.196 -9.354 1.00 39.03 505 ALA A C 1
ATOM 3767 O O . ALA A 1 505 ? 26.889 19.994 -8.431 1.00 39.03 505 ALA A O 1
ATOM 3768 N N . ASP A 1 506 ? 28.041 18.303 -9.368 1.00 38.12 506 ASP A N 1
ATOM 3769 C CA . ASP A 1 506 ? 29.081 18.219 -8.332 1.00 38.12 506 ASP A CA 1
ATOM 3770 C C . ASP A 1 506 ? 30.106 19.373 -8.402 1.00 38.12 506 ASP A C 1
ATOM 3772 O O . ASP A 1 506 ? 30.810 19.635 -7.425 1.00 38.12 506 ASP A O 1
ATOM 3776 N N . GLY A 1 507 ? 30.184 20.094 -9.530 1.00 34.22 507 GLY A N 1
ATOM 3777 C CA . GLY A 1 507 ? 31.134 21.191 -9.765 1.00 34.22 507 GLY A CA 1
ATOM 3778 C C . GLY A 1 507 ? 30.560 22.614 -9.690 1.00 34.22 507 GLY A C 1
ATOM 3779 O O . GLY A 1 507 ? 31.321 23.573 -9.834 1.00 34.22 507 GLY A O 1
ATOM 3780 N N . ALA A 1 508 ? 29.249 22.787 -9.492 1.00 32.72 508 ALA A N 1
ATOM 3781 C CA . ALA A 1 508 ? 28.605 24.104 -9.469 1.00 32.72 508 ALA A CA 1
ATOM 3782 C C . ALA A 1 508 ? 28.702 24.777 -8.083 1.00 32.72 508 ALA A C 1
ATOM 3784 O O . ALA A 1 508 ? 28.345 24.193 -7.058 1.00 32.72 508 ALA A O 1
ATOM 3785 N N . ALA A 1 509 ? 29.179 26.027 -8.057 1.00 34.78 509 ALA A N 1
ATOM 3786 C CA . ALA A 1 509 ? 29.251 26.853 -6.854 1.00 34.78 509 ALA A CA 1
ATOM 3787 C C . ALA A 1 509 ? 27.848 27.187 -6.309 1.00 34.78 509 ALA A C 1
ATOM 3789 O O . ALA A 1 509 ? 26.896 27.372 -7.063 1.00 34.78 509 ALA A O 1
ATOM 3790 N N . GLU A 1 510 ? 27.740 27.289 -4.982 1.00 36.03 510 GLU A N 1
ATOM 3791 C CA . GLU A 1 510 ? 26.499 27.396 -4.192 1.00 36.03 510 GLU A CA 1
ATOM 3792 C C . GLU A 1 510 ? 25.545 28.564 -4.516 1.00 36.03 510 GLU A C 1
ATOM 3794 O O . GLU A 1 510 ? 24.459 28.618 -3.942 1.00 36.03 510 GLU A O 1
ATOM 3799 N N . SER A 1 511 ? 25.895 29.494 -5.405 1.00 29.17 511 SER A N 1
ATOM 3800 C CA . SER A 1 511 ? 25.147 30.743 -5.597 1.00 29.17 511 SER A CA 1
ATOM 3801 C C . SER A 1 511 ? 24.078 30.725 -6.693 1.00 29.17 511 SER A C 1
ATOM 3803 O O . SER A 1 511 ? 23.199 31.581 -6.660 1.00 29.17 511 SER A O 1
ATOM 3805 N N . ASP A 1 512 ? 24.094 29.764 -7.621 1.00 29.00 512 ASP A N 1
ATOM 3806 C CA . ASP A 1 512 ? 23.210 29.811 -8.804 1.00 29.00 512 ASP A CA 1
ATOM 3807 C C . ASP A 1 512 ? 21.940 28.939 -8.668 1.00 29.00 512 ASP A C 1
ATOM 3809 O O . ASP A 1 512 ? 21.110 28.888 -9.572 1.00 29.00 512 ASP A O 1
ATOM 3813 N N . ALA A 1 513 ? 21.730 28.302 -7.507 1.00 31.77 513 ALA A N 1
ATOM 3814 C CA . ALA A 1 513 ? 20.543 27.492 -7.178 1.00 31.77 513 ALA A CA 1
ATOM 3815 C C . ALA A 1 513 ? 19.380 28.309 -6.559 1.00 31.77 513 ALA A C 1
ATOM 3817 O O . ALA A 1 513 ? 18.507 27.772 -5.875 1.00 31.77 513 ALA A O 1
ATOM 3818 N N . LEU A 1 514 ? 19.371 29.627 -6.774 1.00 27.56 514 LEU A N 1
ATOM 3819 C CA . LEU A 1 514 ? 18.392 30.577 -6.238 1.00 27.56 514 LEU A CA 1
ATOM 3820 C C . LEU A 1 514 ? 17.423 31.045 -7.336 1.00 27.56 514 LEU A C 1
ATOM 3822 O O . LEU A 1 514 ? 17.414 32.208 -7.717 1.00 27.56 514 LEU A O 1
ATOM 3826 N N . ALA A 1 515 ? 16.603 30.121 -7.850 1.00 24.84 515 ALA A N 1
ATOM 3827 C CA . ALA A 1 515 ? 15.355 30.435 -8.561 1.00 24.84 515 ALA A CA 1
ATOM 3828 C C . ALA A 1 515 ? 14.434 29.202 -8.696 1.00 24.84 515 ALA A C 1
ATOM 3830 O O . ALA A 1 515 ? 13.950 28.889 -9.780 1.00 24.84 515 ALA A O 1
ATOM 3831 N N . LEU A 1 516 ? 14.179 28.478 -7.600 1.00 23.91 516 LEU A N 1
ATOM 3832 C CA . LEU A 1 516 ? 12.983 27.629 -7.481 1.00 23.91 516 LEU A CA 1
ATOM 3833 C C . LEU A 1 516 ? 12.616 27.433 -6.000 1.00 23.91 516 LEU A C 1
ATOM 3835 O O . LEU A 1 516 ? 12.724 26.350 -5.425 1.00 23.91 516 LEU A O 1
ATOM 3839 N N . GLU A 1 517 ? 12.260 28.551 -5.370 1.00 23.80 517 GLU A N 1
ATOM 3840 C CA . GLU A 1 517 ? 11.971 28.694 -3.944 1.00 23.80 517 GLU A CA 1
ATOM 3841 C C . GLU A 1 517 ? 10.844 27.760 -3.443 1.00 23.80 517 GLU A C 1
ATOM 3843 O O . GLU A 1 517 ? 9.782 27.644 -4.050 1.00 23.80 517 GLU A O 1
ATOM 3848 N N . SER A 1 518 ? 11.056 27.181 -2.251 1.00 26.38 518 SER A N 1
ATOM 3849 C CA . SER A 1 518 ? 10.014 26.720 -1.309 1.00 26.38 518 SER A CA 1
ATOM 3850 C C . SER A 1 518 ? 9.318 25.361 -1.531 1.00 26.38 518 SER A C 1
ATOM 3852 O O . SER A 1 518 ? 8.090 25.279 -1.552 1.00 26.38 518 SER A O 1
ATOM 3854 N N . PHE A 1 519 ? 10.046 24.234 -1.600 1.00 24.97 519 PHE A N 1
ATOM 3855 C CA . PHE A 1 519 ? 9.363 22.933 -1.454 1.00 24.97 519 PHE A CA 1
ATOM 3856 C C . PHE A 1 519 ? 10.232 21.787 -0.925 1.00 24.97 519 PHE A C 1
ATOM 3858 O O . PHE A 1 519 ? 10.634 20.919 -1.697 1.00 24.97 519 PHE A O 1
ATOM 3865 N N . LEU A 1 520 ? 10.472 21.786 0.393 1.00 28.19 520 LEU A N 1
ATOM 3866 C CA . LEU A 1 520 ? 10.669 20.644 1.315 1.00 28.19 520 LEU A CA 1
ATOM 3867 C C . LEU A 1 520 ? 11.613 21.106 2.440 1.00 28.19 520 LEU A C 1
ATOM 3869 O O . LEU A 1 520 ? 12.827 20.928 2.385 1.00 28.19 520 LEU A O 1
ATOM 3873 N N . GLU A 1 521 ? 11.035 21.792 3.425 1.00 27.42 521 GLU A N 1
ATOM 3874 C CA . GLU A 1 521 ? 11.752 22.524 4.467 1.00 27.42 521 GLU A CA 1
ATOM 3875 C C . GLU A 1 521 ? 12.654 21.618 5.328 1.00 27.42 521 GLU A C 1
ATOM 3877 O O . GLU A 1 521 ? 12.182 20.787 6.101 1.00 27.42 521 GLU A O 1
ATOM 3882 N N . ARG A 1 522 ? 13.961 21.907 5.215 1.00 25.78 522 ARG A N 1
ATOM 3883 C CA . ARG A 1 522 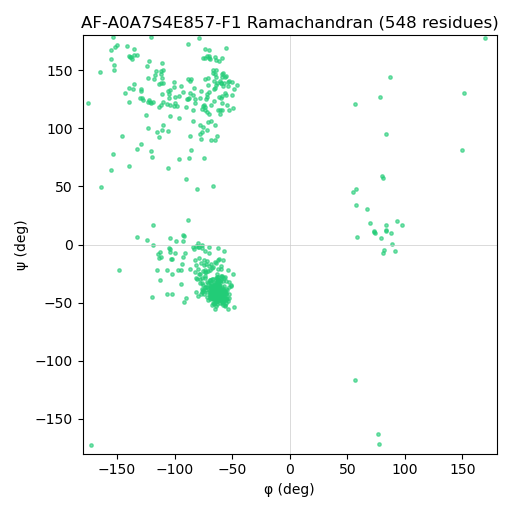? 15.123 21.518 6.043 1.00 25.78 522 ARG A CA 1
ATOM 3884 C C . ARG A 1 522 ? 15.779 20.152 5.765 1.00 25.78 522 ARG A C 1
ATOM 3886 O O . ARG A 1 522 ? 15.429 19.154 6.390 1.00 25.78 522 ARG A O 1
ATOM 3893 N N . PRO A 1 523 ? 16.843 20.126 4.939 1.00 29.39 523 PRO A N 1
ATOM 3894 C CA . PRO A 1 523 ? 17.852 19.075 4.963 1.00 29.39 523 PRO A CA 1
ATOM 3895 C C . PRO A 1 523 ? 18.951 19.409 5.987 1.00 29.39 523 PRO A C 1
ATOM 3897 O O . PRO A 1 523 ? 19.502 20.510 5.984 1.00 29.39 523 PRO A O 1
ATOM 3900 N N . SER A 1 524 ? 19.288 18.456 6.857 1.00 26.41 524 SER A N 1
ATOM 3901 C CA . SER A 1 524 ? 20.558 18.483 7.585 1.00 26.41 524 SER A CA 1
ATOM 3902 C C . SER A 1 524 ? 21.713 18.322 6.598 1.00 26.41 524 SER A C 1
ATOM 3904 O O . SER A 1 524 ? 21.620 17.575 5.624 1.00 26.41 524 SER A O 1
ATOM 3906 N N . ALA A 1 525 ? 22.788 19.060 6.845 1.00 30.53 525 ALA A N 1
ATOM 3907 C CA . ALA A 1 525 ? 23.961 19.130 5.996 1.00 30.53 525 ALA A CA 1
ATOM 3908 C C . ALA A 1 525 ? 24.776 17.828 6.043 1.00 30.53 525 ALA A C 1
ATOM 3910 O O . ALA A 1 525 ? 25.472 17.613 7.025 1.00 30.53 525 ALA A O 1
ATOM 3911 N N . THR A 1 526 ? 24.693 17.015 4.984 1.00 23.98 526 THR A N 1
ATOM 3912 C CA . THR A 1 526 ? 25.826 16.365 4.290 1.00 23.98 526 THR A CA 1
ATOM 3913 C C . THR A 1 526 ? 25.324 15.602 3.051 1.00 23.98 526 THR A C 1
ATOM 3915 O O . THR A 1 526 ? 24.440 14.763 3.123 1.00 23.98 526 THR A O 1
ATOM 3918 N N . THR A 1 527 ? 25.881 15.994 1.900 1.00 29.98 527 THR A N 1
ATOM 3919 C CA . THR A 1 527 ? 25.843 15.437 0.527 1.00 29.98 527 THR A CA 1
ATOM 3920 C C . THR A 1 527 ? 24.496 15.207 -0.196 1.00 29.98 527 THR A C 1
ATOM 3922 O O . THR A 1 527 ? 23.610 14.457 0.202 1.00 29.98 527 THR A O 1
ATOM 3925 N N . ARG A 1 528 ? 24.397 15.893 -1.346 1.00 38.88 528 ARG A N 1
ATOM 3926 C CA . ARG A 1 528 ? 23.221 16.226 -2.162 1.00 38.88 528 ARG A CA 1
ATOM 3927 C C . ARG A 1 528 ? 22.881 15.140 -3.193 1.00 38.88 528 ARG A C 1
ATOM 3929 O O . ARG A 1 528 ? 23.660 14.894 -4.099 1.00 38.88 528 ARG A O 1
ATOM 3936 N N . VAL A 1 529 ? 21.644 14.645 -3.181 1.00 35.81 529 VAL A N 1
ATOM 3937 C CA . VAL A 1 529 ? 20.908 14.385 -4.434 1.00 35.81 529 VAL A CA 1
ATOM 3938 C C . VAL A 1 529 ? 19.547 15.051 -4.282 1.00 35.81 529 VAL A C 1
ATOM 3940 O O . VAL A 1 529 ? 18.589 14.471 -3.774 1.00 35.81 529 VAL A O 1
ATOM 3943 N N . SER A 1 530 ? 19.487 16.337 -4.628 1.00 36.81 530 SER A N 1
ATOM 3944 C CA . SER A 1 530 ? 18.237 17.094 -4.625 1.00 36.81 530 SER A CA 1
ATOM 3945 C C . SER A 1 530 ? 17.344 16.639 -5.790 1.00 36.81 530 SER A C 1
ATOM 3947 O O . SER A 1 530 ? 17.809 16.061 -6.775 1.00 36.81 530 SER A O 1
ATOM 3949 N N . ARG A 1 531 ? 16.041 16.946 -5.725 1.00 36.00 531 ARG A N 1
ATOM 3950 C CA . ARG A 1 531 ? 15.096 16.788 -6.855 1.00 36.00 531 ARG A CA 1
ATOM 3951 C C . ARG A 1 531 ? 15.620 17.394 -8.165 1.00 36.00 531 ARG A C 1
ATOM 3953 O O . ARG A 1 531 ? 15.205 16.977 -9.241 1.00 36.00 531 ARG A O 1
ATOM 3960 N N . GLU A 1 532 ? 16.505 18.375 -8.062 1.00 36.09 532 GLU A N 1
ATOM 3961 C CA . GLU A 1 532 ? 17.170 19.056 -9.163 1.00 36.09 532 GLU A CA 1
ATOM 3962 C C . GLU A 1 532 ? 18.189 18.153 -9.857 1.00 36.09 532 GLU A C 1
ATOM 3964 O O . GLU A 1 532 ? 18.093 17.984 -11.067 1.00 36.09 532 GLU A O 1
ATOM 3969 N N . ALA A 1 533 ? 19.054 17.457 -9.107 1.00 34.84 533 ALA A N 1
ATOM 3970 C CA . ALA A 1 533 ? 19.964 16.449 -9.658 1.00 34.84 533 ALA A CA 1
ATOM 3971 C C . ALA A 1 533 ? 19.188 15.369 -10.425 1.00 34.84 533 ALA A C 1
ATOM 3973 O O . ALA A 1 533 ? 19.553 14.998 -11.534 1.00 34.84 533 ALA A O 1
ATOM 3974 N N . MET A 1 534 ? 18.034 14.948 -9.907 1.00 37.12 534 MET A N 1
ATOM 3975 C CA . MET A 1 534 ? 17.140 14.052 -10.635 1.00 37.12 534 MET A CA 1
ATOM 3976 C C . MET A 1 534 ? 16.483 14.674 -11.882 1.00 37.12 534 MET A C 1
ATOM 3978 O O . MET A 1 534 ? 16.353 13.995 -12.895 1.00 37.12 534 MET A O 1
ATOM 3982 N N . ARG A 1 535 ? 16.063 15.946 -11.855 1.00 38.00 535 ARG A N 1
ATOM 3983 C CA . ARG A 1 535 ? 15.569 16.644 -13.062 1.00 38.00 535 ARG A CA 1
ATOM 3984 C C . ARG A 1 535 ? 16.661 16.775 -14.127 1.00 38.00 535 ARG A C 1
ATOM 3986 O O . ARG A 1 535 ? 16.360 16.632 -15.307 1.00 38.00 535 ARG A O 1
ATOM 3993 N N . PHE A 1 536 ? 17.909 16.990 -13.714 1.00 34.66 536 PHE A N 1
ATOM 3994 C CA . PHE A 1 536 ? 19.079 17.014 -14.591 1.00 34.66 536 PHE A CA 1
ATOM 3995 C C . PHE A 1 536 ? 19.360 15.634 -15.201 1.00 34.66 536 PHE A C 1
ATOM 3997 O O . PHE A 1 536 ? 19.508 15.520 -16.411 1.00 34.66 536 PHE A O 1
ATOM 4004 N N . VAL A 1 537 ? 19.318 14.563 -14.410 1.00 37.56 537 VAL A N 1
ATOM 4005 C CA . VAL A 1 537 ? 19.493 13.167 -14.866 1.00 37.56 537 VAL A CA 1
ATOM 4006 C C . VAL A 1 537 ? 18.473 12.770 -15.955 1.00 37.56 537 VAL A C 1
ATOM 4008 O O . VAL A 1 537 ? 18.793 11.942 -16.818 1.00 37.56 537 VAL A O 1
ATOM 4011 N N . TRP A 1 538 ? 17.277 13.373 -15.953 1.00 47.12 538 TRP A N 1
ATOM 4012 C CA . TRP A 1 538 ? 16.132 12.964 -16.778 1.00 47.12 538 TRP A CA 1
ATOM 4013 C C . TRP A 1 538 ? 15.618 14.009 -17.787 1.00 47.12 538 TRP A C 1
ATOM 4015 O O . TRP A 1 538 ? 14.507 13.831 -18.291 1.00 47.12 538 TRP A O 1
ATOM 4025 N N . ARG A 1 539 ? 16.380 15.064 -18.123 1.00 40.03 539 ARG A N 1
ATOM 4026 C CA . ARG A 1 539 ? 16.028 15.925 -19.273 1.00 40.03 539 ARG A CA 1
ATOM 4027 C C . ARG A 1 539 ? 15.969 15.074 -20.552 1.00 40.03 539 ARG A C 1
ATOM 4029 O O . ARG A 1 539 ? 16.886 14.308 -20.836 1.00 40.03 539 ARG A O 1
ATOM 4036 N N . ASP A 1 540 ? 14.855 15.169 -21.276 1.00 39.56 540 ASP A N 1
ATOM 4037 C CA . ASP A 1 540 ? 14.704 14.612 -22.623 1.00 39.56 540 ASP A CA 1
ATOM 4038 C C . ASP A 1 540 ? 15.453 15.551 -23.580 1.00 39.56 540 ASP A C 1
ATOM 4040 O O . ASP A 1 540 ? 15.059 16.715 -23.671 1.00 39.56 540 ASP A O 1
ATOM 4044 N N . PRO A 1 541 ? 16.519 15.108 -24.269 1.00 36.09 541 PRO A N 1
ATOM 4045 C CA . PRO A 1 541 ? 17.236 15.961 -25.218 1.00 36.09 541 PRO A CA 1
ATOM 4046 C C . PRO A 1 541 ? 16.353 16.416 -26.396 1.00 36.09 541 PRO A C 1
ATOM 4048 O O . PRO A 1 541 ? 16.719 17.362 -27.089 1.00 36.09 541 PRO A O 1
ATOM 4051 N N . ASP A 1 542 ? 15.179 15.795 -26.585 1.00 38.62 542 ASP A N 1
ATOM 4052 C CA . ASP A 1 542 ? 14.200 16.133 -27.625 1.00 38.62 542 ASP A CA 1
ATOM 4053 C C . ASP A 1 542 ? 12.968 16.910 -27.104 1.00 38.62 542 ASP A C 1
ATOM 4055 O O . ASP A 1 542 ? 12.022 17.143 -27.864 1.00 38.62 542 ASP A O 1
ATOM 4059 N N . ALA A 1 543 ? 12.924 17.304 -25.823 1.00 38.44 543 ALA A N 1
ATOM 4060 C CA . ALA A 1 543 ? 11.844 18.157 -25.325 1.00 38.44 543 ALA A CA 1
ATOM 4061 C C . ALA A 1 543 ? 12.017 19.582 -25.871 1.00 38.44 543 ALA A C 1
ATOM 4063 O O . ALA A 1 543 ? 12.798 20.375 -25.352 1.00 38.44 543 ALA A O 1
ATOM 4064 N N . VAL A 1 544 ? 11.275 19.897 -26.933 1.00 33.84 544 VAL A N 1
ATOM 4065 C CA . VAL A 1 544 ? 11.113 21.265 -27.432 1.00 33.84 544 VAL A CA 1
ATOM 4066 C C . VAL A 1 544 ? 10.468 22.089 -26.316 1.00 33.84 544 VAL A C 1
ATOM 4068 O O . VAL A 1 544 ? 9.318 21.843 -25.956 1.00 33.84 544 VAL A O 1
ATOM 4071 N N . GLU A 1 545 ? 11.212 23.036 -25.743 1.00 33.97 545 GLU A N 1
ATOM 4072 C CA . GLU A 1 545 ? 10.633 24.073 -24.891 1.00 33.97 545 GLU A CA 1
ATOM 4073 C C . GLU A 1 545 ? 9.603 24.842 -25.728 1.00 33.97 545 GLU A C 1
ATOM 4075 O O . GLU A 1 545 ? 9.950 25.477 -26.726 1.00 33.97 545 GLU A O 1
ATOM 4080 N N . GLU A 1 546 ? 8.322 24.770 -25.354 1.00 32.25 546 GLU A N 1
ATOM 4081 C CA . GLU A 1 546 ? 7.380 25.789 -25.807 1.00 32.25 546 GLU A CA 1
ATOM 4082 C C . GLU A 1 546 ? 7.875 27.129 -25.247 1.00 32.25 546 GLU A C 1
ATOM 4084 O O . GLU A 1 546 ? 8.123 27.224 -24.039 1.00 32.25 546 GLU A O 1
ATOM 4089 N N . PRO A 1 547 ? 8.060 28.160 -26.092 1.00 29.97 547 PRO A N 1
ATOM 4090 C CA . PRO A 1 547 ? 8.411 29.475 -25.590 1.00 29.97 547 PRO A CA 1
ATOM 4091 C C . PRO A 1 547 ? 7.307 29.941 -24.627 1.00 29.97 547 PRO A C 1
ATOM 4093 O O . PRO A 1 547 ? 6.131 29.635 -24.857 1.00 29.97 547 PRO A O 1
ATOM 4096 N N . PRO A 1 548 ? 7.658 30.656 -23.544 1.00 29.92 548 PRO A N 1
ATOM 4097 C CA . PRO A 1 548 ? 6.668 31.132 -22.589 1.00 29.92 548 PRO A CA 1
ATOM 4098 C C . PRO A 1 548 ? 5.589 31.960 -23.309 1.00 29.92 548 PRO A C 1
ATOM 4100 O O . PRO A 1 548 ? 5.904 32.638 -24.294 1.00 29.92 548 PRO A O 1
ATOM 4103 N N . PRO A 1 549 ? 4.320 31.895 -22.859 1.00 34.62 549 PRO A N 1
ATOM 4104 C CA . PRO A 1 549 ? 3.252 32.684 -23.458 1.00 34.62 549 PRO A CA 1
ATOM 4105 C C . PRO A 1 549 ? 3.595 34.185 -23.390 1.00 34.62 549 PRO A C 1
ATOM 4107 O O . PRO A 1 549 ? 4.293 34.592 -22.458 1.00 34.62 549 PRO A O 1
ATOM 4110 N N . PRO A 1 550 ? 3.143 34.965 -24.390 1.00 47.78 550 PRO A N 1
ATOM 4111 C CA . PRO A 1 550 ? 3.622 36.321 -24.657 1.00 47.78 550 PRO A CA 1
ATOM 4112 C C . PRO A 1 550 ? 3.412 37.313 -23.513 1.00 47.78 550 PRO A C 1
ATOM 4114 O O . PRO A 1 550 ? 2.405 37.178 -22.776 1.00 47.78 550 PRO A O 1
#

pLDDT: mean 72.28, std 19.85, range [23.8, 98.12]

Sequence (550 aa):
MSQFQGTPESAEQRAQRALARGTEALQRGDAAAAVTHLEEAVELDASCGDAWYNLGVAREGAGDAAGAAKAYVEAARLEPGAADARLNLAGALQRARAPASAVEAECRRAFELDASLARRRATRLSRFRPPPWDRPWARAVERLWDSLKAANYGRDAVRRRVNAAAGGTVLHRSYPSGRDWHELRLSLTAAALDDLETDALGTLVACFLVGVAVAEAALARALGQDSTAQLRRAGVLVDVDVKDGRRCCGALQLFPVLDDDVIATDWSSETLLDANDAVMSVGTESLELALLAPPPKRGARVLDLCCGSGVQGVVALCRGAASVTFVDTSRRALAFCRVNVLGCERRGRLGDSRFLRCDARHARDVALRAGGRAFDVVLANPPFVAGGSSRFAAGGDDGCRVLEPLVRSLAAHVGRGGYACVVSEFYASSERPEGWLPPCPGLDALLVRDPRQAENPRDYASGRGLPADVGEGLRRRGVVAVCSGLLVLRPVHALRETKRLLDVADGAAESDALALESFLERPSATTRVSREAMRFVWRDPDAVEEPPPP